Protein AF-A0A3B9ALE6-F1 (afdb_monomer_lite)

Secondary structure (DSSP, 8-state):
-PPPPHHHHHHHHHHHHHHHHHSHHHHTTT-HHHHHHHHBSS-----S----EEEEEE-HHHHHHHHS-S--HHHHHHHHHHHTGGGHHHHHHHHHHHHHHH---TT-HHHHHHHHHHH-HHHHHHHHHHHH---S---HHHHHHHHHHHTTS-SEEEE--SS-HHHHHHHHHS-TTSSEEESSGGG-S---TTSSSS-SS-EEE-TT-BTTBTTT---SHHHHHT--HHHHHHHHHHHH-EEGGGTEEPPEEEEEESS----HHHHHHHHHHS-TT-EEEEE-SS---GGGS-HHHHHTTPEEEEGGGS--SSS-GGG--HHHHHHHHHHHHHTTB-GGGPPP--HHHHHHHHHH--TT----HHHHHHHHHHHHHHHHHHHHHHTTT---HHHHHHSHHHHHHHHHHTT-TT--HHHHHHHHTGGGTSTHHHHH-TT--------PPPHHHHHHHHHHTTTGGGGTS-HHHHHHHHHHHH-TTS--HHHHHHHHHHT-S-EE--PPPHHHHHH-SS-EE--SHHHHHHHHHHHHT-TT--EEEEEESS-HHHHHTHHHHTTSSEEEEEES--TTHHHHHHHHHSTT--PEEEEEE--GGG--EEEEEEEEEE--TT--S-------S-TTTT-EEEEEEEEEEE-GGG-SEE--EEEETTTTHHHHHHHHHHHHHHHHTTT--GGG--GGG------

Foldseek 3Di:
DPDDAPLVVLLVLLLLQLVCVQPVVCVVVPPPLVLLVQWFPDDDPDDPFSDAAEEEEEDVQQVCLQQVQQDDLQRLLVVVCVVVVVCNVQLLVQLVVCCVPVVDDSSGSQSSLVSCCVPCVPVSLVSVLVRAADAQRAGLLLLLVLVSQLSRSHQEYEYQGQHHPSVNSVVQNDDPVQEQEALALVSAPDFPLVSQGGGPHRYYYHQQHYSVDSVSHHRHVVSLVCRHPRRLRVLLCSQLCQHPNVRHRHAYEYEYEGDDPPRPSSVVSCLVRHDLAYEYEYQYLDDDDPVRDDPSCVVSVHHYHYLVSPDDDPDPNVPRGSSVSSLVSLVSSQNRTDPLLRAQDCLVSVLCCLLRNDSPCDPDPVSVLLSLQLVLLVVVLLLCLLQLLQDEQVQCCVHSNVVSQVVNCVVVVPDDPVVSCVQLVSVVQHVHVCLHVVDDDDPDARAGHDPVSVLVCCVPRVCSSVVRHDVSSNVSLVVQCPDPVHDRSVVSSVSSNVSHLAFEAQDDDPVCVVQAVDWAWSHGPSSVSSVVVVLLPPPQFQEKEWEDAACVVCVVVLVSNLNHQEYEYEHQHPNCVVVVCPSCVDPSGNYDYHYFYDHQQVRFKTKIWGKGWDPDPPPPDDPPVDPDLDVCLPTDIDTAKMWIWTQHSNNNYITIIIGGDPSSVSVVVVSVVRSVNSVVVVPDDPPPDDPVSPPPPDD

Radius of gyration: 28.69 Å; chains: 1; bounding box: 67×60×91 Å

pLDDT: mean 81.11, std 14.88, range [24.75, 97.94]

Structure (mmCIF, N/CA/C/O backbone):
data_AF-A0A3B9ALE6-F1
#
_entry.id   AF-A0A3B9ALE6-F1
#
loop_
_atom_site.group_PDB
_atom_site.id
_atom_site.type_symbol
_atom_site.label_atom_id
_atom_site.label_alt_id
_atom_site.label_comp_id
_atom_site.label_asym_id
_atom_site.label_entity_id
_atom_site.label_seq_id
_atom_site.pdbx_PDB_ins_code
_atom_site.Cartn_x
_atom_site.Cartn_y
_atom_site.Cartn_z
_atom_site.occupancy
_atom_site.B_iso_or_equiv
_atom_site.auth_seq_id
_atom_site.auth_comp_id
_atom_site.auth_asym_id
_atom_site.auth_atom_id
_atom_site.pdbx_PDB_model_num
ATOM 1 N N . MET A 1 1 ? 26.623 -19.329 16.298 1.00 42.81 1 MET A N 1
ATOM 2 C CA . MET A 1 1 ? 25.788 -18.244 15.731 1.00 42.81 1 MET A CA 1
ATOM 3 C C . MET A 1 1 ? 25.143 -17.509 16.892 1.00 42.81 1 MET A C 1
ATOM 5 O O . MET A 1 1 ? 24.661 -18.192 17.785 1.00 42.81 1 MET A O 1
ATOM 9 N N . LYS A 1 2 ? 25.185 -16.170 16.938 1.00 45.25 2 LYS A N 1
ATOM 10 C CA . LYS A 1 2 ? 24.382 -15.420 17.920 1.00 45.25 2 LYS A CA 1
ATOM 11 C C . LYS A 1 2 ? 22.904 -15.660 17.598 1.00 45.25 2 LYS A C 1
ATOM 13 O O . LYS A 1 2 ? 22.539 -15.623 16.425 1.00 45.25 2 LYS A O 1
ATOM 18 N N . GLU A 1 3 ? 22.098 -15.963 18.608 1.00 49.94 3 GLU A N 1
ATOM 19 C CA . GLU A 1 3 ? 20.651 -16.098 18.445 1.00 49.94 3 GLU A CA 1
ATOM 20 C C . GLU A 1 3 ? 20.099 -14.751 17.954 1.00 49.94 3 GLU A C 1
ATOM 22 O O . GLU A 1 3 ? 20.433 -13.707 18.520 1.00 49.94 3 GLU A O 1
ATOM 27 N N . LYS A 1 4 ? 19.345 -14.758 16.843 1.00 64.94 4 LYS A N 1
ATOM 28 C CA . LYS A 1 4 ? 18.709 -13.538 16.328 1.00 64.94 4 LYS A CA 1
ATOM 29 C C . LYS A 1 4 ? 17.770 -12.992 17.392 1.00 64.94 4 LYS A C 1
ATOM 31 O O . LYS A 1 4 ? 17.075 -13.759 18.059 1.00 64.94 4 LYS A O 1
ATOM 36 N N . THR A 1 5 ? 17.715 -11.673 17.514 1.00 76.75 5 THR A N 1
ATOM 37 C CA . THR A 1 5 ? 16.739 -11.058 18.408 1.00 76.75 5 THR A CA 1
ATOM 38 C C . THR A 1 5 ? 15.323 -11.365 17.927 1.00 76.75 5 THR A C 1
ATOM 40 O O . THR A 1 5 ? 15.040 -11.614 16.749 1.00 76.75 5 THR A O 1
ATOM 43 N N . ALA A 1 6 ? 14.405 -11.335 18.875 1.00 75.75 6 ALA A N 1
ATOM 44 C CA . ALA A 1 6 ? 12.990 -11.521 18.646 1.00 75.75 6 ALA A CA 1
ATOM 45 C C . ALA A 1 6 ? 12.432 -10.512 17.612 1.00 75.75 6 ALA A C 1
ATOM 47 O O . ALA A 1 6 ? 11.675 -10.873 16.712 1.00 75.75 6 ALA A O 1
ATOM 48 N N . TYR A 1 7 ? 12.922 -9.271 17.659 1.00 81.88 7 TYR A N 1
ATOM 49 C CA . TYR A 1 7 ? 12.649 -8.222 16.676 1.00 81.88 7 TYR A CA 1
ATOM 50 C C . TYR A 1 7 ? 13.103 -8.573 15.255 1.00 81.88 7 TYR A C 1
ATOM 52 O O . TYR A 1 7 ? 12.328 -8.499 14.305 1.00 81.88 7 TYR A O 1
ATOM 60 N N . GLU A 1 8 ? 14.359 -9.003 15.104 1.00 83.56 8 GLU A N 1
ATOM 61 C CA . GLU A 1 8 ? 14.903 -9.408 13.805 1.00 83.56 8 GLU A CA 1
ATOM 62 C C . GLU A 1 8 ? 14.105 -10.573 13.215 1.00 83.56 8 GLU A C 1
ATOM 64 O O . GLU A 1 8 ? 13.997 -10.697 11.997 1.00 83.56 8 GLU A O 1
ATOM 69 N N . THR A 1 9 ? 13.524 -11.427 14.059 1.00 85.81 9 THR A N 1
ATOM 70 C CA . THR A 1 9 ? 12.637 -12.504 13.606 1.00 85.81 9 THR A CA 1
ATOM 71 C C . THR A 1 9 ? 11.368 -11.950 12.955 1.00 85.81 9 THR A C 1
ATOM 73 O O . THR A 1 9 ? 11.001 -12.437 11.889 1.00 85.81 9 THR A O 1
ATOM 76 N N . LEU A 1 10 ? 10.738 -10.916 13.531 1.00 89.00 10 LEU A N 1
ATOM 77 C CA . LEU A 1 10 ? 9.567 -10.252 12.941 1.00 89.00 10 LEU A CA 1
ATOM 78 C C . LEU A 1 10 ? 9.908 -9.577 11.609 1.00 89.00 10 LEU A C 1
ATOM 80 O O . LEU A 1 10 ? 9.225 -9.804 10.612 1.00 89.00 10 LEU A O 1
ATOM 84 N N . VAL A 1 11 ? 10.985 -8.785 11.586 1.00 90.94 11 VAL A N 1
ATOM 85 C CA . VAL A 1 11 ? 11.462 -8.098 10.374 1.00 90.94 11 VAL A CA 1
ATOM 86 C C . VAL A 1 11 ? 11.679 -9.110 9.248 1.00 90.94 11 VAL A C 1
ATOM 88 O O . VAL A 1 11 ? 11.138 -8.953 8.157 1.00 90.94 11 VAL A O 1
ATOM 91 N N . ASN A 1 12 ? 12.394 -10.202 9.533 1.00 89.25 12 ASN A N 1
ATOM 92 C CA . ASN A 1 12 ? 12.639 -11.248 8.543 1.00 89.25 12 ASN A CA 1
ATOM 93 C C . ASN A 1 12 ? 11.352 -11.963 8.121 1.00 89.25 12 ASN A C 1
ATOM 95 O O . ASN A 1 12 ? 11.193 -12.239 6.937 1.00 89.25 12 ASN A O 1
ATOM 99 N N . ALA A 1 13 ? 10.428 -12.246 9.043 1.00 90.00 13 ALA A N 1
ATOM 100 C CA . ALA A 1 13 ? 9.160 -12.892 8.710 1.00 90.00 13 ALA A CA 1
ATOM 101 C C . ALA A 1 13 ? 8.320 -12.056 7.731 1.00 90.00 13 ALA A C 1
ATOM 103 O O . ALA A 1 13 ? 7.789 -12.596 6.760 1.00 90.00 13 ALA A O 1
ATOM 104 N N . LEU A 1 14 ? 8.253 -10.739 7.941 1.00 93.69 14 LEU A N 1
ATOM 105 C CA . LEU A 1 14 ? 7.549 -9.820 7.047 1.00 93.69 14 LEU A CA 1
ATOM 106 C C . LEU A 1 14 ? 8.276 -9.686 5.699 1.00 93.69 14 LEU A C 1
ATOM 108 O O . LEU A 1 14 ? 7.636 -9.818 4.654 1.00 93.69 14 LEU A O 1
ATOM 112 N N . SER A 1 15 ? 9.603 -9.495 5.694 1.00 92.94 15 SER A N 1
ATOM 113 C CA . SER A 1 15 ? 10.399 -9.427 4.455 1.00 92.94 15 SER A CA 1
ATOM 114 C C . SER A 1 15 ? 10.253 -10.694 3.607 1.00 92.94 15 SER A C 1
ATOM 116 O O . SER A 1 15 ? 10.000 -10.608 2.406 1.00 92.94 15 SER A O 1
ATOM 118 N N . LEU A 1 16 ? 10.370 -11.875 4.224 1.00 89.31 16 LEU A N 1
ATOM 119 C CA . LEU A 1 16 ? 10.216 -13.156 3.535 1.00 89.31 16 LEU A CA 1
ATOM 120 C C . LEU A 1 16 ? 8.803 -13.317 2.980 1.00 89.31 16 LEU A C 1
ATOM 122 O O . LEU A 1 16 ? 8.654 -13.797 1.862 1.00 89.31 16 LEU A O 1
ATOM 126 N N . ASN A 1 17 ? 7.772 -12.869 3.701 1.00 90.00 17 ASN A N 1
ATOM 127 C CA . ASN A 1 17 ? 6.403 -12.949 3.202 1.00 90.00 17 ASN A CA 1
ATOM 128 C C . ASN A 1 17 ? 6.172 -12.092 1.955 1.00 90.00 17 ASN A C 1
ATOM 130 O O . ASN A 1 17 ? 5.493 -12.533 1.026 1.00 90.00 17 ASN A O 1
ATOM 134 N N . TYR A 1 18 ? 6.786 -10.907 1.887 1.00 91.44 18 TYR A N 1
ATOM 135 C CA . TYR A 1 18 ? 6.745 -10.085 0.680 1.00 91.44 18 TYR A CA 1
ATOM 136 C C . TYR A 1 18 ? 7.425 -10.777 -0.508 1.00 91.44 18 TYR A C 1
ATOM 138 O O . TYR A 1 18 ? 6.849 -10.823 -1.598 1.00 91.44 18 TYR A O 1
ATOM 146 N N . ILE A 1 19 ? 8.603 -11.378 -0.304 1.00 90.06 19 ILE A N 1
ATOM 147 C CA . ILE A 1 19 ? 9.315 -12.137 -1.349 1.00 90.06 19 ILE A CA 1
ATOM 148 C C . ILE A 1 19 ? 8.475 -13.329 -1.807 1.00 90.06 19 ILE A C 1
ATOM 150 O O . ILE A 1 19 ? 8.237 -13.502 -3.000 1.00 90.06 19 ILE A O 1
ATOM 154 N N . ASN A 1 20 ? 7.951 -14.096 -0.856 1.00 85.94 20 ASN A N 1
ATOM 155 C CA . ASN A 1 20 ? 7.116 -15.264 -1.098 1.00 85.94 20 ASN A CA 1
ATOM 156 C C . ASN A 1 20 ? 5.877 -14.925 -1.917 1.00 85.94 20 ASN A C 1
ATOM 158 O O . ASN A 1 20 ? 5.593 -15.581 -2.915 1.00 85.94 20 ASN A O 1
ATOM 162 N N . ASN A 1 21 ? 5.151 -13.874 -1.532 1.00 85.25 21 ASN A N 1
ATOM 163 C CA . ASN A 1 21 ? 3.978 -13.429 -2.275 1.00 85.25 21 ASN A CA 1
ATOM 164 C C . ASN A 1 21 ? 4.341 -12.840 -3.650 1.00 85.25 21 ASN A C 1
ATOM 166 O O . ASN A 1 21 ? 3.525 -12.911 -4.567 1.00 85.25 21 ASN A O 1
ATOM 170 N N . SER A 1 22 ? 5.555 -12.310 -3.815 1.00 87.44 22 SER A N 1
ATOM 171 C CA . SER A 1 22 ? 6.047 -11.752 -5.080 1.00 87.44 22 SER A CA 1
ATOM 172 C C . SER A 1 22 ? 6.528 -12.815 -6.072 1.00 87.44 22 SER A C 1
ATOM 174 O O . SER A 1 22 ? 6.386 -12.629 -7.280 1.00 87.44 22 SER A O 1
ATOM 176 N N . LEU A 1 23 ? 7.093 -13.923 -5.582 1.00 84.88 23 LEU A N 1
ATOM 177 C CA . LEU A 1 23 ? 7.770 -14.946 -6.388 1.00 84.88 23 LEU A CA 1
ATOM 178 C C . LEU A 1 23 ? 7.093 -16.327 -6.315 1.00 84.88 23 LEU A C 1
ATOM 180 O O . LEU A 1 23 ? 7.742 -17.337 -6.584 1.00 84.88 23 LEU A O 1
ATOM 184 N N . LYS A 1 24 ? 5.788 -16.389 -5.996 1.00 75.56 24 LYS A N 1
ATOM 185 C CA . LYS A 1 24 ? 5.010 -17.644 -5.865 1.00 75.56 24 LYS A CA 1
ATOM 186 C C . LYS A 1 24 ? 5.230 -18.632 -7.018 1.00 75.56 24 LYS A C 1
ATOM 188 O O . LYS A 1 24 ? 5.316 -19.828 -6.783 1.00 75.56 24 LYS A O 1
ATOM 193 N N . ASN A 1 25 ? 5.385 -18.140 -8.246 1.00 63.97 25 ASN A N 1
ATOM 194 C CA . ASN A 1 25 ? 5.570 -18.993 -9.425 1.00 63.97 25 ASN A CA 1
ATOM 195 C C . ASN A 1 25 ? 6.982 -19.592 -9.532 1.00 63.97 25 ASN A C 1
ATOM 197 O O . ASN A 1 25 ? 7.139 -20.661 -10.104 1.00 63.97 25 ASN A O 1
ATOM 201 N N . ILE A 1 26 ? 8.003 -18.943 -8.959 1.00 61.22 26 ILE A N 1
ATOM 202 C CA . ILE A 1 26 ? 9.356 -19.511 -8.880 1.00 61.22 26 ILE A CA 1
ATOM 203 C C . ILE A 1 26 ? 9.410 -20.550 -7.754 1.00 61.22 26 ILE A C 1
ATOM 205 O O . ILE A 1 26 ? 10.179 -21.500 -7.876 1.00 61.22 26 ILE A O 1
ATOM 209 N N . ILE A 1 27 ? 8.613 -20.390 -6.672 1.00 53.19 27 ILE A N 1
ATOM 210 C CA . ILE A 1 27 ? 8.526 -21.283 -5.474 1.00 53.19 27 ILE A CA 1
ATOM 211 C C . ILE A 1 27 ? 8.419 -22.755 -5.842 1.00 53.19 27 ILE A C 1
ATOM 213 O O . ILE A 1 27 ? 9.054 -23.602 -5.215 1.00 53.19 27 ILE A O 1
ATOM 217 N N . ILE A 1 28 ? 7.713 -23.037 -6.921 1.00 51.09 28 ILE A N 1
ATOM 218 C CA . ILE A 1 28 ? 7.433 -24.390 -7.378 1.00 51.09 28 ILE A CA 1
ATOM 219 C C . ILE A 1 28 ? 8.684 -25.063 -7.999 1.00 51.09 28 ILE A C 1
ATOM 221 O O . ILE A 1 28 ? 8.804 -26.285 -7.954 1.00 51.09 28 ILE A O 1
ATOM 225 N N . ASP A 1 29 ? 9.678 -24.291 -8.460 1.00 52.34 29 ASP A N 1
ATOM 226 C CA . ASP A 1 29 ? 10.828 -24.777 -9.246 1.00 52.34 29 ASP A CA 1
ATOM 227 C C . ASP A 1 29 ? 12.141 -24.971 -8.444 1.00 52.34 29 ASP A C 1
ATOM 229 O O . ASP A 1 29 ? 13.216 -25.107 -9.029 1.00 52.34 29 ASP A O 1
ATOM 233 N N . ASN A 1 30 ? 12.111 -24.973 -7.103 1.00 56.06 30 ASN A N 1
ATOM 234 C CA . ASN A 1 30 ? 13.271 -25.219 -6.213 1.00 56.06 30 ASN A CA 1
ATOM 235 C C . ASN A 1 30 ? 14.488 -24.260 -6.331 1.00 56.06 30 ASN A C 1
ATOM 237 O O . ASN A 1 30 ? 15.472 -24.441 -5.616 1.00 56.06 30 ASN A O 1
ATOM 241 N N . LYS A 1 31 ? 14.430 -23.185 -7.132 1.00 60.81 31 LYS A N 1
ATOM 242 C CA . LYS A 1 31 ? 15.487 -22.143 -7.235 1.00 60.81 31 LYS A CA 1
ATOM 243 C C . LYS A 1 31 ? 15.408 -21.038 -6.159 1.00 60.81 31 LYS A C 1
ATOM 245 O O . LYS A 1 31 ? 15.870 -19.918 -6.355 1.00 60.81 31 LYS A O 1
ATOM 250 N N . HIS A 1 32 ? 14.800 -21.336 -5.010 1.00 66.31 32 HIS A N 1
ATOM 251 C CA . HIS A 1 32 ? 14.406 -20.340 -3.992 1.00 66.31 32 HIS A CA 1
ATOM 252 C C . HIS A 1 32 ? 15.567 -19.695 -3.276 1.00 66.31 32 HIS A C 1
ATOM 254 O O . HIS A 1 32 ? 15.592 -18.485 -3.071 1.00 66.31 32 HIS A O 1
ATOM 260 N N . HIS A 1 33 ? 16.536 -20.518 -2.902 1.00 67.31 33 HIS A N 1
ATOM 261 C CA . HIS A 1 33 ? 17.652 -20.089 -2.075 1.00 67.31 33 HIS A CA 1
ATOM 262 C C . HIS A 1 33 ? 18.512 -19.019 -2.760 1.00 67.31 33 HIS A C 1
ATOM 264 O O . HIS A 1 33 ? 18.970 -18.095 -2.092 1.00 67.31 33 HIS A O 1
ATOM 270 N N . GLU A 1 34 ? 18.665 -19.101 -4.084 1.00 72.12 34 GLU A N 1
ATOM 271 C CA . GLU A 1 34 ? 19.389 -18.104 -4.879 1.00 72.12 34 GLU A CA 1
ATOM 272 C C . GLU A 1 34 ? 18.640 -16.764 -4.907 1.00 72.12 34 GLU A C 1
ATOM 274 O O . GLU A 1 34 ? 19.239 -15.718 -4.667 1.00 72.12 34 GLU A O 1
ATOM 279 N N . ALA A 1 35 ? 17.314 -16.791 -5.091 1.00 78.00 35 ALA A N 1
ATOM 280 C CA . ALA A 1 35 ? 16.498 -15.579 -5.145 1.00 78.00 35 ALA A CA 1
ATOM 281 C C . ALA A 1 35 ? 16.558 -14.760 -3.845 1.00 78.00 35 ALA A C 1
ATOM 283 O O . ALA A 1 35 ? 16.694 -13.540 -3.900 1.00 78.00 35 ALA A O 1
ATOM 284 N N . TYR A 1 36 ? 16.504 -15.398 -2.669 1.00 80.81 36 TYR A N 1
ATOM 285 C CA . TYR A 1 36 ? 16.645 -14.664 -1.403 1.00 80.81 36 TYR A CA 1
ATOM 286 C C . TYR A 1 36 ? 18.031 -14.043 -1.240 1.00 80.81 36 TYR A C 1
ATOM 288 O O . TYR A 1 36 ? 18.123 -12.931 -0.727 1.00 80.81 36 TYR A O 1
ATOM 296 N N . GLY A 1 37 ? 19.085 -14.751 -1.664 1.00 79.81 37 GLY A N 1
ATOM 297 C CA . GLY A 1 37 ? 20.460 -14.252 -1.611 1.00 79.81 37 GLY A CA 1
ATOM 298 C C . GLY A 1 37 ? 20.686 -13.038 -2.511 1.00 79.81 37 GLY A C 1
ATOM 299 O O . GLY A 1 37 ? 21.437 -12.147 -2.138 1.00 79.81 37 GLY A O 1
ATOM 300 N N . ASP A 1 38 ? 19.994 -12.976 -3.650 1.00 83.38 38 ASP A N 1
ATOM 301 C CA . ASP A 1 38 ? 20.020 -11.815 -4.544 1.00 83.38 38 ASP A CA 1
ATOM 302 C C . ASP A 1 38 ? 19.190 -10.632 -4.022 1.00 83.38 38 ASP A C 1
ATOM 304 O O . ASP A 1 38 ? 19.485 -9.481 -4.344 1.00 83.38 38 ASP A O 1
ATOM 308 N N . ILE A 1 39 ? 18.107 -10.904 -3.286 1.00 88.38 39 ILE A N 1
ATOM 309 C CA . ILE A 1 39 ? 17.122 -9.886 -2.895 1.00 88.38 39 ILE A CA 1
ATOM 310 C C . ILE A 1 39 ? 17.454 -9.224 -1.555 1.00 88.38 39 ILE A C 1
ATOM 312 O O . ILE A 1 39 ? 17.201 -8.028 -1.382 1.00 88.38 39 ILE A O 1
ATOM 316 N N . LEU A 1 40 ? 17.959 -9.993 -0.592 1.00 89.12 40 LEU A N 1
ATOM 317 C CA . LEU A 1 40 ? 18.188 -9.532 0.774 1.00 89.12 40 LEU A CA 1
ATOM 318 C C . LEU A 1 40 ? 19.651 -9.127 0.991 1.00 89.12 40 LEU A C 1
ATOM 320 O O . LEU A 1 40 ? 20.559 -9.896 0.700 1.00 89.12 40 LEU A O 1
ATOM 324 N N . ASN A 1 41 ? 19.872 -7.982 1.642 1.00 86.19 41 ASN A N 1
ATOM 325 C CA . ASN A 1 41 ? 21.211 -7.505 2.030 1.00 86.19 41 ASN A CA 1
ATOM 326 C C . ASN A 1 41 ? 21.881 -8.388 3.090 1.00 86.19 41 ASN A C 1
ATOM 328 O O . ASN A 1 41 ? 23.095 -8.339 3.297 1.00 86.19 41 ASN A O 1
ATOM 332 N N . LYS A 1 42 ? 21.074 -9.115 3.871 1.00 77.06 42 LYS A N 1
ATOM 333 C CA . LYS A 1 42 ? 21.530 -9.884 5.031 1.00 77.06 42 LYS A CA 1
ATOM 334 C C . LYS A 1 42 ? 21.257 -11.369 4.803 1.00 77.06 42 LYS A C 1
ATOM 336 O O . LYS A 1 42 ? 20.110 -11.733 4.526 1.00 77.06 42 LYS A O 1
ATOM 341 N N . PRO A 1 43 ? 22.255 -12.253 5.009 1.00 67.06 43 PRO A N 1
ATOM 342 C CA . PRO A 1 43 ? 22.033 -13.688 4.929 1.00 67.06 43 PRO A CA 1
ATOM 343 C C . PRO A 1 43 ? 20.997 -14.094 5.979 1.00 67.06 43 PRO A C 1
ATOM 345 O O . PRO A 1 43 ? 21.202 -13.964 7.191 1.00 67.06 43 PRO A O 1
ATOM 348 N N . THR A 1 44 ? 19.848 -14.568 5.507 1.00 64.06 44 THR A N 1
ATOM 349 C CA . THR A 1 44 ? 18.764 -15.027 6.370 1.00 64.06 44 THR A CA 1
ATOM 350 C C . THR A 1 44 ? 18.825 -16.549 6.435 1.00 64.06 44 THR A C 1
ATOM 352 O O . THR A 1 44 ? 18.608 -17.190 5.410 1.00 64.06 44 THR A O 1
ATOM 355 N N . PRO A 1 45 ? 19.148 -17.158 7.598 1.00 56.00 45 PRO A N 1
ATOM 356 C CA . PRO A 1 45 ? 19.080 -18.603 7.749 1.00 56.00 45 PRO A CA 1
ATOM 357 C C . PRO A 1 45 ? 17.642 -19.036 7.477 1.00 56.00 45 PRO A C 1
ATOM 359 O O . PRO A 1 45 ? 16.731 -18.709 8.239 1.00 56.00 45 PRO A O 1
ATOM 362 N N . MET A 1 46 ? 17.437 -19.725 6.358 1.00 54.12 46 MET A N 1
ATOM 363 C CA . MET A 1 46 ? 16.149 -20.318 6.049 1.00 54.12 46 MET A CA 1
ATOM 364 C C . MET A 1 46 ? 15.946 -21.490 7.000 1.00 54.12 46 MET A C 1
ATOM 366 O O . MET A 1 46 ? 16.672 -22.481 6.959 1.00 54.12 46 MET A O 1
ATOM 370 N N . HIS A 1 47 ? 14.979 -21.354 7.902 1.00 50.91 47 HIS A N 1
ATOM 371 C CA . HIS A 1 47 ? 14.460 -22.508 8.620 1.00 50.91 47 HIS A CA 1
ATOM 372 C C . HIS A 1 47 ? 13.771 -23.457 7.628 1.00 50.91 47 HIS A C 1
ATOM 374 O O . HIS A 1 47 ? 13.429 -23.069 6.512 1.00 50.91 47 HIS A O 1
ATOM 380 N N . SER A 1 48 ? 13.521 -24.692 8.059 1.00 44.38 48 SER A N 1
ATOM 381 C CA . SER A 1 48 ? 12.856 -25.751 7.285 1.00 44.38 48 SER A CA 1
ATOM 382 C C . SER A 1 48 ? 11.469 -25.390 6.725 1.00 44.38 48 SER A C 1
ATOM 384 O O . SER A 1 48 ? 10.957 -26.128 5.890 1.00 44.38 48 SER A O 1
ATOM 386 N N . TYR A 1 49 ? 10.876 -24.263 7.140 1.00 52.22 49 TYR A N 1
ATOM 387 C CA . TYR A 1 49 ? 9.610 -23.747 6.621 1.00 52.22 49 TYR A CA 1
ATOM 388 C C . TYR A 1 49 ? 9.813 -22.357 5.995 1.00 52.22 49 TYR A C 1
ATOM 390 O O . TYR A 1 49 ? 9.894 -21.371 6.730 1.00 52.22 49 TYR A O 1
ATOM 398 N N . PRO A 1 50 ? 9.880 -22.247 4.654 1.00 63.09 50 PRO A N 1
ATOM 399 C CA . PRO A 1 50 ? 9.995 -20.959 3.963 1.00 63.09 50 PRO A CA 1
ATOM 400 C C . PRO A 1 50 ? 8.737 -20.085 4.079 1.00 63.09 50 PRO A C 1
ATOM 402 O O . PRO A 1 50 ? 8.794 -18.900 3.761 1.00 63.09 50 PRO A O 1
ATOM 405 N N . PHE A 1 51 ? 7.616 -20.643 4.549 1.00 76.06 51 PHE A N 1
ATOM 406 C CA . PHE A 1 51 ? 6.321 -19.969 4.619 1.00 76.06 51 PHE A CA 1
ATOM 407 C C . PHE A 1 51 ? 5.834 -19.827 6.056 1.00 76.06 51 PHE A C 1
ATOM 409 O O . PHE A 1 51 ? 5.872 -20.773 6.840 1.00 76.06 51 PHE A O 1
ATOM 416 N N . SER A 1 52 ? 5.316 -18.645 6.366 1.00 85.75 52 SER A N 1
ATOM 417 C CA . SER A 1 52 ? 4.553 -18.360 7.576 1.00 85.75 52 SER A CA 1
ATOM 418 C C . SER A 1 52 ? 3.423 -17.407 7.228 1.00 85.75 52 SER A C 1
ATOM 420 O O . SER A 1 52 ? 3.605 -16.557 6.359 1.00 85.75 52 SER A O 1
ATOM 422 N N . ARG A 1 53 ? 2.294 -17.509 7.927 1.00 90.25 53 ARG A N 1
ATOM 423 C CA . ARG A 1 53 ? 1.177 -16.575 7.771 1.00 90.25 53 ARG A CA 1
ATOM 424 C C . ARG A 1 53 ? 1.317 -15.422 8.755 1.00 90.25 53 ARG A C 1
ATOM 426 O O . ARG A 1 53 ? 1.423 -15.663 9.953 1.00 90.25 53 ARG A O 1
ATOM 433 N N . ASN A 1 54 ? 1.302 -14.186 8.273 1.00 94.62 54 ASN A N 1
ATOM 434 C CA . ASN A 1 54 ? 1.402 -12.995 9.114 1.00 94.62 54 ASN A CA 1
ATOM 435 C C . ASN A 1 54 ? 0.024 -12.360 9.293 1.00 94.62 54 ASN A C 1
ATOM 437 O O . ASN A 1 54 ? -0.577 -11.889 8.324 1.00 94.62 54 ASN A O 1
ATOM 441 N N . ILE A 1 55 ? -0.462 -12.335 10.532 1.00 96.25 55 ILE A N 1
ATOM 442 C CA . ILE A 1 55 ? -1.775 -11.792 10.883 1.00 96.25 55 ILE A CA 1
ATOM 443 C C . ILE A 1 55 ? -1.570 -10.640 11.860 1.00 96.25 55 ILE A C 1
ATOM 445 O O . ILE A 1 55 ? -1.010 -10.833 12.939 1.00 96.25 55 ILE A O 1
ATOM 449 N N . VAL A 1 56 ? -2.043 -9.451 11.501 1.00 96.88 56 VAL A N 1
ATOM 450 C CA . VAL A 1 56 ? -2.068 -8.308 12.417 1.00 96.88 56 VAL A CA 1
ATOM 451 C C . VAL A 1 56 ? -3.378 -8.308 13.192 1.00 96.88 56 VAL A C 1
ATOM 453 O O . VAL A 1 56 ? -4.453 -8.399 12.606 1.00 96.88 56 VAL A O 1
ATOM 456 N N . ILE A 1 57 ? -3.284 -8.183 14.510 1.00 95.25 57 ILE A N 1
ATOM 457 C CA . ILE A 1 57 ? -4.422 -8.070 15.417 1.00 95.25 57 ILE A CA 1
ATOM 458 C C . ILE A 1 57 ? -4.456 -6.644 15.950 1.00 95.25 57 ILE A C 1
ATOM 460 O O . ILE A 1 57 ? -3.489 -6.191 16.559 1.00 95.25 57 ILE A O 1
ATOM 464 N N . VAL A 1 58 ? -5.559 -5.937 15.730 1.00 93.75 58 VAL A N 1
ATOM 465 C CA . VAL A 1 58 ? -5.710 -4.533 16.127 1.00 93.75 58 VAL A CA 1
ATOM 466 C C . VAL A 1 58 ? -6.766 -4.420 17.216 1.00 93.75 58 VAL A C 1
ATOM 468 O O . VAL A 1 58 ? -7.902 -4.862 17.036 1.00 93.75 58 VAL A O 1
ATOM 471 N N . GLY A 1 59 ? -6.371 -3.832 18.345 1.00 88.81 59 GLY A N 1
ATOM 472 C CA . GLY A 1 59 ? -7.253 -3.538 19.474 1.00 88.81 59 GLY A CA 1
ATOM 473 C C . GLY A 1 59 ? -7.394 -2.040 19.746 1.00 88.81 59 GLY A C 1
ATOM 474 O O . GLY A 1 59 ? -6.730 -1.206 19.122 1.00 88.81 59 GLY A O 1
ATOM 475 N N . ALA A 1 60 ? -8.242 -1.691 20.719 1.00 84.81 60 ALA A N 1
ATOM 476 C CA . ALA A 1 60 ? -8.651 -0.304 20.971 1.00 84.81 60 ALA A CA 1
ATOM 477 C C . ALA A 1 60 ? -7.480 0.612 21.361 1.00 84.81 60 ALA A C 1
ATOM 479 O O . ALA A 1 60 ? -7.526 1.817 21.133 1.00 84.81 60 ALA A O 1
ATOM 480 N N . GLY A 1 61 ? -6.399 0.036 21.900 1.00 84.56 61 GLY A N 1
ATOM 481 C CA . GLY A 1 61 ? -5.174 0.773 22.206 1.00 84.56 61 GLY A CA 1
ATOM 482 C C . GLY A 1 61 ? -4.490 1.390 20.993 1.00 84.56 61 GLY A C 1
ATOM 483 O O . GLY A 1 61 ? -3.876 2.442 21.123 1.00 84.56 61 GLY A O 1
ATOM 484 N N . ALA A 1 62 ? -4.624 0.784 19.811 1.00 87.25 62 ALA A N 1
ATOM 485 C CA . ALA A 1 62 ? -4.079 1.353 18.583 1.00 87.25 62 ALA A CA 1
ATOM 486 C C . ALA A 1 62 ? -4.864 2.609 18.167 1.00 87.25 62 ALA A C 1
ATOM 488 O O . ALA A 1 62 ? -4.256 3.643 17.900 1.00 87.25 62 ALA A O 1
ATOM 489 N N . SER A 1 63 ? -6.201 2.559 18.217 1.00 87.81 63 SER A N 1
ATOM 490 C CA . SER A 1 63 ? -7.070 3.714 17.944 1.00 87.81 63 SER A CA 1
ATOM 491 C C . SER A 1 63 ? -6.890 4.825 18.976 1.00 87.81 63 SER A C 1
ATOM 493 O O . SER A 1 63 ? -6.850 6.005 18.630 1.00 87.81 63 SER A O 1
ATOM 495 N N . HIS A 1 64 ? -6.741 4.459 20.251 1.00 85.44 64 HIS A N 1
ATOM 496 C CA . HIS A 1 64 ? -6.463 5.414 21.317 1.00 85.44 64 HIS A CA 1
ATOM 497 C C . HIS A 1 64 ? -5.094 6.074 21.144 1.00 85.44 64 HIS A C 1
ATOM 499 O O . HIS A 1 64 ? -4.994 7.286 21.275 1.00 85.44 64 HIS A O 1
ATOM 505 N N . ASN A 1 65 ? -4.047 5.320 20.787 1.00 81.94 65 ASN A N 1
ATOM 506 C CA . ASN A 1 65 ? -2.742 5.914 20.497 1.00 81.94 65 ASN A CA 1
ATOM 507 C C . ASN A 1 65 ? -2.785 6.833 19.269 1.00 81.94 65 ASN A C 1
ATOM 509 O O . ASN A 1 65 ? -2.139 7.875 19.280 1.00 81.94 65 ASN A O 1
ATOM 513 N N . ALA A 1 66 ? -3.563 6.466 18.247 1.00 77.81 66 ALA A N 1
ATOM 514 C CA . ALA A 1 66 ? -3.746 7.290 17.064 1.00 77.81 66 ALA A CA 1
ATOM 515 C C . ALA A 1 66 ? -4.298 8.673 17.435 1.00 77.81 66 ALA A C 1
ATOM 517 O O . ALA A 1 66 ? -3.654 9.678 17.135 1.00 77.81 66 ALA A O 1
ATOM 518 N N . CYS A 1 67 ? -5.462 8.730 18.089 1.00 74.00 67 CYS A N 1
ATOM 519 C CA . CYS A 1 67 ? -6.204 9.983 18.257 1.00 74.00 67 CYS A CA 1
ATOM 520 C C . CYS A 1 67 ? -6.229 10.587 19.661 1.00 74.00 67 CYS A C 1
ATOM 522 O O . CYS A 1 67 ? -6.609 11.743 19.798 1.00 74.00 67 CYS A O 1
ATOM 524 N N . GLY A 1 68 ? -5.882 9.840 20.709 1.00 73.06 68 GLY A N 1
ATOM 525 C CA . GLY A 1 68 ? -5.982 10.257 22.115 1.00 73.06 68 GLY A CA 1
ATOM 526 C C . GLY A 1 68 ? -7.414 10.457 22.639 1.00 73.06 68 GLY A C 1
ATOM 527 O O . GLY A 1 68 ? -7.647 10.347 23.840 1.00 73.06 68 GLY A O 1
ATOM 528 N N . GLU A 1 69 ? -8.383 10.713 21.758 1.00 73.19 69 GLU A N 1
ATOM 529 C CA . GLU A 1 69 ? -9.773 11.043 22.093 1.00 73.19 69 GLU A CA 1
ATOM 530 C C . GLU A 1 69 ? -10.695 9.821 22.175 1.00 73.19 69 GLU A C 1
ATOM 532 O O . GLU A 1 69 ? -11.666 9.831 22.940 1.00 73.19 69 GLU A O 1
ATOM 537 N N . ILE A 1 70 ? -10.398 8.753 21.421 1.00 80.75 70 ILE A N 1
ATOM 538 C CA . ILE A 1 70 ? -11.182 7.516 21.472 1.00 80.75 70 ILE A CA 1
ATOM 539 C C . ILE A 1 70 ? -11.071 6.932 22.876 1.00 80.75 70 ILE A C 1
ATOM 541 O O . ILE A 1 70 ? -9.997 6.523 23.327 1.00 80.75 70 ILE A O 1
ATOM 545 N N . LYS A 1 71 ? -12.212 6.892 23.568 1.00 84.00 71 LYS A N 1
ATOM 546 C CA . LYS A 1 71 ? -12.298 6.385 24.934 1.00 84.00 71 LYS A CA 1
ATOM 547 C C . LYS A 1 71 ? -12.033 4.883 24.946 1.00 84.00 71 LYS A C 1
ATOM 549 O O . LYS A 1 71 ? -12.702 4.109 24.255 1.00 84.00 71 LYS A O 1
ATOM 554 N N . LEU A 1 72 ? -11.099 4.467 25.798 1.00 84.94 72 LEU A N 1
ATOM 555 C CA . LEU A 1 72 ? -10.886 3.054 26.101 1.00 84.94 72 LEU A CA 1
ATOM 556 C C . LEU A 1 72 ? -12.108 2.471 26.812 1.00 84.94 72 LEU A C 1
ATOM 558 O O . LEU A 1 72 ? -12.857 3.199 27.459 1.00 84.94 72 LEU A O 1
ATOM 562 N N . ALA A 1 73 ? -12.261 1.148 26.752 1.00 83.25 73 ALA A N 1
ATOM 563 C CA . ALA A 1 73 ? -13.400 0.395 27.284 1.00 83.25 73 ALA A CA 1
ATOM 564 C C . ALA A 1 73 ? -13.902 0.903 28.656 1.00 83.25 73 ALA A C 1
ATOM 566 O O . ALA A 1 73 ? -15.076 1.237 28.819 1.00 83.25 73 ALA A O 1
ATOM 567 N N . LYS A 1 74 ? -13.004 1.074 29.636 1.00 84.25 74 LYS A N 1
ATOM 568 C CA . LYS A 1 74 ? -13.368 1.583 30.970 1.00 84.25 74 LYS A CA 1
ATOM 569 C C . LYS A 1 74 ? -13.977 2.994 30.928 1.00 84.25 74 LYS A C 1
ATOM 571 O O . LYS A 1 74 ? -15.049 3.216 31.489 1.00 84.25 74 LYS A O 1
ATOM 576 N N . GLN A 1 75 ? -13.307 3.924 30.245 1.00 86.94 75 GLN A N 1
ATOM 577 C CA . GLN A 1 75 ? -13.732 5.323 30.113 1.00 86.94 75 GLN A CA 1
ATOM 578 C C . GLN A 1 75 ? -15.027 5.447 29.300 1.00 86.94 75 GLN A C 1
ATOM 580 O O . GLN A 1 75 ? -15.891 6.263 29.613 1.00 86.94 75 GLN A O 1
ATOM 585 N N . ALA A 1 76 ? -15.173 4.624 28.262 1.00 87.69 76 ALA A N 1
ATOM 586 C CA . ALA A 1 76 ? -16.370 4.552 27.439 1.00 87.69 76 ALA A CA 1
ATOM 587 C C . ALA A 1 76 ? -17.576 4.078 28.257 1.00 87.69 76 ALA A C 1
ATOM 589 O O . ALA A 1 76 ? -18.626 4.713 28.222 1.00 87.69 76 ALA A O 1
ATOM 590 N N . GLY A 1 77 ? -17.411 3.024 29.063 1.00 87.50 77 GLY A N 1
ATOM 591 C CA . GLY A 1 77 ? -18.468 2.523 29.942 1.00 87.50 77 GLY A CA 1
ATOM 592 C C . GLY A 1 77 ? -18.929 3.562 30.966 1.00 87.50 77 GLY A C 1
ATOM 593 O O . GLY A 1 77 ? -20.127 3.742 31.164 1.00 87.50 77 GLY A O 1
ATOM 594 N N . GLU A 1 78 ? -17.996 4.286 31.587 1.00 89.88 78 GLU A N 1
ATOM 595 C CA . GLU A 1 78 ? -18.316 5.375 32.524 1.00 89.88 78 GLU A CA 1
ATOM 596 C C . GLU A 1 78 ? -19.036 6.542 31.833 1.00 89.88 78 GLU A C 1
ATOM 598 O O . GLU A 1 78 ? -20.024 7.058 32.357 1.00 89.88 78 GLU A O 1
ATOM 603 N N . HIS A 1 79 ? -18.586 6.924 30.634 1.00 90.38 79 HIS A N 1
ATOM 604 C CA . HIS A 1 79 ? -19.234 7.961 29.834 1.00 90.38 79 HIS A CA 1
ATOM 605 C C . HIS A 1 79 ? -20.683 7.595 29.495 1.00 90.38 79 HIS A C 1
ATOM 607 O O . HIS A 1 79 ? -21.584 8.407 29.702 1.00 90.38 79 HIS A O 1
ATOM 613 N N . LEU A 1 80 ? -20.913 6.364 29.030 1.00 90.38 80 LEU A N 1
ATOM 614 C CA . LEU A 1 80 ? -22.245 5.878 28.677 1.00 90.38 80 LEU A CA 1
ATOM 615 C C . LEU A 1 80 ? -23.168 5.840 29.899 1.00 90.38 80 LEU A C 1
ATOM 617 O O . LEU A 1 80 ? -24.280 6.351 29.825 1.00 90.38 80 LEU A O 1
ATOM 621 N N . LEU A 1 81 ? -22.706 5.347 31.053 1.00 89.94 81 LEU A N 1
ATOM 622 C CA . LEU A 1 81 ? -23.493 5.394 32.296 1.00 89.94 81 LEU A CA 1
ATOM 623 C C . LEU A 1 81 ? -23.918 6.825 32.670 1.00 89.94 81 LEU A C 1
ATOM 625 O O . LEU A 1 81 ? -25.025 7.027 33.172 1.00 89.94 81 LEU A O 1
ATOM 629 N N . GLY A 1 82 ? -23.072 7.823 32.394 1.00 90.19 82 GLY A N 1
ATOM 630 C CA . GLY A 1 82 ? -23.408 9.238 32.561 1.00 90.19 82 GLY A CA 1
ATOM 631 C C . GLY A 1 82 ? -24.570 9.699 31.672 1.00 90.19 82 GLY A C 1
ATOM 632 O O . GLY A 1 82 ? -25.465 10.400 32.156 1.00 90.19 82 GLY A O 1
ATOM 633 N N . GLN A 1 83 ? -24.608 9.260 30.409 1.00 91.50 83 GLN A N 1
ATOM 634 C CA . GLN A 1 83 ? -25.692 9.591 29.470 1.00 91.50 83 GLN A CA 1
ATOM 635 C C . GLN A 1 83 ? -27.044 9.011 29.911 1.00 91.50 83 GLN A C 1
ATOM 637 O O . GLN A 1 83 ? -28.087 9.640 29.732 1.00 91.50 83 GLN A O 1
ATOM 642 N N . PHE A 1 84 ? -27.035 7.856 30.585 1.00 91.31 84 PHE A N 1
ATOM 643 C CA . PHE A 1 84 ? -28.239 7.193 31.104 1.00 91.31 84 PHE A CA 1
ATOM 644 C C . PHE A 1 84 ? -28.523 7.493 32.591 1.00 91.31 84 PHE A C 1
ATOM 646 O O . PHE A 1 84 ? -29.221 6.737 33.268 1.00 91.31 84 PHE A O 1
ATOM 653 N N . SER A 1 85 ? -28.040 8.629 33.108 1.00 88.38 85 SER A N 1
ATOM 654 C CA . SER A 1 85 ? -28.132 9.005 34.532 1.00 88.38 85 SER A CA 1
ATOM 655 C C . SER A 1 85 ? -29.545 8.968 35.135 1.00 88.38 85 SER A C 1
ATOM 657 O O . SER A 1 85 ? -29.694 8.647 36.312 1.00 88.38 85 SER A O 1
ATOM 659 N N . LYS A 1 86 ? -30.594 9.232 34.342 1.00 88.88 86 LYS A N 1
ATOM 660 C CA . LYS A 1 86 ? -32.001 9.230 34.800 1.00 88.88 86 LYS A CA 1
ATOM 661 C C . LYS A 1 86 ? -32.495 7.876 35.312 1.00 88.88 86 LYS A C 1
ATOM 663 O O . LYS A 1 86 ? -33.458 7.841 36.070 1.00 88.88 86 LYS A O 1
ATOM 668 N N . ILE A 1 87 ? -31.872 6.782 34.882 1.00 88.94 87 ILE A N 1
ATOM 669 C CA . ILE A 1 87 ? -32.228 5.415 35.287 1.00 88.94 87 ILE A CA 1
ATOM 670 C C . ILE A 1 87 ? -31.040 4.669 35.894 1.00 88.94 87 ILE A C 1
ATOM 672 O O . ILE A 1 87 ? -31.044 3.442 35.950 1.00 88.94 87 ILE A O 1
ATOM 676 N N . LYS A 1 88 ? -30.020 5.401 36.352 1.00 90.75 88 LYS A N 1
ATOM 677 C CA . LYS A 1 88 ? -28.771 4.830 36.856 1.00 90.75 88 LYS A CA 1
ATOM 678 C C . LYS A 1 88 ? -28.996 3.745 37.911 1.00 90.75 88 LYS A C 1
ATOM 680 O O . LYS A 1 88 ? -28.379 2.695 37.814 1.00 90.75 88 LYS A O 1
ATOM 685 N N . ASP A 1 89 ? -29.937 3.942 38.832 1.00 92.19 89 ASP A N 1
ATOM 686 C CA . ASP A 1 89 ? -30.238 2.963 39.885 1.00 92.19 89 ASP A CA 1
ATOM 687 C C . ASP A 1 89 ? -30.714 1.608 39.330 1.00 92.19 89 ASP A C 1
ATOM 689 O O . ASP A 1 89 ? -30.377 0.557 39.877 1.00 92.19 89 ASP A O 1
ATOM 693 N N . LEU A 1 90 ? -31.466 1.613 38.221 1.00 92.69 90 LEU A N 1
ATOM 694 C CA . LEU A 1 90 ? -31.898 0.387 37.541 1.00 92.69 90 LEU A CA 1
ATOM 695 C C . LEU A 1 90 ? -30.722 -0.307 36.848 1.00 92.69 90 LEU A C 1
ATOM 697 O O . LEU A 1 90 ? -30.618 -1.531 36.902 1.00 92.69 90 LEU A O 1
ATOM 701 N N . ILE A 1 91 ? -29.827 0.468 36.228 1.00 92.25 91 ILE A N 1
ATOM 702 C CA . ILE A 1 91 ? -28.626 -0.053 35.560 1.00 92.25 91 ILE A CA 1
ATOM 703 C C . ILE A 1 91 ? -27.663 -0.639 36.589 1.00 92.25 91 ILE A C 1
ATOM 705 O O . ILE A 1 91 ? -27.218 -1.768 36.425 1.00 92.25 91 ILE A O 1
ATOM 709 N N . ASP A 1 92 ? -27.390 0.081 37.676 1.00 92.94 92 ASP A N 1
ATOM 710 C CA . ASP A 1 92 ? -26.522 -0.371 38.766 1.00 92.94 92 ASP A CA 1
ATOM 711 C C . ASP A 1 92 ? -27.109 -1.619 39.450 1.00 92.94 92 ASP A C 1
ATOM 713 O O . ASP A 1 92 ? -26.379 -2.552 39.796 1.00 92.94 92 ASP A O 1
ATOM 717 N N . GLY A 1 93 ? -28.437 -1.673 39.607 1.00 93.62 93 GLY A N 1
ATOM 718 C CA . GLY A 1 93 ? -29.148 -2.865 40.065 1.00 93.62 93 GLY A CA 1
ATOM 719 C C . GLY A 1 93 ? -28.950 -4.065 39.134 1.00 93.62 93 GLY A C 1
ATOM 720 O O . GLY A 1 93 ? -28.679 -5.172 39.606 1.00 93.62 93 GLY A O 1
ATOM 721 N N . GLU A 1 94 ? -29.021 -3.848 37.820 1.00 94.06 94 GLU A N 1
ATOM 722 C CA . GLU A 1 94 ? -28.769 -4.888 36.822 1.00 94.06 94 GLU A CA 1
ATOM 723 C C . GLU A 1 94 ? -27.299 -5.322 36.793 1.00 94.06 94 GLU A C 1
ATOM 725 O O . GLU A 1 94 ? -27.037 -6.519 36.754 1.00 94.06 94 GLU A O 1
ATOM 730 N N . ILE A 1 95 ? -26.336 -4.400 36.887 1.00 91.94 95 ILE A N 1
ATOM 731 C CA . ILE A 1 95 ? -24.899 -4.720 36.957 1.00 91.94 95 ILE A CA 1
ATOM 732 C C . ILE A 1 95 ? -24.618 -5.648 38.147 1.00 91.94 95 ILE A C 1
ATOM 734 O O . ILE A 1 95 ? -23.984 -6.691 37.980 1.00 91.94 95 ILE A O 1
ATOM 738 N N . LYS A 1 96 ? -25.163 -5.331 39.329 1.00 93.56 96 LYS A N 1
ATOM 739 C CA . LYS A 1 96 ? -25.053 -6.188 40.523 1.00 93.56 96 LYS A CA 1
ATOM 740 C C . LYS A 1 96 ? -25.725 -7.543 40.325 1.00 93.56 96 LYS A C 1
ATOM 742 O O . LYS A 1 96 ? -25.218 -8.564 40.790 1.00 93.56 96 LYS A O 1
ATOM 747 N N . SER A 1 97 ? -26.871 -7.572 39.642 1.00 93.75 97 SER A N 1
ATOM 748 C CA . SER A 1 97 ? -27.561 -8.820 39.300 1.00 93.75 97 SER A CA 1
ATOM 749 C C . SER A 1 97 ? -26.704 -9.693 38.381 1.00 93.75 97 SER A C 1
ATOM 751 O O . SER A 1 97 ? -26.483 -10.865 38.687 1.00 93.75 97 SER A O 1
ATOM 753 N N . LEU A 1 98 ? -26.150 -9.110 37.315 1.00 89.44 98 LEU A N 1
ATOM 754 C CA . LEU A 1 98 ? -25.260 -9.777 36.370 1.00 89.44 98 LEU A CA 1
ATOM 755 C C . LEU A 1 98 ? -23.997 -10.305 37.059 1.00 89.44 98 LEU A C 1
ATOM 757 O O . LEU A 1 98 ? -23.602 -11.446 36.819 1.00 89.44 98 LEU A O 1
ATOM 761 N N . SER A 1 99 ? -23.407 -9.518 37.960 1.00 90.50 99 SER A N 1
ATOM 762 C CA . SER A 1 99 ? -22.251 -9.944 38.748 1.00 90.50 99 SER A CA 1
ATOM 763 C C . SER A 1 99 ? -22.585 -11.108 39.678 1.00 90.50 99 SER A C 1
ATOM 765 O O . SER A 1 99 ? -21.863 -12.099 39.726 1.00 90.50 99 SER A O 1
ATOM 767 N N . ARG A 1 100 ? -23.732 -11.068 40.360 1.00 91.44 100 ARG A N 1
ATOM 768 C CA . ARG A 1 100 ? -24.138 -12.137 41.279 1.00 91.44 100 ARG A CA 1
ATOM 769 C C . ARG A 1 100 ? -24.519 -13.438 40.569 1.00 91.44 100 ARG A C 1
ATOM 771 O O . ARG A 1 100 ? -24.203 -14.510 41.076 1.00 91.44 100 ARG A O 1
ATOM 778 N N . ILE A 1 101 ? -25.244 -13.352 39.453 1.00 88.94 101 ILE A N 1
ATOM 779 C CA . ILE A 1 101 ? -25.799 -14.521 38.750 1.00 88.94 101 ILE A CA 1
ATOM 780 C C . ILE A 1 101 ? -24.750 -15.158 37.839 1.00 88.94 101 ILE A C 1
ATOM 782 O O . ILE A 1 101 ? -24.588 -16.375 37.852 1.00 88.94 101 ILE A O 1
ATOM 786 N N . TYR A 1 102 ? -24.035 -14.339 37.066 1.00 82.31 102 TYR A N 1
ATOM 787 C CA . TYR A 1 102 ? -23.119 -14.802 36.023 1.00 82.31 102 TYR A CA 1
ATOM 788 C C . TYR A 1 102 ? -21.642 -14.579 36.372 1.00 82.31 102 TYR A C 1
ATOM 790 O O . TYR A 1 102 ? -20.782 -14.840 35.535 1.00 82.31 102 TYR A O 1
ATOM 798 N N . GLN A 1 103 ? -21.334 -14.091 37.583 1.00 85.12 103 GLN A N 1
ATOM 799 C CA . GLN A 1 103 ? -19.963 -13.821 38.048 1.00 85.12 103 GLN A CA 1
ATOM 800 C C . GLN A 1 103 ? -19.198 -12.842 37.142 1.00 85.12 103 GLN A C 1
ATOM 802 O O . GLN A 1 103 ? -17.973 -12.894 37.038 1.00 85.12 103 GLN A O 1
ATOM 807 N N . LEU A 1 104 ? -19.916 -11.937 36.465 1.00 84.25 104 LEU A N 1
ATOM 808 C CA . LEU A 1 104 ? -19.285 -10.890 35.661 1.00 84.25 104 LEU A CA 1
ATOM 809 C C . LEU A 1 104 ? -18.704 -9.813 36.582 1.00 84.25 104 LEU A C 1
ATOM 811 O O . LEU A 1 104 ? -19.262 -9.519 37.642 1.00 84.25 104 LEU A O 1
ATOM 815 N N . LYS A 1 105 ? -17.598 -9.191 36.176 1.00 85.88 105 LYS A N 1
ATOM 816 C CA . LYS A 1 105 ? -17.044 -8.063 36.927 1.00 85.88 105 LYS A CA 1
ATOM 817 C C . LYS A 1 105 ? -17.874 -6.817 36.652 1.00 85.88 105 LYS A C 1
ATOM 819 O O . LYS A 1 105 ? -18.234 -6.552 35.502 1.00 85.88 105 LYS A O 1
ATOM 824 N N . GLU A 1 106 ? -18.186 -6.068 37.701 1.00 86.94 106 GLU A N 1
ATOM 825 C CA . GLU A 1 106 ? -19.035 -4.873 37.616 1.00 86.94 106 GLU A CA 1
ATOM 826 C C . GLU A 1 106 ? -18.343 -3.736 36.847 1.00 86.94 106 GLU A C 1
ATOM 828 O O . GLU A 1 106 ? -18.982 -2.923 36.178 1.00 86.94 106 GLU A O 1
ATOM 833 N N . GLU A 1 107 ? -17.015 -3.688 36.916 1.00 85.38 107 GLU A N 1
ATOM 834 C CA . GLU A 1 107 ? -16.185 -2.681 36.270 1.00 85.38 107 GLU A CA 1
ATOM 835 C C . GLU A 1 107 ? -16.010 -2.885 34.757 1.00 85.38 107 GLU A C 1
ATOM 837 O O . GLU A 1 107 ? -15.703 -1.902 34.066 1.00 85.38 107 GLU A O 1
ATOM 842 N N . ASP A 1 108 ? -16.240 -4.105 34.256 1.00 83.38 108 ASP A N 1
ATOM 843 C CA . ASP A 1 108 ? -16.042 -4.478 32.853 1.00 83.38 108 ASP A CA 1
ATOM 844 C C . ASP A 1 108 ? -16.978 -3.678 31.935 1.00 83.38 108 ASP A C 1
ATOM 846 O O . ASP A 1 108 ? -18.168 -3.480 32.206 1.00 83.38 108 ASP A O 1
ATOM 850 N N . PHE A 1 109 ? -16.429 -3.226 30.809 1.00 85.62 109 PHE A N 1
ATOM 851 C CA . PHE A 1 109 ? -17.154 -2.442 29.814 1.00 85.62 109 PHE A CA 1
ATOM 852 C C . PHE A 1 109 ? -18.364 -3.199 29.267 1.00 85.62 109 PHE A C 1
ATOM 854 O O . PHE A 1 109 ? -19.468 -2.660 29.219 1.00 85.62 109 PHE A O 1
ATOM 861 N N . GLU A 1 110 ? -18.182 -4.474 28.943 1.00 84.62 110 GLU A N 1
ATOM 862 C CA . GLU A 1 110 ? -19.214 -5.335 28.381 1.00 84.62 110 GLU A CA 1
ATOM 863 C C . GLU A 1 110 ? -20.350 -5.589 29.379 1.00 84.62 110 GLU A C 1
ATOM 865 O O . GLU A 1 110 ? -21.509 -5.668 28.973 1.00 84.62 110 GLU A O 1
ATOM 870 N N . THR A 1 111 ? -20.045 -5.686 30.681 1.00 86.25 111 THR A N 1
ATOM 871 C CA . THR A 1 111 ? -21.061 -5.834 31.739 1.00 86.25 111 THR A CA 1
ATOM 872 C C . THR A 1 111 ? -21.941 -4.590 31.808 1.00 86.25 111 THR A C 1
ATOM 874 O O . THR A 1 111 ? -23.169 -4.696 31.844 1.00 86.25 111 THR A O 1
ATOM 877 N N . LYS A 1 112 ? -21.326 -3.401 31.760 1.00 90.00 112 LYS A N 1
ATOM 878 C CA . LYS A 1 112 ? -22.046 -2.119 31.744 1.00 90.00 112 LYS A CA 1
ATOM 879 C C . LYS A 1 112 ? -22.913 -1.986 30.495 1.00 90.00 112 LYS A C 1
ATOM 881 O O . LYS A 1 112 ? -24.083 -1.627 30.602 1.00 90.00 112 LYS A O 1
ATOM 886 N N . LEU A 1 113 ? -22.373 -2.319 29.322 1.00 89.31 113 LEU A N 1
ATOM 887 C CA . LEU A 1 113 ? -23.125 -2.295 28.067 1.00 89.31 113 LEU A CA 1
ATOM 888 C C . LEU A 1 113 ? -24.307 -3.263 28.083 1.00 89.31 113 LEU A C 1
ATOM 890 O O . LEU A 1 113 ? -25.396 -2.881 27.665 1.00 89.31 113 LEU A O 1
ATOM 894 N N . LEU A 1 114 ? -24.127 -4.484 28.595 1.00 88.75 114 LEU A N 1
ATOM 895 C CA . LEU A 1 114 ? -25.201 -5.471 28.707 1.00 88.75 114 LEU A CA 1
ATOM 896 C C . LEU A 1 114 ? -26.342 -4.961 29.600 1.00 88.75 114 LEU A C 1
ATOM 898 O O . LEU A 1 114 ? -27.511 -5.081 29.230 1.00 88.75 114 LEU A O 1
ATOM 902 N N . ALA A 1 115 ? -26.005 -4.331 30.729 1.00 90.62 115 ALA A N 1
ATOM 903 C CA . ALA A 1 115 ? -26.985 -3.725 31.625 1.00 90.62 115 ALA A CA 1
ATOM 904 C C . ALA A 1 115 ? -27.746 -2.564 30.960 1.00 90.62 115 ALA A C 1
ATOM 906 O O . ALA A 1 115 ? -28.972 -2.511 31.043 1.00 90.62 115 ALA A O 1
ATOM 907 N N . ILE A 1 116 ? -27.054 -1.666 30.248 1.00 91.19 116 ILE A N 1
ATOM 908 C CA . ILE A 1 116 ? -27.696 -0.554 29.522 1.00 91.19 116 ILE A CA 1
ATOM 909 C C . ILE A 1 116 ? -28.590 -1.087 28.389 1.00 91.19 116 ILE A C 1
ATOM 911 O O . ILE A 1 116 ? -29.731 -0.642 28.231 1.00 91.19 116 ILE A O 1
ATOM 915 N N . ASN A 1 117 ? -28.102 -2.068 27.623 1.00 90.69 117 ASN A N 1
ATOM 916 C CA . ASN A 1 117 ? -28.788 -2.635 26.460 1.00 90.69 117 ASN A CA 1
ATOM 917 C C . ASN A 1 117 ? -30.142 -3.266 26.821 1.00 90.69 117 ASN A C 1
ATOM 919 O O . ASN A 1 117 ? -31.067 -3.223 26.013 1.00 90.69 117 ASN A O 1
ATOM 923 N N . LYS A 1 118 ? -30.285 -3.803 28.041 1.00 90.31 118 LYS A N 1
ATOM 924 C CA . LYS A 1 118 ? -31.555 -4.340 28.558 1.00 90.31 118 LYS A CA 1
ATOM 925 C C . LYS A 1 118 ? -32.674 -3.297 28.584 1.00 90.31 118 LYS A C 1
ATOM 927 O O . LYS A 1 118 ? -33.828 -3.639 28.338 1.00 90.31 118 LYS A O 1
ATOM 932 N N . PHE A 1 119 ? -32.343 -2.044 28.892 1.00 91.31 119 PHE A N 1
ATOM 933 C CA . PHE A 1 119 ? -33.324 -0.969 29.052 1.00 91.31 119 PHE A CA 1
ATOM 934 C C . PHE A 1 119 ? -33.434 -0.077 27.808 1.00 91.31 119 PHE A C 1
ATOM 936 O O . PHE A 1 119 ? -34.538 0.334 27.455 1.00 91.31 119 PHE A O 1
ATOM 943 N N . TYR A 1 120 ? -32.316 0.202 27.127 1.00 88.94 120 TYR A N 1
ATOM 944 C CA . TYR A 1 120 ? -32.247 1.177 26.030 1.00 88.94 120 TYR A CA 1
ATOM 945 C C . TYR A 1 120 ? -31.374 0.704 24.852 1.00 88.94 120 TYR A C 1
ATOM 947 O O . TYR A 1 120 ? -30.361 1.328 24.533 1.00 88.94 120 TYR A O 1
ATOM 955 N N . PRO A 1 121 ? -31.762 -0.366 24.138 1.00 86.19 121 PRO A N 1
ATOM 956 C CA . PRO A 1 121 ? -30.924 -0.940 23.082 1.00 86.19 121 PRO A CA 1
ATOM 957 C C . PRO A 1 121 ? -30.702 0.010 21.892 1.00 86.19 121 PRO A C 1
ATOM 959 O O . PRO A 1 121 ? -29.619 0.044 21.311 1.00 86.19 121 PRO A O 1
ATOM 962 N N . LYS A 1 122 ? -31.714 0.808 21.518 1.00 86.62 122 LYS A N 1
ATOM 963 C CA . LYS A 1 122 ? -31.611 1.758 20.394 1.00 86.62 122 LYS A CA 1
ATOM 964 C C . LYS A 1 122 ? -30.752 2.970 20.737 1.00 86.62 122 LYS A C 1
ATOM 966 O O . LYS A 1 122 ? -29.898 3.348 19.939 1.00 86.62 122 LYS A O 1
ATOM 971 N N . ASP A 1 123 ? -30.972 3.564 21.908 1.00 89.62 123 ASP A N 1
ATOM 972 C CA . ASP A 1 123 ? -30.194 4.725 22.337 1.00 89.62 123 ASP A CA 1
ATOM 973 C C . ASP A 1 123 ? -28.738 4.334 22.579 1.00 89.62 123 ASP A C 1
ATOM 975 O O . ASP A 1 123 ? -27.858 5.040 22.112 1.00 89.62 123 ASP A O 1
ATOM 979 N N . LEU A 1 124 ? -28.461 3.166 23.173 1.00 89.62 124 LEU A N 1
ATOM 980 C CA . LEU A 1 124 ? -27.088 2.691 23.356 1.00 89.62 124 LEU A CA 1
ATOM 981 C C . LEU A 1 124 ? -26.306 2.626 22.037 1.00 89.62 124 LEU A C 1
ATOM 983 O O . LEU A 1 124 ? -25.171 3.090 21.976 1.00 89.62 124 LEU A O 1
ATOM 987 N N . LYS A 1 125 ? -26.912 2.093 20.969 1.00 88.12 125 LYS A N 1
ATOM 988 C CA . LYS A 1 125 ? -26.277 2.066 19.643 1.00 88.12 125 LYS A CA 1
ATOM 989 C C . LYS A 1 125 ? -26.005 3.471 19.100 1.00 88.12 125 LYS A C 1
ATOM 991 O O . LYS A 1 125 ? -24.947 3.687 18.516 1.00 88.12 125 LYS A O 1
ATOM 996 N N . ARG A 1 126 ? -26.925 4.422 19.309 1.00 88.69 126 ARG A N 1
ATOM 997 C CA . ARG A 1 126 ? -26.718 5.830 18.935 1.00 88.69 126 ARG A CA 1
ATOM 998 C C . ARG A 1 126 ? -25.549 6.440 19.711 1.00 88.69 126 ARG A C 1
ATOM 1000 O O . ARG A 1 126 ? -24.665 7.010 19.088 1.00 88.69 126 ARG A O 1
ATOM 1007 N N . GLU A 1 127 ? -25.505 6.263 21.029 1.00 89.94 127 GLU A N 1
ATOM 1008 C CA . GLU A 1 127 ? -24.423 6.800 21.866 1.00 89.94 127 GLU A CA 1
ATOM 1009 C C . GLU A 1 127 ? -23.063 6.163 21.521 1.00 89.94 127 GLU A C 1
ATOM 1011 O O . GLU A 1 127 ? -22.046 6.850 21.469 1.00 89.94 127 GLU A O 1
ATOM 1016 N N . LEU A 1 128 ? -23.027 4.857 21.224 1.00 88.62 128 LEU A N 1
ATOM 1017 C CA . LEU A 1 128 ? -21.818 4.187 20.731 1.00 88.62 128 LEU A CA 1
ATOM 1018 C C . LEU A 1 128 ? -21.364 4.761 19.387 1.00 88.62 128 LEU A C 1
ATOM 1020 O O . LEU A 1 128 ? -20.168 4.947 19.181 1.00 88.62 128 LEU A O 1
ATOM 1024 N N . LYS A 1 129 ? -22.302 5.061 18.484 1.00 87.81 129 LYS A N 1
ATOM 1025 C CA . LYS A 1 129 ? -22.006 5.714 17.207 1.00 87.81 129 LYS A CA 1
ATOM 1026 C C . LYS A 1 129 ? -21.400 7.088 17.412 1.00 87.81 129 LYS A C 1
ATOM 1028 O O . LYS A 1 129 ? -20.341 7.355 16.868 1.00 87.81 129 LYS A O 1
ATOM 1033 N N . GLU A 1 130 ? -22.000 7.916 18.252 1.00 85.81 130 GLU A N 1
ATOM 1034 C CA . GLU A 1 130 ? -21.447 9.232 18.577 1.00 85.81 130 GLU A CA 1
ATOM 1035 C C . GLU A 1 130 ? -20.055 9.145 19.221 1.00 85.81 130 GLU A C 1
ATOM 1037 O O . GLU A 1 130 ? -19.214 10.007 18.981 1.00 85.81 130 GLU A O 1
ATOM 1042 N N . LEU A 1 131 ? -19.791 8.089 19.995 1.00 86.56 131 LEU A N 1
ATOM 1043 C CA . LEU A 1 131 ? -18.506 7.876 20.655 1.00 86.56 131 LEU A CA 1
ATOM 1044 C C . LEU A 1 131 ? -17.405 7.326 19.735 1.00 86.56 131 LEU A C 1
ATOM 1046 O O . LEU A 1 131 ? -16.233 7.540 20.033 1.00 86.56 131 LEU A O 1
ATOM 1050 N N . TYR A 1 132 ? -17.760 6.578 18.686 1.00 87.44 132 TYR A N 1
ATOM 1051 C CA . TYR A 1 132 ? -16.805 5.822 17.865 1.00 87.44 132 TYR A CA 1
ATOM 1052 C C . TYR A 1 132 ? -16.846 6.146 16.361 1.00 87.44 132 TYR A C 1
ATOM 1054 O O . TYR A 1 132 ? -16.080 5.546 15.607 1.00 87.44 132 TYR A O 1
ATOM 1062 N N . ASP A 1 133 ? -17.663 7.102 15.901 1.00 85.75 133 ASP A N 1
ATOM 1063 C CA . ASP A 1 133 ? -17.701 7.588 14.505 1.00 85.75 133 ASP A CA 1
ATOM 1064 C C . ASP A 1 133 ? -16.484 8.476 14.163 1.00 85.75 133 ASP A C 1
ATOM 1066 O O . ASP A 1 133 ? -16.579 9.636 13.759 1.00 85.75 133 ASP A O 1
ATOM 1070 N N . HIS A 1 134 ? -15.295 7.902 14.350 1.00 81.50 134 HIS A N 1
ATOM 1071 C CA . HIS A 1 134 ? -14.008 8.468 13.976 1.00 81.50 134 HIS A CA 1
ATOM 1072 C C . HIS A 1 134 ? -13.512 7.747 12.724 1.00 81.50 134 HIS A C 1
ATOM 1074 O O . HIS A 1 134 ? -13.041 6.612 12.788 1.00 81.50 134 HIS A O 1
ATOM 1080 N N . ARG A 1 135 ? -13.609 8.413 11.570 1.00 81.94 135 ARG A N 1
ATOM 1081 C CA . ARG A 1 135 ? -13.170 7.839 10.286 1.00 81.94 135 ARG A CA 1
ATOM 1082 C C . ARG A 1 135 ? -11.940 8.507 9.684 1.00 81.94 135 ARG A C 1
ATOM 1084 O O . ARG A 1 135 ? -11.131 7.848 9.049 1.00 81.94 135 ARG A O 1
ATOM 1091 N N . TYR A 1 136 ? -11.803 9.820 9.845 1.00 81.06 136 TYR A N 1
ATOM 1092 C CA . TYR A 1 136 ? -10.831 10.622 9.086 1.00 81.06 136 TYR A CA 1
ATOM 1093 C C . TYR A 1 136 ? -9.589 11.014 9.886 1.00 81.06 136 TYR A C 1
ATOM 1095 O O . TYR A 1 136 ? -8.905 11.978 9.545 1.00 81.06 136 TYR A O 1
ATOM 1103 N N . TYR A 1 137 ? -9.299 10.290 10.962 1.00 82.69 137 TYR A N 1
ATOM 1104 C CA . TYR A 1 137 ? -8.146 10.598 11.789 1.00 82.69 137 TYR A CA 1
ATOM 1105 C C . TYR A 1 137 ? -6.859 10.028 11.156 1.00 82.69 137 TYR A C 1
ATOM 1107 O O . TYR A 1 137 ? -6.777 8.824 10.923 1.00 82.69 137 TYR A O 1
ATOM 1115 N N . PRO A 1 138 ? -5.836 10.843 10.859 1.00 80.00 138 PRO A N 1
ATOM 1116 C CA . PRO A 1 138 ? -4.595 10.339 10.282 1.00 80.00 138 PRO A CA 1
ATOM 1117 C C . PRO A 1 138 ? -3.702 9.718 11.365 1.00 80.00 138 PRO A C 1
ATOM 1119 O O . PRO A 1 138 ? -3.362 10.364 12.353 1.00 80.00 138 PRO A O 1
ATOM 1122 N N . SER A 1 139 ? -3.282 8.470 11.162 1.00 88.62 139 SER A N 1
ATOM 1123 C CA . SER A 1 139 ? -2.399 7.736 12.076 1.00 88.62 139 SER A CA 1
ATOM 1124 C C . SER A 1 139 ? -1.274 7.086 11.293 1.00 88.62 139 SER A C 1
ATOM 1126 O O . SER A 1 139 ? -1.542 6.276 10.408 1.00 88.62 139 SER A O 1
ATOM 1128 N N . LEU A 1 140 ? -0.015 7.393 11.625 1.00 91.31 140 LEU A N 1
ATOM 1129 C CA . LEU A 1 140 ? 1.114 6.774 10.925 1.00 91.31 140 LEU A CA 1
ATOM 1130 C C . LEU A 1 140 ? 1.128 5.256 11.142 1.00 91.31 140 LEU A C 1
ATOM 1132 O O . LEU A 1 140 ? 1.402 4.513 10.205 1.00 91.31 140 LEU A O 1
ATOM 1136 N N . THR A 1 141 ? 0.762 4.790 12.336 1.00 92.81 141 THR A N 1
ATOM 1137 C CA . THR A 1 141 ? 0.557 3.367 12.638 1.00 92.81 141 THR A CA 1
ATOM 1138 C C . THR A 1 141 ? -0.382 2.705 11.627 1.00 92.81 141 THR A C 1
ATOM 1140 O O . THR A 1 141 ? -0.011 1.701 11.018 1.00 92.81 141 THR A O 1
ATOM 1143 N N . TYR A 1 142 ? -1.582 3.254 11.417 1.00 94.88 142 TYR A N 1
ATOM 1144 C CA . TYR A 1 142 ? -2.557 2.657 10.499 1.00 94.88 142 TYR A CA 1
ATOM 1145 C C . TYR A 1 142 ? -2.198 2.834 9.028 1.00 94.88 142 TYR A C 1
ATOM 1147 O O . TYR A 1 142 ? -2.412 1.907 8.250 1.00 94.88 142 TYR A O 1
ATOM 1155 N N . GLU A 1 143 ? -1.581 3.954 8.657 1.00 95.12 143 GLU A N 1
ATOM 1156 C CA . GLU A 1 143 ? -1.059 4.167 7.305 1.00 95.12 143 GLU A CA 1
ATOM 1157 C C . GLU A 1 143 ? 0.053 3.142 6.978 1.00 95.12 143 GLU A C 1
ATOM 1159 O O . GLU A 1 143 ? 0.049 2.543 5.905 1.00 95.12 143 GLU A O 1
ATOM 1164 N N . ILE A 1 144 ? 0.955 2.834 7.923 1.00 96.25 144 ILE A N 1
ATOM 1165 C CA . ILE A 1 144 ? 1.987 1.794 7.745 1.00 96.25 144 ILE A CA 1
ATOM 1166 C C . ILE A 1 144 ? 1.371 0.391 7.700 1.00 96.25 144 ILE A C 1
ATOM 1168 O O . ILE A 1 144 ? 1.788 -0.422 6.875 1.00 96.25 144 ILE A O 1
ATOM 1172 N N . ILE A 1 145 ? 0.382 0.079 8.546 1.00 97.31 145 ILE A N 1
ATOM 1173 C CA . ILE A 1 145 ? -0.316 -1.218 8.492 1.00 97.31 145 ILE A CA 1
ATOM 1174 C C . ILE A 1 145 ? -1.001 -1.400 7.135 1.00 97.31 145 ILE A C 1
ATOM 1176 O O . ILE A 1 145 ? -0.843 -2.453 6.517 1.00 97.31 145 ILE A O 1
ATOM 1180 N N . ALA A 1 146 ? -1.707 -0.379 6.643 1.00 96.69 146 ALA A N 1
ATOM 1181 C CA . ALA A 1 146 ? -2.345 -0.402 5.332 1.00 96.69 146 ALA A CA 1
ATOM 1182 C C . ALA A 1 146 ? -1.318 -0.579 4.200 1.00 96.69 146 ALA A C 1
ATOM 1184 O O . ALA A 1 146 ? -1.528 -1.395 3.303 1.00 96.69 146 ALA A O 1
ATOM 1185 N N . HIS A 1 147 ? -0.168 0.097 4.282 1.00 95.69 147 HIS A N 1
ATOM 1186 C CA . HIS A 1 147 ? 0.937 -0.050 3.328 1.00 95.69 147 HIS A CA 1
ATOM 1187 C C . HIS A 1 147 ? 1.526 -1.470 3.318 1.00 95.69 147 HIS A C 1
ATOM 1189 O O . HIS A 1 147 ? 1.675 -2.092 2.264 1.00 95.69 147 HIS A O 1
ATOM 1195 N N . LEU A 1 148 ? 1.807 -2.033 4.496 1.00 96.88 148 LEU A N 1
ATOM 1196 C CA . LEU A 1 148 ? 2.288 -3.411 4.647 1.00 96.88 148 LEU A CA 1
ATOM 1197 C C . LEU A 1 148 ? 1.257 -4.438 4.140 1.00 96.88 148 LEU A C 1
ATOM 1199 O O . LEU A 1 148 ? 1.633 -5.462 3.563 1.00 96.88 148 LEU A O 1
ATOM 1203 N N . PHE A 1 149 ? -0.035 -4.161 4.319 1.00 95.88 149 PHE A N 1
ATOM 1204 C CA . PHE A 1 149 ? -1.142 -4.993 3.846 1.00 95.88 149 PHE A CA 1
ATOM 1205 C C . PHE A 1 149 ? -1.287 -4.951 2.320 1.00 95.88 149 PHE A C 1
ATOM 1207 O O . PHE A 1 149 ? -1.317 -6.005 1.680 1.00 95.88 149 PHE A O 1
ATOM 1214 N N . LYS A 1 150 ? -1.253 -3.749 1.723 1.00 92.25 150 LYS A N 1
ATOM 1215 C CA . LYS A 1 150 ? -1.219 -3.526 0.267 1.00 92.25 150 LYS A CA 1
ATOM 1216 C C . LYS A 1 150 ? -0.097 -4.319 -0.388 1.00 92.25 150 LYS A C 1
ATOM 1218 O O . LYS A 1 150 ? -0.302 -5.003 -1.386 1.00 92.25 150 LYS A O 1
ATOM 1223 N N . HIS A 1 151 ? 1.093 -4.252 0.200 1.00 90.69 151 HIS A N 1
ATOM 1224 C CA . HIS A 1 151 ? 2.282 -4.895 -0.341 1.00 90.69 151 HIS A CA 1
ATOM 1225 C C . HIS A 1 151 ? 2.477 -6.343 0.123 1.00 90.69 151 HIS A C 1
ATOM 1227 O O . HIS A 1 151 ? 3.530 -6.911 -0.142 1.00 90.69 151 HIS A O 1
ATOM 1233 N N . ARG A 1 152 ? 1.477 -6.983 0.748 1.00 90.38 152 ARG A N 1
ATOM 1234 C CA . ARG A 1 152 ? 1.506 -8.418 1.104 1.00 90.38 152 ARG A CA 1
ATOM 1235 C C . ARG A 1 152 ? 2.645 -8.808 2.057 1.00 90.38 152 ARG A C 1
ATOM 1237 O O . ARG A 1 152 ? 3.060 -9.964 2.092 1.00 90.38 152 ARG A O 1
ATOM 1244 N N . PHE A 1 153 ? 3.130 -7.862 2.861 1.00 94.12 153 PHE A N 1
ATOM 1245 C CA . PHE A 1 153 ? 3.918 -8.187 4.054 1.00 94.12 153 PHE A CA 1
ATOM 1246 C C . PHE A 1 153 ? 3.013 -8.836 5.106 1.00 94.12 153 PHE A C 1
ATOM 1248 O O . PHE A 1 153 ? 3.411 -9.795 5.766 1.00 94.12 153 PHE A O 1
ATOM 1255 N N . ILE A 1 154 ? 1.773 -8.350 5.201 1.00 95.81 154 ILE A N 1
ATOM 1256 C CA . ILE A 1 154 ? 0.708 -8.873 6.059 1.00 95.81 154 ILE A CA 1
ATOM 1257 C C . ILE A 1 154 ? -0.297 -9.636 5.191 1.00 95.81 154 ILE A C 1
ATOM 1259 O O . ILE A 1 154 ? -0.736 -9.135 4.154 1.00 95.81 154 ILE A O 1
ATOM 1263 N N . ASP A 1 155 ? -0.677 -10.839 5.620 1.00 93.50 155 ASP A N 1
ATOM 1264 C CA . ASP A 1 155 ? -1.653 -11.667 4.909 1.00 93.50 155 ASP A CA 1
ATOM 1265 C C . ASP A 1 155 ? -3.084 -11.331 5.318 1.00 93.50 155 ASP A C 1
ATOM 1267 O O . ASP A 1 155 ? -3.980 -11.325 4.473 1.00 93.50 155 ASP A O 1
ATOM 1271 N N . ALA A 1 156 ? -3.292 -11.044 6.603 1.00 96.19 156 ALA A N 1
ATOM 1272 C CA . ALA A 1 156 ? -4.598 -10.707 7.140 1.00 96.19 156 ALA A CA 1
ATOM 1273 C C . ALA A 1 156 ? -4.528 -9.714 8.301 1.00 96.19 156 ALA A C 1
ATOM 1275 O O . ALA A 1 156 ? -3.541 -9.649 9.036 1.00 96.19 156 ALA A O 1
ATOM 1276 N N . ILE A 1 157 ? -5.612 -8.972 8.483 1.00 97.94 157 ILE A N 1
ATOM 1277 C CA . ILE A 1 157 ? -5.829 -8.074 9.609 1.00 97.94 157 ILE A CA 1
ATOM 1278 C C . ILE A 1 157 ? -7.134 -8.490 10.294 1.00 97.94 157 ILE A C 1
ATOM 1280 O O . ILE A 1 157 ? -8.175 -8.580 9.646 1.00 97.94 157 ILE A O 1
ATOM 1284 N N . VAL A 1 158 ? -7.087 -8.695 11.608 1.00 96.69 158 VAL A N 1
ATOM 1285 C CA . VAL A 1 158 ? -8.266 -8.862 12.464 1.00 96.69 158 VAL A CA 1
ATOM 1286 C C . VAL A 1 158 ? -8.380 -7.617 13.336 1.00 96.69 158 VAL A C 1
ATOM 1288 O O . VAL A 1 158 ? -7.538 -7.376 14.201 1.00 96.69 158 VAL A O 1
ATOM 1291 N N . ASN A 1 159 ? -9.396 -6.798 13.085 1.00 95.44 159 ASN A N 1
ATOM 1292 C CA . ASN A 1 159 ? -9.621 -5.545 13.796 1.00 95.44 159 ASN A CA 1
ATOM 1293 C C . ASN A 1 159 ? -10.847 -5.652 14.709 1.00 95.44 159 ASN A C 1
ATOM 1295 O O . ASN A 1 159 ? -11.975 -5.787 14.241 1.00 95.44 159 ASN A O 1
ATOM 1299 N N . PHE A 1 160 ? -10.624 -5.557 16.016 1.00 91.88 160 PHE A N 1
ATOM 1300 C CA . PHE A 1 160 ? -11.684 -5.616 17.024 1.00 91.88 160 PHE A CA 1
ATOM 1301 C C . PHE A 1 160 ? -12.319 -4.250 17.318 1.00 91.88 160 PHE A C 1
ATOM 1303 O O . PHE A 1 160 ? -13.237 -4.166 18.134 1.00 91.88 160 PHE A O 1
ATOM 1310 N N . ASN A 1 161 ? -11.844 -3.185 16.668 1.00 91.19 161 ASN A N 1
ATOM 1311 C CA . ASN A 1 161 ? -12.305 -1.826 16.919 1.00 91.19 161 ASN A CA 1
ATOM 1312 C C . ASN A 1 161 ? -13.569 -1.496 16.118 1.00 91.19 161 ASN A C 1
ATOM 1314 O O . ASN A 1 161 ? -13.674 -1.822 14.934 1.00 91.19 161 ASN A O 1
ATOM 1318 N N . PHE A 1 162 ? -14.507 -0.790 16.757 1.00 90.31 162 PHE A N 1
ATOM 1319 C CA . PHE A 1 162 ? -15.736 -0.315 16.111 1.00 90.31 162 PHE A CA 1
ATOM 1320 C C . PHE A 1 162 ? -15.494 0.841 15.141 1.00 90.31 162 PHE A C 1
ATOM 1322 O O . PHE A 1 162 ? -16.190 0.931 14.121 1.00 90.31 162 PHE A O 1
ATOM 1329 N N . ASP A 1 163 ? -14.523 1.699 15.477 1.00 91.69 163 ASP A N 1
ATOM 1330 C CA . ASP A 1 163 ? -14.122 2.857 14.682 1.00 91.69 163 ASP A CA 1
ATOM 1331 C C . ASP A 1 163 ? -13.606 2.450 13.297 1.00 91.69 163 ASP A C 1
ATOM 1333 O O . ASP A 1 163 ? -13.363 1.273 13.016 1.00 91.69 163 ASP A O 1
ATOM 1337 N N . GLU A 1 164 ? -13.473 3.437 12.416 1.00 92.44 164 GLU A N 1
ATOM 1338 C CA . GLU A 1 164 ? -13.148 3.231 11.004 1.00 92.44 164 GLU A CA 1
ATOM 1339 C C . GLU A 1 164 ? -11.826 3.890 10.608 1.00 92.44 164 GLU A C 1
ATOM 1341 O O . GLU A 1 164 ? -11.599 4.165 9.429 1.00 92.44 164 GLU A O 1
ATOM 1346 N N . ILE A 1 165 ? -10.939 4.158 11.571 1.00 92.38 165 ILE A N 1
ATOM 1347 C CA . ILE A 1 165 ? -9.673 4.837 11.283 1.00 92.38 165 ILE A CA 1
ATOM 1348 C C . ILE A 1 165 ? -8.774 3.929 10.427 1.00 92.38 165 ILE A C 1
ATOM 1350 O O . ILE A 1 165 ? -8.267 4.348 9.385 1.00 92.38 165 ILE A O 1
ATOM 1354 N N . LEU A 1 166 ? -8.617 2.659 10.821 1.00 94.81 166 LEU A N 1
ATOM 1355 C CA . LEU A 1 166 ? -7.861 1.684 10.031 1.00 94.81 166 LEU A CA 1
ATOM 1356 C C . LEU A 1 166 ? -8.578 1.324 8.724 1.00 94.81 166 LEU A C 1
ATOM 1358 O O . LEU A 1 166 ? -7.916 1.182 7.697 1.00 94.81 166 LEU A O 1
ATOM 1362 N N . ASP A 1 167 ? -9.912 1.214 8.734 1.00 95.06 167 ASP A N 1
ATOM 1363 C CA . ASP A 1 167 ? -10.703 1.017 7.513 1.00 95.06 167 ASP A CA 1
ATOM 1364 C C . ASP A 1 167 ? -10.376 2.105 6.490 1.00 95.06 167 ASP A C 1
ATOM 1366 O O . ASP A 1 167 ? -10.126 1.804 5.324 1.00 95.06 167 ASP A O 1
ATOM 1370 N N . ARG A 1 168 ? -10.315 3.368 6.931 1.00 92.12 168 ARG A N 1
ATOM 1371 C CA . ARG A 1 168 ? -10.013 4.491 6.051 1.00 92.12 168 ARG A CA 1
ATOM 1372 C C . ARG A 1 168 ? -8.586 4.451 5.514 1.00 92.12 168 ARG A C 1
ATOM 1374 O O . ARG A 1 168 ? -8.404 4.721 4.331 1.00 92.12 168 ARG A O 1
ATOM 1381 N N . ALA A 1 169 ? -7.600 4.093 6.335 1.00 94.38 169 ALA A N 1
ATOM 1382 C CA . ALA A 1 169 ? -6.219 3.929 5.875 1.00 94.38 169 ALA A CA 1
ATOM 1383 C C . ALA A 1 169 ? -6.103 2.813 4.814 1.00 94.38 169 ALA A C 1
ATOM 1385 O O . ALA A 1 169 ? -5.474 3.002 3.774 1.00 94.38 169 ALA A O 1
ATOM 1386 N N . ILE A 1 170 ? -6.782 1.677 5.023 1.00 95.56 170 ILE A N 1
ATOM 1387 C CA . ILE A 1 170 ? -6.863 0.577 4.044 1.00 95.56 170 ILE A CA 1
ATOM 1388 C C . ILE A 1 170 ? -7.564 1.043 2.764 1.00 95.56 170 ILE A C 1
ATOM 1390 O O . ILE A 1 170 ? -7.065 0.788 1.674 1.00 95.56 170 ILE A O 1
ATOM 1394 N N . GLU A 1 171 ? -8.693 1.745 2.872 1.00 92.69 171 GLU A N 1
ATOM 1395 C CA . GLU A 1 171 ? -9.426 2.296 1.726 1.00 92.69 171 GLU A CA 1
ATOM 1396 C C . GLU A 1 171 ? -8.640 3.365 0.964 1.00 92.69 171 GLU A C 1
ATOM 1398 O O . GLU A 1 171 ? -8.880 3.550 -0.227 1.00 92.69 171 GLU A O 1
ATOM 1403 N N . ASP A 1 172 ? -7.737 4.100 1.611 1.00 91.12 172 ASP A N 1
ATOM 1404 C CA . ASP A 1 172 ? -6.849 5.044 0.936 1.00 91.12 172 ASP A CA 1
ATOM 1405 C C . ASP A 1 172 ? -5.760 4.288 0.153 1.00 91.12 172 ASP A C 1
ATOM 1407 O O . ASP A 1 172 ? -5.423 4.687 -0.964 1.00 91.12 172 ASP A O 1
ATOM 1411 N N . GLU A 1 173 ? -5.252 3.168 0.670 1.00 90.25 173 GLU A N 1
ATOM 1412 C CA . GLU A 1 173 ? -4.163 2.401 0.052 1.00 90.25 173 GLU A CA 1
ATOM 1413 C C . GLU A 1 173 ? -4.600 1.379 -1.006 1.00 90.25 173 GLU A C 1
ATOM 1415 O O . GLU A 1 173 ? -3.939 1.268 -2.047 1.00 90.25 173 GLU A O 1
ATOM 1420 N N . LEU A 1 174 ? -5.706 0.675 -0.760 1.00 90.81 174 LEU A N 1
ATOM 1421 C CA . LEU A 1 174 ? -6.245 -0.408 -1.580 1.00 90.81 174 LEU A CA 1
ATOM 1422 C C . LEU A 1 174 ? -7.615 -0.045 -2.177 1.00 90.81 174 LEU A C 1
ATOM 1424 O O . LEU A 1 174 ? -8.377 0.776 -1.659 1.00 90.81 174 LEU A O 1
ATOM 1428 N N . GLN A 1 175 ? -7.950 -0.678 -3.293 1.00 86.19 175 GLN A N 1
ATOM 1429 C CA . GLN A 1 175 ? -9.283 -0.691 -3.885 1.00 86.19 175 GLN A CA 1
ATOM 1430 C C . GLN A 1 175 ? -10.113 -1.861 -3.320 1.00 86.19 175 GLN A C 1
ATOM 1432 O O . GLN A 1 175 ? -9.544 -2.875 -2.914 1.00 86.19 175 GLN A O 1
ATOM 1437 N N . PRO A 1 176 ? -11.459 -1.790 -3.348 1.00 86.88 176 PRO A N 1
ATOM 1438 C CA . PRO A 1 176 ? -12.321 -2.823 -2.756 1.00 86.88 176 PRO A CA 1
ATOM 1439 C C . PRO A 1 176 ? -12.136 -4.244 -3.307 1.00 86.88 176 PRO A C 1
ATOM 1441 O O . PRO A 1 176 ? -12.488 -5.202 -2.641 1.00 86.88 176 PRO A O 1
ATOM 1444 N N . TYR A 1 177 ? -11.613 -4.397 -4.526 1.00 85.38 177 TYR A N 1
ATOM 1445 C CA . TYR A 1 177 ? -11.379 -5.707 -5.146 1.00 85.38 177 TYR A CA 1
ATOM 1446 C C . TYR A 1 177 ? -9.989 -6.290 -4.847 1.00 85.38 177 TYR A C 1
ATOM 1448 O O . TYR A 1 177 ? -9.684 -7.400 -5.289 1.00 85.38 177 TYR A O 1
ATOM 1456 N N . GLU A 1 178 ? -9.118 -5.534 -4.175 1.00 86.62 178 GLU A N 1
ATOM 1457 C CA . GLU A 1 178 ? -7.739 -5.941 -3.889 1.00 86.62 178 GLU A CA 1
ATOM 1458 C C . GLU A 1 178 ? -7.610 -6.723 -2.585 1.00 86.62 178 GLU A C 1
ATOM 1460 O O . GLU A 1 178 ? -6.564 -7.324 -2.367 1.00 86.62 178 GLU A O 1
ATOM 1465 N N . TYR A 1 179 ? -8.652 -6.750 -1.752 1.00 92.38 179 TYR A N 1
ATOM 1466 C CA . TYR A 1 179 ? -8.715 -7.476 -0.487 1.00 92.38 179 TYR A CA 1
ATOM 1467 C C . TYR A 1 179 ? -10.150 -7.926 -0.199 1.00 92.38 179 TYR A C 1
ATOM 1469 O O . TYR A 1 179 ? -11.098 -7.354 -0.734 1.00 92.38 179 TYR A O 1
ATOM 1477 N N . ASP A 1 180 ? -10.302 -8.931 0.657 1.00 92.50 180 ASP A N 1
ATOM 1478 C CA . ASP A 1 180 ? -11.606 -9.441 1.075 1.00 92.50 180 ASP A CA 1
ATOM 1479 C C . ASP A 1 180 ? -11.954 -8.850 2.452 1.00 92.50 180 ASP A C 1
ATOM 1481 O O . ASP A 1 180 ? -11.200 -9.012 3.417 1.00 92.50 180 ASP A O 1
ATOM 1485 N N . LYS A 1 181 ? -13.069 -8.110 2.541 1.00 94.69 181 LYS A N 1
ATOM 1486 C CA . LYS A 1 181 ? -13.556 -7.469 3.775 1.00 94.69 181 LYS A CA 1
ATOM 1487 C C . LYS A 1 181 ? -14.692 -8.292 4.375 1.00 94.69 181 LYS A C 1
ATOM 1489 O O . LYS A 1 181 ? -15.727 -8.428 3.740 1.00 94.69 181 LYS A O 1
ATOM 1494 N N . ILE A 1 182 ? -14.519 -8.768 5.607 1.00 94.31 182 ILE A N 1
ATOM 1495 C CA . ILE A 1 182 ? -15.490 -9.607 6.318 1.00 94.31 182 ILE A CA 1
ATOM 1496 C C . ILE A 1 182 ? -15.957 -8.877 7.582 1.00 94.31 182 ILE A C 1
ATOM 1498 O O . ILE A 1 182 ? -15.205 -8.746 8.553 1.00 94.31 182 ILE A O 1
ATOM 1502 N N . ILE A 1 183 ? -17.201 -8.397 7.585 1.00 93.12 183 ILE A N 1
ATOM 1503 C CA . ILE A 1 183 ? -17.824 -7.729 8.743 1.00 93.12 183 ILE A CA 1
ATOM 1504 C C . ILE A 1 183 ? -19.105 -8.436 9.214 1.00 93.12 183 ILE A C 1
ATOM 1506 O O . ILE A 1 183 ? -19.587 -8.174 10.319 1.00 93.12 183 ILE A O 1
ATOM 1510 N N . SER A 1 184 ? -19.630 -9.355 8.405 1.00 89.69 184 SER A N 1
ATOM 1511 C CA . SER A 1 184 ? -20.834 -10.152 8.629 1.00 89.69 184 SER A CA 1
ATOM 1512 C C . SER A 1 184 ? -20.719 -11.542 7.982 1.00 89.69 184 SER A C 1
ATOM 1514 O O . SER A 1 184 ? -19.820 -11.783 7.180 1.00 89.69 184 SER A O 1
ATOM 1516 N N . ASP A 1 185 ? -21.644 -12.454 8.300 1.00 84.75 185 ASP A N 1
ATOM 1517 C CA . ASP A 1 185 ? -21.676 -13.802 7.700 1.00 84.75 185 ASP A CA 1
ATOM 1518 C C . ASP A 1 185 ? -21.922 -13.790 6.189 1.00 84.75 185 ASP A C 1
ATOM 1520 O O . ASP A 1 185 ? -21.442 -14.671 5.485 1.00 84.75 185 ASP A O 1
ATOM 1524 N N . GLY A 1 186 ? -22.638 -12.782 5.682 1.00 84.25 186 GLY A N 1
ATOM 1525 C CA . GLY A 1 186 ? -22.897 -12.642 4.248 1.00 84.25 186 GLY A CA 1
ATOM 1526 C C . GLY A 1 186 ? -21.665 -12.251 3.430 1.00 84.25 186 GLY A C 1
ATOM 1527 O O . GLY A 1 186 ? -21.720 -12.310 2.208 1.00 84.25 186 GLY A O 1
ATOM 1528 N N . ASP A 1 187 ? -20.570 -11.860 4.086 1.00 86.56 187 ASP A N 1
ATOM 1529 C CA . ASP A 1 187 ? -19.318 -11.492 3.421 1.00 86.56 187 ASP A CA 1
ATOM 1530 C C . ASP A 1 187 ? -18.375 -12.696 3.235 1.00 86.56 187 ASP A C 1
ATOM 1532 O O . ASP A 1 187 ? -17.301 -12.557 2.648 1.00 86.56 187 ASP A O 1
ATOM 1536 N N . TYR A 1 188 ? -18.732 -13.869 3.774 1.00 82.81 188 TYR A N 1
ATOM 1537 C CA . TYR A 1 188 ? -17.871 -15.047 3.801 1.00 82.81 188 TYR A CA 1
ATOM 1538 C C . TYR A 1 188 ? -18.353 -16.154 2.857 1.00 82.81 188 TYR A C 1
ATOM 1540 O O . TYR A 1 188 ? -19.254 -16.919 3.190 1.00 82.81 188 TYR A O 1
ATOM 1548 N N . ASP A 1 189 ? -17.662 -16.307 1.727 1.00 70.31 189 ASP A N 1
ATOM 1549 C CA . ASP A 1 189 ? -17.928 -17.359 0.731 1.00 70.31 189 ASP A CA 1
ATOM 1550 C C . ASP A 1 189 ? -16.962 -18.567 0.837 1.00 70.31 189 ASP A C 1
ATOM 1552 O O . ASP A 1 189 ? -16.863 -19.362 -0.094 1.00 70.31 189 ASP A O 1
ATOM 1556 N N . GLN A 1 190 ? -16.297 -18.750 1.991 1.00 73.12 190 GLN A N 1
ATOM 1557 C CA . GLN A 1 190 ? -15.111 -19.604 2.227 1.00 73.12 190 GLN A CA 1
ATOM 1558 C C . GLN A 1 190 ? -13.798 -18.994 1.729 1.00 73.12 190 GLN A C 1
ATOM 1560 O O . GLN A 1 190 ? -13.746 -18.335 0.689 1.00 73.12 190 GLN A O 1
ATOM 1565 N N . LEU A 1 191 ? -12.704 -19.205 2.475 1.00 68.88 191 LEU A N 1
ATOM 1566 C CA . LEU A 1 191 ? -11.400 -18.746 2.011 1.00 68.88 191 LEU A CA 1
ATOM 1567 C C . LEU A 1 191 ? -10.984 -19.589 0.809 1.00 68.88 191 LEU A C 1
ATOM 1569 O O . LEU A 1 191 ? -10.818 -20.805 0.906 1.00 68.88 191 LEU A O 1
ATOM 1573 N N . ASP A 1 192 ? -10.777 -18.924 -0.328 1.00 62.75 192 ASP A N 1
ATOM 1574 C CA . ASP A 1 192 ? -10.218 -19.548 -1.522 1.00 62.75 192 ASP A CA 1
ATOM 1575 C C . ASP A 1 192 ? -8.762 -19.968 -1.243 1.00 62.75 192 ASP A C 1
ATOM 1577 O O . ASP A 1 192 ? -7.801 -19.239 -1.500 1.00 62.75 192 ASP A O 1
ATOM 1581 N N . THR A 1 193 ? -8.609 -21.154 -0.654 1.00 54.03 193 THR A N 1
ATOM 1582 C CA . THR A 1 193 ? -7.327 -21.818 -0.387 1.00 54.03 193 THR A CA 1
ATOM 1583 C C . THR A 1 193 ? -6.809 -22.564 -1.615 1.00 54.03 193 THR A C 1
ATOM 1585 O O . THR A 1 193 ? -5.764 -23.210 -1.542 1.00 54.03 193 THR A O 1
ATOM 1588 N N . THR A 1 194 ? -7.494 -22.478 -2.766 1.00 46.69 194 THR A N 1
ATOM 1589 C CA . THR A 1 194 ? -7.062 -23.162 -3.996 1.00 46.69 194 THR A CA 1
ATOM 1590 C C . THR A 1 194 ? -5.746 -22.615 -4.541 1.00 46.69 194 THR A C 1
ATOM 1592 O O . THR A 1 194 ? -5.083 -23.299 -5.318 1.00 46.69 194 THR A O 1
ATOM 1595 N N . SER A 1 195 ? -5.307 -21.425 -4.108 1.00 53.59 195 SER A N 1
ATOM 1596 C CA . SER A 1 195 ? -3.947 -20.981 -4.389 1.00 53.59 195 SER A CA 1
ATOM 1597 C C . SER A 1 195 ? -2.942 -21.877 -3.670 1.00 53.59 195 SER A C 1
ATOM 1599 O O . SER A 1 195 ? -2.872 -21.894 -2.444 1.00 53.59 195 SER A O 1
ATOM 1601 N N . GLU A 1 196 ? -2.119 -22.569 -4.456 1.00 56.72 196 GLU A N 1
ATOM 1602 C CA . GLU A 1 196 ? -1.101 -23.521 -4.000 1.00 56.72 196 GLU A CA 1
ATOM 1603 C C . GLU A 1 196 ? -0.166 -22.945 -2.914 1.00 56.72 196 GLU A C 1
ATOM 1605 O O . GLU A 1 196 ? 0.360 -23.690 -2.089 1.00 56.72 196 GLU A O 1
ATOM 1610 N N . ILE A 1 197 ? 0.004 -21.614 -2.850 1.00 62.50 197 ILE A N 1
ATOM 1611 C CA . ILE A 1 197 ? 0.847 -20.928 -1.861 1.00 62.50 197 ILE A CA 1
ATOM 1612 C C . ILE A 1 197 ? 0.116 -19.705 -1.276 1.00 62.50 197 ILE A C 1
ATOM 1614 O O . ILE A 1 197 ? 0.012 -18.647 -1.908 1.00 62.50 197 ILE A O 1
ATOM 1618 N N . GLY A 1 198 ? -0.327 -19.819 -0.021 1.00 69.69 198 GLY A N 1
ATOM 1619 C CA . GLY A 1 198 ? -0.874 -18.712 0.774 1.00 69.69 198 GLY A CA 1
ATOM 1620 C C . GLY A 1 198 ? -2.295 -18.293 0.386 1.00 69.69 198 GLY A C 1
ATOM 1621 O O . GLY A 1 198 ? -3.025 -19.061 -0.223 1.00 69.69 198 GLY A O 1
ATOM 1622 N N . LEU A 1 199 ? -2.692 -17.077 0.771 1.00 80.38 199 LEU A N 1
ATOM 1623 C CA . LEU A 1 199 ? -3.992 -16.505 0.399 1.00 80.38 199 LEU A CA 1
ATOM 1624 C C . LEU A 1 199 ? -3.934 -15.890 -1.007 1.00 80.38 199 LEU A C 1
ATOM 1626 O O . LEU A 1 199 ? -2.913 -15.295 -1.386 1.00 80.38 199 LEU A O 1
ATOM 1630 N N . LYS A 1 200 ? -5.043 -15.975 -1.748 1.00 79.88 200 LYS A N 1
ATOM 1631 C CA . LYS A 1 200 ? -5.228 -15.306 -3.045 1.00 79.88 200 LYS A CA 1
ATOM 1632 C C . LYS A 1 200 ? -5.212 -13.786 -2.916 1.00 79.88 200 LYS A C 1
ATOM 1634 O O . LYS A 1 200 ? -4.599 -13.104 -3.735 1.00 79.88 200 LYS A O 1
ATOM 1639 N N . ARG A 1 201 ? -5.868 -13.272 -1.876 1.00 85.25 201 ARG A N 1
ATOM 1640 C CA . ARG A 1 201 ? -5.960 -11.851 -1.539 1.00 85.25 201 ARG A CA 1
ATOM 1641 C C . ARG A 1 201 ? -5.726 -11.627 -0.043 1.00 85.25 201 ARG A C 1
ATOM 1643 O O . ARG A 1 201 ? -5.796 -12.575 0.739 1.00 85.25 201 ARG A O 1
ATOM 1650 N N . PRO A 1 202 ? -5.376 -10.399 0.362 1.00 91.69 202 PRO A N 1
ATOM 1651 C CA . PRO A 1 202 ? -5.383 -10.000 1.759 1.00 91.69 202 PRO A CA 1
ATOM 1652 C C . PRO A 1 202 ? -6.787 -10.077 2.346 1.00 91.69 202 PRO A C 1
ATOM 1654 O O . PRO A 1 202 ? -7.752 -9.785 1.647 1.00 91.69 202 PRO A O 1
ATOM 1657 N N . ILE A 1 203 ? -6.891 -10.428 3.626 1.00 94.69 203 ILE A N 1
ATOM 1658 C CA . ILE A 1 203 ? -8.181 -10.531 4.320 1.00 94.69 203 ILE A CA 1
ATOM 1659 C C . ILE A 1 203 ? -8.245 -9.503 5.444 1.00 94.69 203 ILE A C 1
ATOM 1661 O O . ILE A 1 203 ? -7.322 -9.396 6.250 1.00 94.69 203 ILE A O 1
ATOM 1665 N N . TYR A 1 204 ? -9.342 -8.762 5.516 1.00 96.94 204 TYR A N 1
ATOM 1666 C CA . TYR A 1 204 ? -9.633 -7.825 6.590 1.00 96.94 204 TYR A CA 1
ATOM 1667 C C . TYR A 1 204 ? -10.923 -8.226 7.303 1.00 96.94 204 TYR A C 1
ATOM 1669 O O . TYR A 1 204 ? -11.998 -8.173 6.711 1.00 96.94 204 TYR A O 1
ATOM 1677 N N . ILE A 1 205 ? -10.826 -8.620 8.572 1.00 95.88 205 ILE A N 1
ATOM 1678 C CA . ILE A 1 205 ? -11.957 -9.110 9.368 1.00 95.88 205 ILE A CA 1
ATOM 1679 C C . ILE A 1 205 ? -12.245 -8.129 10.503 1.00 95.88 205 ILE A C 1
ATOM 1681 O O . ILE A 1 205 ? -11.321 -7.744 11.223 1.00 95.88 205 ILE A O 1
ATOM 1685 N N . LYS A 1 206 ? -13.521 -7.778 10.715 1.00 94.81 206 LYS A N 1
ATOM 1686 C CA . LYS A 1 206 ? -13.982 -7.071 11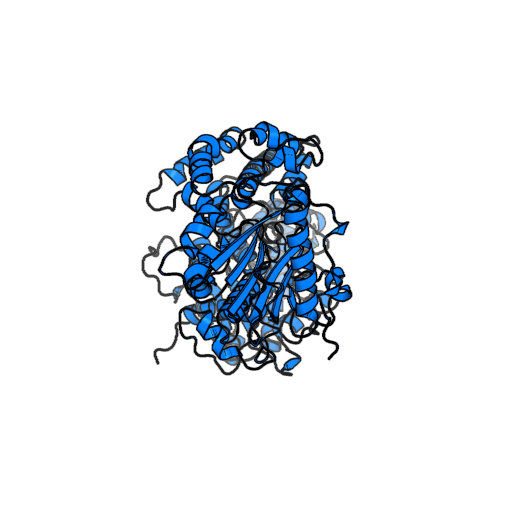.925 1.00 94.81 206 LYS A CA 1
ATOM 1687 C C . LYS A 1 206 ? -14.949 -7.940 12.734 1.00 94.81 206 LYS A C 1
ATOM 1689 O O . LYS A 1 206 ? -16.163 -7.852 12.530 1.00 94.81 206 LYS A O 1
ATOM 1694 N N . PRO A 1 207 ? -14.450 -8.768 13.674 1.00 92.38 207 PRO A N 1
ATOM 1695 C CA . PRO A 1 207 ? -15.295 -9.678 14.445 1.00 92.38 207 PRO A CA 1
ATOM 1696 C C . PRO A 1 207 ? -16.308 -8.978 15.349 1.00 92.38 207 PRO A C 1
ATOM 1698 O O . PRO A 1 207 ? -17.267 -9.605 15.769 1.00 92.38 207 PRO A O 1
ATOM 1701 N N . HIS A 1 208 ? -16.126 -7.694 15.655 1.00 90.31 208 HIS A N 1
ATOM 1702 C CA . HIS A 1 208 ? -17.081 -6.920 16.452 1.00 90.31 208 HIS A CA 1
ATOM 1703 C C . HIS A 1 208 ? -17.982 -6.009 15.599 1.00 90.31 208 HIS A C 1
ATOM 1705 O O . HIS A 1 208 ? -18.794 -5.247 16.122 1.00 90.31 208 HIS A O 1
ATOM 1711 N N . GLY A 1 209 ? -17.878 -6.105 14.270 1.00 90.81 209 GLY A N 1
ATOM 1712 C CA . GLY A 1 209 ? -18.584 -5.230 13.339 1.00 90.81 209 GLY A CA 1
ATOM 1713 C C . GLY A 1 209 ? -17.972 -3.835 13.247 1.00 90.81 209 GLY A C 1
ATOM 1714 O O . GLY A 1 209 ? -16.823 -3.603 13.625 1.00 90.81 209 GLY A O 1
ATOM 1715 N N . THR A 1 210 ? -18.734 -2.895 12.691 1.00 91.69 210 THR A N 1
ATOM 1716 C CA . THR A 1 210 ? -18.261 -1.527 12.459 1.00 91.69 210 THR A CA 1
ATOM 1717 C C . THR A 1 210 ? -19.376 -0.498 12.577 1.00 91.69 210 THR A C 1
ATOM 1719 O O . THR A 1 210 ? -20.544 -0.793 12.320 1.00 91.69 210 THR A O 1
ATOM 1722 N N . ILE A 1 211 ? -19.013 0.723 12.969 1.00 90.88 211 ILE A N 1
ATOM 1723 C CA . ILE A 1 211 ? -19.968 1.771 13.332 1.00 90.88 211 ILE A CA 1
ATOM 1724 C C . ILE A 1 211 ? -20.847 2.262 12.172 1.00 90.88 211 ILE A C 1
ATOM 1726 O O . ILE A 1 211 ? -21.994 2.656 12.392 1.00 90.88 211 ILE A O 1
ATOM 1730 N N . SER A 1 212 ? -20.363 2.177 10.930 1.00 88.19 212 SER A N 1
ATOM 1731 C CA . SER A 1 212 ? -21.153 2.502 9.736 1.00 88.19 212 SER A CA 1
ATOM 1732 C C . SER A 1 212 ? -22.227 1.459 9.408 1.00 88.19 212 SER A C 1
ATOM 1734 O O . SER A 1 212 ? -23.183 1.770 8.694 1.00 88.19 212 SER A O 1
ATOM 1736 N N . HIS A 1 213 ? -22.115 0.246 9.959 1.00 89.94 213 HIS A N 1
ATOM 1737 C CA . HIS A 1 213 ? -23.021 -0.874 9.726 1.00 89.94 213 HIS A CA 1
ATOM 1738 C C . HIS A 1 213 ? -23.613 -1.375 11.050 1.00 89.94 213 HIS A C 1
ATOM 1740 O O . HIS A 1 213 ? -23.221 -2.413 11.584 1.00 89.94 213 HIS A O 1
ATOM 1746 N N . GLU A 1 214 ? -24.611 -0.651 11.563 1.00 86.62 214 GLU A N 1
ATOM 1747 C CA . GLU A 1 214 ? -25.233 -0.860 12.886 1.00 86.62 214 GLU A CA 1
ATOM 1748 C C . GLU A 1 214 ? -25.771 -2.283 13.147 1.00 86.62 214 GLU A C 1
ATOM 1750 O O . GLU A 1 214 ? -25.909 -2.700 14.304 1.00 86.62 214 GLU A O 1
ATOM 1755 N N . SER A 1 215 ? -26.094 -3.032 12.089 1.00 86.19 215 SER A N 1
ATOM 1756 C CA . SER A 1 215 ? -26.536 -4.431 12.162 1.00 86.19 215 SER A CA 1
ATOM 1757 C C . SER A 1 215 ? -25.404 -5.418 12.454 1.00 86.19 215 SER A C 1
ATOM 1759 O O . SER A 1 215 ? -25.682 -6.527 12.894 1.00 86.19 215 SER A O 1
ATOM 1761 N N . THR A 1 216 ? -24.149 -5.032 12.218 1.00 87.94 216 THR A N 1
ATOM 1762 C CA . THR A 1 216 ? -22.959 -5.881 12.420 1.00 87.94 216 THR A CA 1
ATOM 1763 C C . THR A 1 216 ? -22.326 -5.713 13.800 1.00 87.94 216 THR A C 1
ATOM 1765 O O . THR A 1 216 ? -21.521 -6.553 14.209 1.00 87.94 216 THR A O 1
ATOM 1768 N N . LEU A 1 217 ? -22.678 -4.623 14.496 1.00 87.81 217 LEU A N 1
ATOM 1769 C CA . LEU A 1 217 ? -22.119 -4.244 15.788 1.00 87.81 217 LEU A CA 1
ATOM 1770 C C . LEU A 1 217 ? -22.417 -5.299 16.851 1.00 87.81 217 LEU A C 1
ATOM 1772 O O . LEU A 1 217 ? -23.578 -5.575 17.155 1.00 87.81 217 LEU A O 1
ATOM 1776 N N . ARG A 1 218 ? -21.347 -5.818 17.447 1.00 85.19 218 ARG A N 1
ATOM 1777 C CA . ARG A 1 218 ? -21.361 -6.767 18.559 1.00 85.19 218 ARG A CA 1
ATOM 1778 C C . ARG A 1 218 ? -20.580 -6.136 19.693 1.00 85.19 218 ARG A C 1
ATOM 1780 O O . ARG A 1 218 ? -19.405 -5.844 19.523 1.00 85.19 218 ARG A O 1
ATOM 1787 N N . PHE A 1 219 ? -21.240 -5.849 20.805 1.00 81.56 219 PHE A N 1
ATOM 1788 C CA . PHE A 1 219 ? -20.628 -5.097 21.909 1.00 81.56 219 PHE A CA 1
ATOM 1789 C C . PHE A 1 219 ? -21.067 -5.596 23.286 1.00 81.56 219 PHE A C 1
ATOM 1791 O O . PHE A 1 219 ? -20.589 -5.106 24.308 1.00 81.56 219 PHE A O 1
ATOM 1798 N N . THR A 1 220 ? -21.984 -6.562 23.342 1.00 77.00 220 THR A N 1
ATOM 1799 C CA . THR A 1 220 ? -22.335 -7.254 24.580 1.00 77.00 220 THR A CA 1
ATOM 1800 C C . THR A 1 220 ? -21.634 -8.608 24.647 1.00 77.00 220 THR A C 1
ATOM 1802 O O . THR A 1 220 ? -21.311 -9.204 23.623 1.00 77.00 220 THR A O 1
ATOM 1805 N N . ARG A 1 221 ? -21.447 -9.156 25.857 1.00 70.50 221 ARG A N 1
ATOM 1806 C CA . ARG A 1 221 ? -20.886 -10.513 26.003 1.00 70.50 221 ARG A CA 1
ATOM 1807 C C . ARG A 1 221 ? -21.700 -11.577 25.268 1.00 70.50 221 ARG A C 1
ATOM 1809 O O . ARG A 1 221 ? -21.113 -12.512 24.744 1.00 70.50 221 ARG A O 1
ATOM 1816 N N . VAL A 1 222 ? -23.028 -11.444 25.226 1.00 71.44 222 VAL A N 1
ATOM 1817 C CA . VAL A 1 222 ? -23.895 -12.388 24.498 1.00 71.44 222 VAL A CA 1
ATOM 1818 C C . VAL A 1 222 ? -23.561 -12.372 23.008 1.00 71.44 222 VAL A C 1
ATOM 1820 O O . VAL A 1 222 ? -23.433 -13.432 22.405 1.00 71.44 222 VAL A O 1
ATOM 1823 N N . ASP A 1 223 ? -23.339 -11.182 22.448 1.00 73.81 223 ASP A N 1
ATOM 1824 C CA . ASP A 1 223 ? -22.945 -11.022 21.048 1.00 73.81 223 ASP A CA 1
ATOM 1825 C C . ASP A 1 223 ? -21.562 -11.626 20.751 1.00 73.81 223 ASP A C 1
ATOM 1827 O O . ASP A 1 223 ? -21.321 -12.090 19.640 1.00 73.81 223 ASP A O 1
ATOM 1831 N N . TYR A 1 224 ? -20.653 -11.624 21.732 1.00 71.12 224 TYR A N 1
ATOM 1832 C CA . TYR A 1 224 ? -19.321 -12.227 21.608 1.00 71.12 224 TYR A CA 1
ATOM 1833 C C . TYR A 1 224 ? -19.354 -13.756 21.692 1.00 71.12 224 TYR A C 1
ATOM 1835 O O . TYR A 1 224 ? -18.690 -14.428 20.906 1.00 71.12 224 TYR A O 1
ATOM 1843 N N . PHE A 1 225 ? -20.159 -14.315 22.605 1.00 69.25 225 PHE A N 1
ATOM 1844 C CA . PHE A 1 225 ? -20.361 -15.766 22.710 1.00 69.25 225 PHE A CA 1
ATOM 1845 C C . PHE A 1 225 ? -21.083 -16.350 21.493 1.00 69.25 225 PHE A C 1
ATOM 1847 O O . PHE A 1 225 ? -20.855 -17.503 21.142 1.00 69.25 225 PHE A O 1
ATOM 1854 N N . LEU A 1 226 ? -21.950 -15.566 20.854 1.00 74.81 226 LEU A N 1
ATOM 1855 C CA . LEU A 1 226 ? -22.652 -15.940 19.631 1.00 74.81 226 LEU A CA 1
ATOM 1856 C C . LEU A 1 226 ? -21.938 -15.356 18.413 1.00 74.81 226 LEU A C 1
ATOM 1858 O O . LEU A 1 226 ? -22.552 -14.641 17.615 1.00 74.81 226 LEU A O 1
ATOM 1862 N N . MET A 1 227 ? -20.637 -15.641 18.276 1.00 83.56 227 MET A N 1
ATOM 1863 C CA . MET A 1 227 ? -19.919 -15.251 17.069 1.00 83.56 227 MET A CA 1
ATOM 1864 C C . MET A 1 227 ? -20.655 -15.838 15.845 1.00 83.56 227 MET A C 1
ATOM 1866 O O . MET A 1 227 ? -20.906 -17.041 15.798 1.00 83.56 227 MET A O 1
ATOM 1870 N N . PRO A 1 228 ? -21.025 -15.003 14.862 1.00 86.88 228 PRO A N 1
ATOM 1871 C CA . PRO A 1 228 ? -21.554 -15.435 13.580 1.00 86.88 228 PRO A CA 1
ATOM 1872 C C . PRO A 1 228 ? -20.660 -16.510 12.947 1.00 86.88 228 PRO A C 1
ATOM 1874 O O . PRO A 1 228 ? -19.431 -16.375 12.916 1.00 86.88 228 PRO A O 1
ATOM 1877 N N . GLN A 1 229 ? -21.287 -17.586 12.470 1.00 88.62 229 GLN A N 1
ATOM 1878 C CA . GLN A 1 229 ? -20.602 -18.820 12.080 1.00 88.62 229 GLN A CA 1
ATOM 1879 C C . GLN A 1 229 ? -19.624 -18.598 10.921 1.00 88.62 229 GLN A C 1
ATOM 1881 O O . GLN A 1 229 ? -18.568 -19.232 10.871 1.00 88.62 229 GLN A O 1
ATOM 1886 N N . GLY A 1 230 ? -19.954 -17.706 9.986 1.00 88.50 230 GLY A N 1
ATOM 1887 C CA . GLY A 1 230 ? -19.089 -17.362 8.860 1.00 88.50 230 GLY A CA 1
ATOM 1888 C C . GLY A 1 230 ? -17.813 -16.668 9.326 1.00 88.50 230 GLY A C 1
ATOM 1889 O O . GLY A 1 230 ? -16.721 -17.016 8.884 1.00 88.50 230 GLY A O 1
ATOM 1890 N N . ILE A 1 231 ? -17.922 -15.753 10.291 1.00 90.81 231 ILE A N 1
ATOM 1891 C CA . ILE A 1 231 ? -16.760 -15.059 10.868 1.00 90.81 231 ILE A CA 1
ATOM 1892 C C . ILE A 1 231 ? -15.892 -16.008 11.687 1.00 90.81 231 ILE A C 1
ATOM 1894 O O . ILE A 1 231 ? -14.668 -15.981 11.548 1.00 90.81 231 ILE A O 1
ATOM 1898 N N . GLU A 1 232 ? -16.503 -16.858 12.510 1.00 91.75 232 GLU A N 1
ATOM 1899 C CA . GLU A 1 232 ? -15.774 -17.878 13.263 1.00 91.75 232 GLU A CA 1
ATOM 1900 C C . GLU A 1 232 ? -15.020 -18.820 12.313 1.00 91.75 232 GLU A C 1
ATOM 1902 O O . GLU A 1 232 ? -13.818 -19.040 12.476 1.00 91.75 232 GLU A O 1
ATOM 1907 N N . SER A 1 233 ? -15.692 -19.296 11.260 1.00 91.06 233 SER A N 1
ATOM 1908 C CA . SER A 1 233 ? -15.091 -20.155 10.234 1.00 91.06 233 SER A CA 1
ATOM 1909 C C . SER A 1 233 ? -13.924 -19.462 9.529 1.00 91.06 233 SER A C 1
ATOM 1911 O O . SER A 1 233 ? -12.849 -20.050 9.409 1.00 91.06 233 SER A O 1
ATOM 1913 N N . ALA A 1 234 ? -14.088 -18.191 9.146 1.00 91.12 234 ALA A N 1
ATOM 1914 C CA . ALA A 1 234 ? -13.031 -17.394 8.531 1.00 91.12 234 ALA A CA 1
ATOM 1915 C C . ALA A 1 234 ? -11.802 -17.266 9.446 1.00 91.12 234 ALA A C 1
ATOM 1917 O O . ALA A 1 234 ? -10.670 -17.434 8.989 1.00 91.12 234 ALA A O 1
ATOM 1918 N N . LEU A 1 235 ? -12.002 -17.003 10.743 1.00 93.06 235 LEU A N 1
ATOM 1919 C CA . LEU A 1 235 ? -10.915 -16.916 11.722 1.00 93.06 235 LEU A CA 1
ATOM 1920 C C . LEU A 1 235 ? -10.224 -18.269 11.922 1.00 93.06 235 LEU A C 1
ATOM 1922 O O . LEU A 1 235 ? -8.993 -18.323 11.933 1.00 93.06 235 LEU A O 1
ATOM 1926 N N . ILE A 1 236 ? -10.986 -19.359 12.035 1.00 92.56 236 ILE A N 1
ATOM 1927 C CA . ILE A 1 236 ? -10.445 -20.716 12.175 1.00 92.56 236 ILE A CA 1
ATOM 1928 C C . ILE A 1 236 ? -9.602 -21.090 10.952 1.00 92.56 236 ILE A C 1
ATOM 1930 O O . ILE A 1 236 ? -8.462 -21.530 11.109 1.00 92.56 236 ILE A O 1
ATOM 1934 N N . GLU A 1 237 ? -10.118 -20.907 9.735 1.00 89.81 237 GLU A N 1
ATOM 1935 C CA . GLU A 1 237 ? -9.382 -21.196 8.497 1.00 89.81 237 GLU A CA 1
ATOM 1936 C C . GLU A 1 237 ? -8.132 -20.318 8.358 1.00 89.81 237 GLU A C 1
ATOM 1938 O O . GLU A 1 237 ? -7.060 -20.784 7.942 1.00 89.81 237 GLU A O 1
ATOM 1943 N N . LEU A 1 238 ? -8.234 -19.053 8.770 1.00 90.50 238 LEU A N 1
ATOM 1944 C CA . LEU A 1 238 ? -7.111 -18.131 8.785 1.00 90.50 238 LEU A CA 1
ATOM 1945 C C . LEU A 1 238 ? -6.019 -18.587 9.768 1.00 90.50 238 LEU A C 1
ATOM 1947 O O . LEU A 1 238 ? -4.844 -18.590 9.398 1.00 90.50 238 LEU A O 1
ATOM 1951 N N . ILE A 1 239 ? -6.382 -19.005 10.981 1.00 91.81 239 ILE A N 1
ATOM 1952 C CA . ILE A 1 239 ? -5.445 -19.389 12.049 1.00 91.81 239 ILE A CA 1
ATOM 1953 C C . ILE A 1 239 ? -4.843 -20.777 11.824 1.00 91.81 239 ILE A C 1
ATOM 1955 O O . ILE A 1 239 ? -3.649 -20.958 12.053 1.00 91.81 239 ILE A O 1
ATOM 1959 N N . LYS A 1 240 ? -5.622 -21.750 11.334 1.00 88.56 240 LYS A N 1
ATOM 1960 C CA . LYS A 1 240 ? -5.111 -23.100 11.031 1.00 88.56 240 LYS A CA 1
ATOM 1961 C C . LYS A 1 240 ? -3.979 -23.076 10.008 1.00 88.56 240 LYS A C 1
ATOM 1963 O O . LYS A 1 240 ? -3.169 -24.000 9.989 1.00 88.56 240 LYS A O 1
ATOM 1968 N N . ALA A 1 241 ? -3.959 -22.053 9.148 1.00 83.12 241 ALA A N 1
ATOM 1969 C CA . ALA A 1 241 ? -2.908 -21.801 8.169 1.00 83.12 241 ALA A CA 1
ATOM 1970 C C . ALA A 1 241 ? -2.516 -23.038 7.349 1.00 83.12 241 ALA A C 1
ATOM 1972 O O . ALA A 1 241 ? -1.341 -23.303 7.102 1.00 83.12 241 ALA A O 1
ATOM 1973 N N . HIS A 1 242 ? -3.517 -23.807 6.922 1.00 80.31 242 HIS A N 1
ATOM 1974 C CA . HIS A 1 242 ? -3.293 -24.959 6.063 1.00 80.31 242 HIS A CA 1
ATOM 1975 C C . HIS A 1 242 ? -2.893 -24.497 4.656 1.00 80.31 242 HIS A C 1
ATOM 1977 O O . HIS A 1 242 ? -3.474 -23.548 4.120 1.00 80.31 242 HIS A O 1
ATOM 1983 N N . VAL A 1 243 ? -1.882 -25.145 4.075 1.00 71.00 243 VAL A N 1
ATOM 1984 C CA . VAL A 1 243 ? -1.410 -24.880 2.711 1.00 71.00 243 VAL A CA 1
ATOM 1985 C C . VAL A 1 243 ? -1.459 -26.178 1.914 1.00 71.00 243 VAL A C 1
ATOM 1987 O O . VAL A 1 243 ? -0.779 -27.146 2.255 1.00 71.00 243 VAL A O 1
ATOM 1990 N N . ASN A 1 244 ? -2.239 -26.172 0.830 1.00 67.75 244 ASN A N 1
ATOM 1991 C CA . ASN A 1 244 ? -2.538 -27.366 0.038 1.00 67.75 244 ASN A CA 1
ATOM 1992 C C . ASN A 1 244 ? -1.290 -28.005 -0.597 1.00 67.75 244 ASN A C 1
ATOM 1994 O O . ASN A 1 244 ? -1.157 -29.224 -0.559 1.00 67.75 244 ASN A O 1
ATOM 1998 N N . LEU A 1 245 ? -0.341 -27.209 -1.115 1.00 63.06 245 LEU A N 1
ATOM 1999 C CA . LEU A 1 245 ? 0.858 -27.718 -1.809 1.00 63.06 245 LEU A CA 1
ATOM 2000 C C . LEU A 1 245 ? 1.721 -28.628 -0.923 1.00 63.06 245 LEU A C 1
ATOM 2002 O O . LEU A 1 245 ? 2.257 -29.632 -1.380 1.00 63.06 245 LEU A O 1
ATOM 2006 N N . VAL A 1 246 ? 1.853 -28.269 0.352 1.00 62.97 246 VAL A N 1
ATOM 2007 C CA . VAL A 1 246 ? 2.658 -29.021 1.322 1.00 62.97 246 VAL A CA 1
ATOM 2008 C C . VAL A 1 246 ? 1.807 -29.936 2.199 1.00 62.97 246 VAL A C 1
ATOM 2010 O O . VAL A 1 246 ? 2.368 -30.617 3.049 1.00 62.97 246 VAL A O 1
ATOM 2013 N N . ASN A 1 247 ? 0.477 -29.942 2.028 1.00 69.69 247 ASN A N 1
ATOM 2014 C CA . ASN A 1 247 ? -0.494 -30.634 2.885 1.00 69.69 247 ASN A CA 1
ATOM 2015 C C . ASN A 1 247 ? -0.166 -30.509 4.389 1.00 69.69 247 ASN A C 1
ATOM 2017 O O . ASN A 1 247 ? -0.295 -31.455 5.167 1.00 69.69 247 ASN A O 1
ATOM 2021 N N . THR A 1 248 ? 0.339 -29.343 4.800 1.00 74.19 248 THR A N 1
ATOM 2022 C CA . THR A 1 248 ? 0.806 -29.085 6.166 1.00 74.19 248 THR A CA 1
ATOM 2023 C C . THR A 1 248 ? 0.314 -27.729 6.651 1.00 74.19 248 THR A C 1
ATOM 2025 O O . THR A 1 248 ? -0.039 -26.840 5.871 1.00 74.19 248 THR A O 1
ATOM 2028 N N . GLN A 1 249 ? 0.261 -27.585 7.973 1.00 80.25 249 GLN A N 1
ATOM 2029 C CA . GLN A 1 249 ? 0.040 -26.299 8.621 1.00 80.25 249 GLN A CA 1
ATOM 2030 C C . GLN A 1 249 ? 1.351 -25.517 8.639 1.00 80.25 249 GLN A C 1
ATOM 2032 O O . GLN A 1 249 ? 2.375 -26.035 9.093 1.00 80.25 249 GLN A O 1
ATOM 2037 N N . VAL A 1 250 ? 1.317 -24.268 8.179 1.00 84.69 250 VAL A N 1
ATOM 2038 C CA . VAL A 1 250 ? 2.471 -23.371 8.297 1.00 84.69 250 VAL A CA 1
ATOM 2039 C C . VAL A 1 250 ? 2.416 -22.586 9.611 1.00 84.69 250 VAL A C 1
ATOM 2041 O O . VAL A 1 250 ? 1.327 -22.327 10.127 1.00 84.69 250 VAL A O 1
ATOM 2044 N N . PRO A 1 251 ? 3.567 -22.176 10.173 1.00 88.12 251 PRO A N 1
ATOM 2045 C CA . PRO A 1 251 ? 3.594 -21.309 11.345 1.00 88.12 251 PRO A CA 1
ATOM 2046 C C . PRO A 1 251 ? 2.820 -20.004 11.127 1.00 88.12 251 PRO A C 1
ATOM 2048 O O . PRO A 1 251 ? 2.869 -19.413 10.044 1.00 88.12 251 PRO A O 1
ATOM 2051 N N . VAL A 1 252 ? 2.171 -19.514 12.182 1.00 91.19 252 VAL A N 1
ATOM 2052 C CA . VAL A 1 252 ? 1.503 -18.210 12.189 1.00 91.19 252 VAL A CA 1
ATOM 2053 C C . VAL A 1 252 ? 2.319 -17.221 13.016 1.00 91.19 252 VAL A C 1
ATOM 2055 O O . VAL A 1 252 ? 2.755 -17.527 14.123 1.00 91.19 252 VAL A O 1
ATOM 2058 N N . ASN A 1 253 ? 2.515 -16.017 12.494 1.00 92.75 253 ASN A N 1
ATOM 2059 C CA . ASN A 1 253 ? 3.024 -14.879 13.247 1.00 92.75 253 ASN A CA 1
ATOM 2060 C C . ASN A 1 253 ? 1.846 -13.948 13.539 1.00 92.75 253 ASN A C 1
ATOM 2062 O O . ASN A 1 253 ? 1.322 -13.298 12.632 1.00 92.75 253 ASN A O 1
ATOM 2066 N N . LEU A 1 254 ? 1.426 -13.896 14.800 1.00 93.44 254 LEU A N 1
ATOM 2067 C CA . LEU A 1 254 ? 0.421 -12.952 15.276 1.00 93.44 254 LEU A CA 1
ATOM 2068 C C . LEU A 1 254 ? 1.122 -11.668 15.707 1.00 93.44 254 LEU A C 1
ATOM 2070 O O . LEU A 1 254 ? 2.025 -11.710 16.537 1.00 93.44 254 LEU A O 1
ATOM 2074 N N . ILE A 1 255 ? 0.722 -10.534 15.146 1.00 93.75 255 ILE A N 1
ATOM 2075 C CA . ILE A 1 255 ? 1.307 -9.221 15.422 1.00 93.75 255 ILE A CA 1
ATOM 2076 C C . ILE A 1 255 ? 0.222 -8.371 16.075 1.00 93.75 255 ILE A C 1
ATOM 2078 O O . ILE A 1 255 ? -0.637 -7.812 15.398 1.00 93.75 255 ILE A O 1
ATOM 2082 N N . VAL A 1 256 ? 0.228 -8.316 17.399 1.00 91.62 256 VAL A N 1
ATOM 2083 C CA . VAL A 1 256 ? -0.748 -7.578 18.200 1.00 91.62 256 VAL A CA 1
ATOM 2084 C C . VAL A 1 256 ? -0.315 -6.120 18.285 1.00 91.62 256 VAL A C 1
ATOM 2086 O O . VAL A 1 256 ? 0.778 -5.826 18.761 1.00 91.62 256 VAL A O 1
ATOM 2089 N N . VAL A 1 257 ? -1.168 -5.212 17.822 1.00 90.31 257 VAL A N 1
ATOM 2090 C CA . VAL A 1 257 ? -0.911 -3.772 17.759 1.00 90.31 257 VAL A CA 1
ATOM 2091 C C . VAL A 1 257 ? -1.873 -3.037 18.691 1.00 90.31 257 VAL A C 1
ATOM 2093 O O . VAL A 1 257 ? -3.095 -3.178 18.585 1.00 90.31 257 VAL A O 1
ATOM 2096 N N . GLY A 1 258 ? -1.317 -2.214 19.583 1.00 84.56 258 GLY A N 1
ATOM 2097 C CA . GLY A 1 258 ? -2.069 -1.519 20.629 1.00 84.56 258 GLY A CA 1
ATOM 2098 C C . GLY A 1 258 ? -1.981 -2.248 21.969 1.00 84.56 258 GLY A C 1
ATOM 2099 O O . GLY A 1 258 ? -0.907 -2.691 22.354 1.00 84.56 258 GLY A O 1
ATOM 2100 N N . TYR A 1 259 ? -3.096 -2.354 22.695 1.00 74.38 259 TYR A N 1
ATOM 2101 C CA . TYR A 1 259 ? -3.142 -3.038 23.995 1.00 74.38 259 TYR A CA 1
ATOM 2102 C C . TYR A 1 259 ? -3.336 -4.557 23.867 1.00 74.38 259 TYR A C 1
ATOM 2104 O O . TYR A 1 259 ? -3.453 -5.103 22.772 1.00 74.38 259 TYR A O 1
ATOM 2112 N N . ASN A 1 260 ? -3.359 -5.246 25.010 1.00 70.88 260 ASN A N 1
ATOM 2113 C CA . ASN A 1 260 ? -3.489 -6.698 25.093 1.00 70.88 260 ASN A CA 1
ATOM 2114 C C . ASN A 1 260 ? -4.696 -7.277 24.347 1.00 70.88 260 ASN A C 1
ATOM 2116 O O . ASN A 1 260 ? -5.791 -6.719 24.345 1.00 70.88 260 ASN A O 1
ATOM 2120 N N . MET A 1 261 ? -4.493 -8.482 23.818 1.00 70.69 261 MET A N 1
ATOM 2121 C CA . MET A 1 261 ? -5.512 -9.314 23.185 1.00 70.69 261 MET A CA 1
ATOM 2122 C C . MET A 1 261 ? -6.411 -9.972 24.247 1.00 70.69 261 MET A C 1
ATOM 2124 O O . MET A 1 261 ? -6.183 -11.106 24.665 1.00 70.69 261 MET A O 1
ATOM 2128 N N . GLN A 1 262 ? -7.421 -9.234 24.713 1.00 73.56 262 GLN A N 1
ATOM 2129 C CA . GLN A 1 262 ? -8.334 -9.666 25.785 1.00 73.56 262 GLN A CA 1
ATOM 2130 C C . GLN A 1 262 ? -9.657 -10.281 25.292 1.00 73.56 262 GLN A C 1
ATOM 2132 O O . GLN A 1 262 ? -10.484 -10.656 26.117 1.00 73.56 262 GLN A O 1
ATOM 2137 N N . SER A 1 263 ? -9.860 -10.419 23.977 1.00 80.31 263 SER A N 1
ATOM 2138 C CA . SER A 1 263 ? -11.046 -11.093 23.424 1.00 80.31 263 SER A CA 1
ATOM 2139 C C . SER A 1 263 ? -11.059 -12.566 23.851 1.00 80.31 263 SER A C 1
ATOM 2141 O O . SER A 1 263 ? -10.126 -13.319 23.556 1.00 80.31 263 SER A O 1
ATOM 2143 N N . ALA A 1 264 ? -12.090 -12.968 24.597 1.00 79.31 264 ALA A N 1
ATOM 2144 C CA . ALA A 1 264 ? -12.207 -14.324 25.124 1.00 79.31 264 ALA A CA 1
ATOM 2145 C C . ALA A 1 264 ? -12.469 -15.325 23.991 1.00 79.31 264 ALA A C 1
ATOM 2147 O O . ALA A 1 264 ? -11.806 -16.359 23.917 1.00 79.31 264 ALA A O 1
ATOM 2148 N N . GLU A 1 265 ? -13.369 -14.979 23.069 1.00 84.06 265 GLU A N 1
ATOM 2149 C CA . GLU A 1 265 ? -13.709 -15.801 21.911 1.00 84.06 265 GLU A CA 1
ATOM 2150 C C . GLU A 1 265 ? -12.510 -16.006 20.979 1.00 84.06 265 GLU A C 1
ATOM 2152 O O . GLU A 1 265 ? -12.229 -17.131 20.569 1.00 84.06 265 GLU A O 1
ATOM 2157 N N . PHE A 1 266 ? -11.715 -14.965 20.718 1.00 88.06 266 PHE A N 1
ATOM 2158 C CA . PHE A 1 266 ? -10.526 -15.114 19.884 1.00 88.06 266 PHE A CA 1
ATOM 2159 C C . PHE A 1 266 ? -9.437 -15.948 20.565 1.00 88.06 266 PHE A C 1
ATOM 2161 O O . PHE A 1 266 ? -8.809 -16.788 19.921 1.00 88.06 266 PHE A O 1
ATOM 2168 N N . ASN A 1 267 ? -9.235 -15.768 21.876 1.00 87.12 267 ASN A N 1
ATOM 2169 C CA . ASN A 1 267 ? -8.296 -16.586 22.646 1.00 87.12 267 ASN A CA 1
ATOM 2170 C C . ASN A 1 267 ? -8.670 -18.075 22.621 1.00 87.12 267 ASN A C 1
ATOM 2172 O O . ASN A 1 267 ? -7.772 -18.909 22.517 1.00 87.12 267 ASN A O 1
ATOM 2176 N N . HIS A 1 268 ? -9.964 -18.407 22.653 1.00 87.12 268 HIS A N 1
ATOM 2177 C CA . HIS A 1 268 ? -10.435 -19.785 22.515 1.00 87.12 268 HIS A CA 1
ATOM 2178 C C . HIS A 1 268 ? -10.100 -20.365 21.132 1.00 87.12 268 HIS A C 1
ATOM 2180 O O . HIS A 1 268 ? -9.493 -21.431 21.035 1.00 87.12 268 HIS A O 1
ATOM 2186 N N . ILE A 1 269 ? -10.370 -19.613 20.056 1.00 90.81 269 ILE A N 1
ATOM 2187 C CA . ILE A 1 269 ? -10.014 -20.035 18.692 1.00 90.81 269 ILE A CA 1
ATOM 2188 C C . ILE A 1 269 ? -8.502 -20.282 18.576 1.00 90.81 269 ILE A C 1
ATOM 2190 O O . ILE A 1 269 ? -8.080 -21.283 17.992 1.00 90.81 269 ILE A O 1
ATOM 2194 N N . LEU A 1 270 ? -7.671 -19.401 19.137 1.00 90.88 270 LEU A N 1
ATOM 2195 C CA . LEU A 1 270 ? -6.216 -19.560 19.126 1.00 90.88 270 LEU A CA 1
ATOM 2196 C C . LEU A 1 270 ? -5.749 -20.783 19.928 1.00 90.88 270 LEU A C 1
ATOM 2198 O O . LEU A 1 270 ? -4.886 -21.536 19.463 1.00 90.88 270 LEU A O 1
ATOM 2202 N N . GLN A 1 271 ? -6.320 -21.006 21.110 1.00 89.38 271 GLN A N 1
ATOM 2203 C CA . GLN A 1 271 ? -6.011 -22.165 21.942 1.00 89.38 271 GLN A CA 1
ATOM 2204 C C . GLN A 1 271 ? -6.263 -23.477 21.194 1.00 89.38 271 GLN A C 1
ATOM 2206 O O . GLN A 1 271 ? -5.435 -24.383 21.269 1.00 89.38 271 GLN A O 1
ATOM 2211 N N . ASP A 1 272 ? -7.316 -23.553 20.390 1.00 90.00 272 ASP A N 1
ATOM 2212 C CA . ASP A 1 272 ? -7.680 -24.804 19.724 1.00 90.00 272 ASP A CA 1
ATOM 2213 C C . ASP A 1 272 ? -7.009 -24.968 18.355 1.00 90.00 272 ASP A C 1
ATOM 2215 O O . ASP A 1 272 ? -6.705 -26.086 17.938 1.00 90.00 272 ASP A O 1
ATOM 2219 N N . ASN A 1 273 ? -6.714 -23.865 17.658 1.00 91.62 273 ASN A N 1
ATOM 2220 C CA . ASN A 1 273 ? -6.359 -23.913 16.235 1.00 91.62 273 ASN A CA 1
ATOM 2221 C C . ASN A 1 273 ? -4.959 -23.394 15.893 1.00 91.62 273 ASN A C 1
ATOM 2223 O O . ASN A 1 273 ? -4.467 -23.685 14.802 1.00 91.62 273 ASN A O 1
ATOM 2227 N N . LEU A 1 274 ? -4.304 -22.632 16.778 1.00 90.81 274 LEU A N 1
ATOM 2228 C CA . LEU A 1 274 ? -2.992 -22.051 16.483 1.00 90.81 274 LEU A CA 1
ATOM 2229 C C . LEU A 1 274 ? -1.902 -23.146 16.440 1.00 90.81 274 LEU A C 1
ATOM 2231 O O . LEU A 1 274 ? -1.754 -23.874 17.432 1.00 90.81 274 LEU A O 1
ATOM 2235 N N . PRO A 1 275 ? -1.109 -23.248 15.352 1.00 88.81 275 PRO A N 1
ATOM 2236 C CA . PRO A 1 275 ? -0.031 -24.233 15.240 1.00 88.81 275 PRO A CA 1
ATOM 2237 C C . PRO A 1 275 ? 1.076 -24.034 16.287 1.00 88.81 275 PRO A C 1
ATOM 2239 O O . PRO A 1 275 ? 1.442 -22.898 16.587 1.00 88.81 275 PRO A O 1
ATOM 2242 N N . ASN A 1 276 ? 1.686 -25.119 16.775 1.00 83.75 276 ASN A N 1
ATOM 2243 C CA . ASN A 1 276 ? 2.670 -25.083 17.877 1.00 83.75 276 ASN A CA 1
ATOM 2244 C C . ASN A 1 276 ? 3.934 -24.247 17.590 1.00 83.75 276 ASN A C 1
ATOM 2246 O O . ASN A 1 276 ? 4.519 -23.681 18.504 1.00 83.75 276 ASN A O 1
ATOM 2250 N N . ASN A 1 277 ? 4.352 -24.128 16.326 1.00 83.12 277 ASN A N 1
ATOM 2251 C CA . ASN A 1 277 ? 5.545 -23.355 15.938 1.00 83.12 277 ASN A CA 1
ATOM 2252 C C . ASN A 1 277 ? 5.256 -21.865 15.675 1.00 83.12 277 ASN A C 1
ATOM 2254 O O . ASN A 1 277 ? 6.099 -21.156 15.116 1.00 83.12 277 ASN A O 1
ATOM 2258 N N . SER A 1 278 ? 4.056 -21.403 16.022 1.00 88.06 278 SER A N 1
ATOM 2259 C CA . SER A 1 278 ? 3.624 -20.017 15.845 1.00 88.06 278 SER A CA 1
ATOM 2260 C C . SER A 1 278 ? 4.293 -19.073 16.846 1.00 88.06 278 SER A C 1
ATOM 2262 O O . SER A 1 278 ? 4.850 -19.490 17.864 1.00 88.06 278 SER A O 1
ATOM 2264 N N . ARG A 1 279 ? 4.252 -17.773 16.549 1.00 88.75 279 ARG A N 1
ATOM 2265 C CA . ARG A 1 279 ? 4.842 -16.708 17.371 1.00 88.75 279 ARG A CA 1
ATOM 2266 C C . ARG A 1 279 ? 3.844 -15.583 17.582 1.00 88.75 279 ARG A C 1
ATOM 2268 O O . ARG A 1 279 ? 3.032 -15.310 16.699 1.00 88.75 279 ARG A O 1
ATOM 2275 N N . ILE A 1 280 ? 3.947 -14.912 18.726 1.00 89.00 280 ILE A N 1
ATOM 2276 C CA . ILE A 1 280 ? 3.132 -13.739 19.043 1.00 89.00 280 ILE A CA 1
ATOM 2277 C C . ILE A 1 280 ? 4.060 -12.563 19.347 1.00 89.00 280 ILE A C 1
ATOM 2279 O O . ILE A 1 280 ? 4.889 -12.618 20.256 1.00 89.00 280 ILE A O 1
ATOM 2283 N N . PHE A 1 281 ? 3.911 -11.503 18.562 1.00 88.19 281 PHE A N 1
ATOM 2284 C CA . PHE A 1 281 ? 4.648 -10.252 18.658 1.00 88.19 281 PHE A CA 1
ATOM 2285 C C . PHE A 1 281 ? 3.707 -9.168 19.171 1.00 88.19 281 PHE A C 1
ATOM 2287 O O . PHE A 1 281 ? 2.671 -8.921 18.560 1.00 88.19 281 PHE A O 1
ATOM 2294 N N . HIS A 1 282 ? 4.066 -8.504 20.265 1.00 86.06 282 HIS A N 1
ATOM 2295 C CA . HIS A 1 282 ? 3.296 -7.388 20.810 1.00 86.06 282 HIS A CA 1
ATOM 2296 C C . HIS A 1 282 ? 3.991 -6.065 20.499 1.00 86.06 282 HIS A C 1
ATOM 2298 O O . HIS A 1 282 ? 5.101 -5.807 20.966 1.00 86.06 282 HIS A O 1
ATOM 2304 N N . LEU A 1 283 ? 3.318 -5.230 19.712 1.00 86.25 283 LEU A N 1
ATOM 2305 C CA . LEU A 1 283 ? 3.708 -3.871 19.363 1.00 86.25 283 LEU A CA 1
ATOM 2306 C C . LEU A 1 283 ? 2.846 -2.905 20.179 1.00 86.25 283 LEU A C 1
ATOM 2308 O O . LEU A 1 283 ? 1.756 -2.504 19.767 1.00 86.25 283 LEU A O 1
ATOM 2312 N N . THR A 1 284 ? 3.333 -2.571 21.370 1.00 77.06 284 THR A N 1
ATOM 2313 C CA . THR A 1 284 ? 2.629 -1.733 22.347 1.00 77.06 284 THR A CA 1
ATOM 2314 C C . THR A 1 284 ? 3.570 -0.673 22.914 1.00 77.06 284 THR A C 1
ATOM 2316 O O . THR A 1 284 ? 4.750 -0.971 23.113 1.00 77.06 284 THR A O 1
ATOM 2319 N N . PRO A 1 285 ? 3.080 0.549 23.197 1.00 66.56 285 PRO A N 1
ATOM 2320 C CA . PRO A 1 285 ? 3.835 1.550 23.941 1.00 66.56 285 PRO A CA 1
ATOM 2321 C C . PRO A 1 285 ? 4.013 1.186 25.434 1.00 66.56 285 PRO A C 1
ATOM 2323 O O . PRO A 1 285 ? 4.897 1.694 26.111 1.00 66.56 285 PRO A O 1
ATOM 2326 N N . GLU A 1 286 ? 3.204 0.291 25.995 1.00 67.88 286 GLU A N 1
ATOM 2327 C CA . GLU A 1 286 ? 3.259 -0.034 27.427 1.00 67.88 286 GLU A CA 1
ATOM 2328 C C . GLU A 1 286 ? 3.919 -1.390 27.675 1.00 67.88 286 GLU A C 1
ATOM 2330 O O . GLU A 1 286 ? 3.640 -2.355 26.967 1.00 67.88 286 GLU A O 1
ATOM 2335 N N . LYS A 1 287 ? 4.776 -1.489 28.704 1.00 64.25 287 LYS A N 1
ATOM 2336 C CA . LYS A 1 287 ? 5.360 -2.775 29.108 1.00 64.25 287 LYS A CA 1
ATOM 2337 C C . LYS A 1 287 ? 4.263 -3.676 29.666 1.00 64.25 287 LYS A C 1
ATOM 2339 O O . LYS A 1 287 ? 3.697 -3.393 30.719 1.00 64.25 287 LYS A O 1
ATOM 2344 N N . LEU A 1 288 ? 4.006 -4.783 28.982 1.00 59.53 288 LEU A N 1
ATOM 2345 C CA . LEU A 1 288 ? 3.042 -5.774 29.438 1.00 59.53 288 LEU A CA 1
ATOM 2346 C C . LEU A 1 288 ? 3.550 -6.498 30.688 1.00 59.53 288 LEU A C 1
ATOM 2348 O O . LEU A 1 288 ? 4.699 -6.938 30.745 1.00 59.53 288 LEU A O 1
ATOM 2352 N N . ALA A 1 289 ? 2.689 -6.617 31.699 1.00 55.16 289 ALA A N 1
ATOM 2353 C CA . ALA A 1 289 ? 2.958 -7.468 32.849 1.00 55.16 289 ALA A CA 1
ATOM 2354 C C . ALA A 1 289 ? 2.844 -8.947 32.434 1.00 55.16 289 ALA A C 1
ATOM 2356 O O . ALA A 1 289 ? 1.869 -9.338 31.793 1.00 55.16 289 ALA A O 1
ATOM 2357 N N . GLU A 1 290 ? 3.816 -9.781 32.821 1.00 54.03 290 GLU A N 1
ATOM 2358 C CA . GLU A 1 290 ? 3.857 -11.221 32.491 1.00 54.03 290 GLU A CA 1
ATOM 2359 C C . GLU A 1 290 ? 2.619 -12.002 32.970 1.00 54.03 290 GLU A C 1
ATOM 2361 O O . GLU A 1 290 ? 2.283 -13.044 32.409 1.00 54.03 290 GLU A O 1
ATOM 2366 N N . SER A 1 291 ? 1.915 -11.495 33.987 1.00 48.94 291 SER A N 1
ATOM 2367 C CA . SER A 1 291 ? 0.681 -12.075 34.531 1.00 48.94 291 SER A CA 1
ATOM 2368 C C . SER A 1 291 ? -0.550 -11.907 33.632 1.00 48.94 291 SER A C 1
ATOM 2370 O O . SER A 1 291 ? -1.615 -12.409 33.976 1.00 48.94 291 SER A O 1
ATOM 2372 N N . VAL A 1 292 ? -0.433 -11.195 32.507 1.00 57.03 292 VAL A N 1
ATOM 2373 C CA . VAL A 1 292 ? -1.559 -10.899 31.603 1.00 57.03 292 VAL A CA 1
ATOM 2374 C C . VAL A 1 292 ? -1.609 -11.853 30.399 1.00 57.03 292 VAL A C 1
ATOM 2376 O O . VAL A 1 292 ? -2.539 -11.788 29.597 1.00 57.03 292 VAL A O 1
ATOM 2379 N N . LEU A 1 293 ? -0.638 -12.763 30.271 1.00 61.22 293 LEU A N 1
ATOM 2380 C CA . LEU A 1 293 ? -0.614 -13.758 29.197 1.00 61.22 293 LEU A CA 1
ATOM 2381 C C . LEU A 1 293 ? -1.465 -14.986 29.559 1.00 61.22 293 LEU A C 1
ATOM 2383 O O . LEU A 1 293 ? -1.272 -15.536 30.645 1.00 61.22 293 LEU A O 1
ATOM 2387 N N . PRO A 1 294 ? -2.367 -15.444 28.669 1.00 67.88 294 PRO A N 1
ATOM 2388 C CA . PRO A 1 294 ? -3.143 -16.662 28.883 1.00 67.88 294 PRO A CA 1
ATOM 2389 C C . PRO A 1 294 ? -2.268 -17.900 29.135 1.00 67.88 294 PRO A C 1
ATOM 2391 O O . PRO A 1 294 ? -1.283 -18.125 28.429 1.00 67.88 294 PRO A O 1
ATOM 2394 N N . ASP A 1 295 ? -2.668 -18.749 30.085 1.00 71.62 295 ASP A N 1
ATOM 2395 C CA . ASP A 1 295 ? -1.903 -19.944 30.480 1.00 71.62 295 ASP A CA 1
ATOM 2396 C C . ASP A 1 295 ? -1.665 -20.922 29.317 1.00 71.62 295 ASP A C 1
ATOM 2398 O O . ASP A 1 295 ? -0.563 -21.459 29.172 1.00 71.62 295 ASP A O 1
ATOM 2402 N N . TRP A 1 296 ? -2.640 -21.056 28.408 1.00 76.50 296 TRP A N 1
ATOM 2403 C CA . TRP A 1 296 ? -2.543 -21.930 27.231 1.00 76.50 296 TRP A CA 1
ATOM 2404 C C . TRP A 1 296 ? -1.360 -21.583 26.311 1.00 76.50 296 TRP A C 1
ATOM 2406 O O . TRP A 1 296 ? -0.833 -22.447 25.607 1.00 76.50 296 TRP A O 1
ATOM 2416 N N . GLN A 1 297 ? -0.908 -20.324 26.313 1.00 74.06 297 GLN A N 1
ATOM 2417 C CA . GLN A 1 297 ? 0.236 -19.897 25.504 1.00 74.06 297 GLN A CA 1
ATOM 2418 C C . GLN A 1 297 ? 1.542 -20.506 26.020 1.00 74.06 297 GLN A C 1
ATOM 2420 O O . GLN A 1 297 ? 2.385 -20.930 25.224 1.00 74.06 297 GLN A O 1
ATOM 2425 N N . LYS A 1 298 ? 1.690 -20.585 27.350 1.00 70.12 298 LYS A N 1
ATOM 2426 C CA . LYS A 1 298 ? 2.844 -21.212 28.009 1.00 70.12 298 LYS A CA 1
ATOM 2427 C C . LYS A 1 298 ? 2.842 -22.718 27.768 1.00 70.12 298 LYS A C 1
ATOM 2429 O O . LYS A 1 298 ? 3.883 -23.275 27.434 1.00 70.12 298 LYS A O 1
ATOM 2434 N N . GLU A 1 299 ? 1.675 -23.352 27.867 1.00 68.62 299 GLU A N 1
ATOM 2435 C CA . GLU A 1 299 ? 1.500 -24.791 27.629 1.00 68.62 299 GLU A CA 1
ATOM 2436 C C . GLU A 1 299 ? 1.883 -25.205 26.201 1.00 68.62 299 GLU A C 1
ATOM 2438 O O . GLU A 1 299 ? 2.523 -26.237 26.007 1.00 68.62 299 GLU A O 1
ATOM 2443 N N . LYS A 1 300 ? 1.564 -24.375 25.197 1.00 72.06 300 LYS A N 1
ATOM 2444 C CA . LYS A 1 300 ? 1.932 -24.622 23.792 1.00 72.06 300 LYS A CA 1
ATOM 2445 C C . LYS A 1 300 ? 3.389 -24.291 23.442 1.00 72.06 300 LYS A C 1
ATOM 2447 O O . LYS A 1 300 ? 3.800 -24.532 22.308 1.00 72.06 300 LYS A O 1
ATOM 2452 N N . GLY A 1 301 ? 4.172 -23.731 24.367 1.00 67.06 301 GLY A N 1
ATOM 2453 C CA . GLY A 1 301 ? 5.555 -23.316 24.102 1.00 67.06 301 GLY A CA 1
ATOM 2454 C C . GLY A 1 301 ? 5.674 -22.173 23.085 1.00 67.06 301 GLY A C 1
ATOM 2455 O O . GLY A 1 301 ? 6.700 -22.044 22.412 1.00 67.06 301 GLY A O 1
ATOM 2456 N N . ILE A 1 302 ? 4.630 -21.351 22.948 1.00 74.12 302 ILE A N 1
ATOM 2457 C CA . ILE A 1 302 ? 4.604 -20.238 21.995 1.00 74.12 302 ILE A CA 1
ATOM 2458 C C . ILE A 1 302 ? 5.594 -19.165 22.452 1.00 74.12 302 ILE A C 1
ATOM 2460 O O . ILE A 1 302 ? 5.544 -18.690 23.587 1.00 74.12 302 ILE A O 1
ATOM 2464 N N . LYS A 1 303 ? 6.497 -18.753 21.552 1.00 70.25 303 LYS A N 1
ATOM 2465 C CA . LYS A 1 303 ? 7.456 -17.681 21.846 1.00 70.25 303 LYS A CA 1
ATOM 2466 C C . LYS A 1 303 ? 6.741 -16.329 21.889 1.00 70.25 303 LYS A C 1
ATOM 2468 O O . LYS A 1 303 ? 6.134 -15.914 20.899 1.00 70.25 303 LYS A O 1
ATOM 2473 N N . TYR A 1 304 ? 6.876 -15.658 23.029 1.00 69.38 304 TYR A N 1
ATOM 2474 C CA . TYR A 1 304 ? 6.361 -14.321 23.291 1.00 69.38 304 TYR A CA 1
ATOM 2475 C C 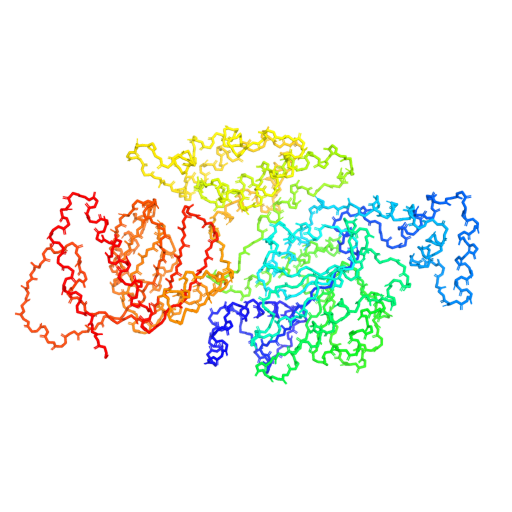. TYR A 1 304 ? 7.451 -13.271 23.101 1.00 69.38 304 TYR A C 1
ATOM 2477 O O . TYR A 1 304 ? 8.584 -13.471 23.541 1.00 69.38 304 TYR A O 1
ATOM 2485 N N . ILE A 1 305 ? 7.114 -12.180 22.413 1.00 70.81 305 ILE A N 1
ATOM 2486 C CA . ILE A 1 305 ? 8.081 -11.160 22.014 1.00 70.81 305 ILE A CA 1
ATOM 2487 C C . ILE A 1 305 ? 7.475 -9.776 22.232 1.00 70.81 305 ILE A C 1
ATOM 2489 O O . ILE A 1 305 ? 6.532 -9.388 21.536 1.00 70.81 305 ILE A O 1
ATOM 2493 N N . HIS A 1 306 ? 8.039 -9.021 23.173 1.00 71.12 306 HIS A N 1
ATOM 2494 C CA . HIS A 1 306 ? 7.575 -7.677 23.499 1.00 71.12 306 HIS A CA 1
ATOM 2495 C C . HIS A 1 306 ? 8.405 -6.596 22.804 1.00 71.12 306 HIS A C 1
ATOM 2497 O O . HIS A 1 306 ? 9.631 -6.682 22.724 1.00 71.12 306 HIS A O 1
ATOM 2503 N N . SER A 1 307 ? 7.760 -5.514 22.378 1.00 68.06 307 SER A N 1
ATOM 2504 C CA . SER A 1 307 ? 8.436 -4.403 21.710 1.00 68.06 307 SER A CA 1
ATOM 2505 C C . SER A 1 307 ? 9.474 -3.682 22.570 1.00 68.06 307 SER A C 1
ATOM 2507 O O . SER A 1 307 ? 10.430 -3.122 22.039 1.00 68.06 307 SER A O 1
ATOM 2509 N N . SER A 1 308 ? 9.370 -3.741 23.898 1.00 63.75 308 SER A N 1
ATOM 2510 C CA . SER A 1 308 ? 10.411 -3.233 24.812 1.00 63.75 308 SER A CA 1
ATOM 2511 C C . SER A 1 308 ? 11.736 -4.003 24.739 1.00 63.75 308 SER A C 1
ATOM 2513 O O . SER A 1 308 ? 12.747 -3.503 25.219 1.00 63.75 308 SER A O 1
ATOM 2515 N N . GLU A 1 309 ? 11.740 -5.218 24.187 1.00 62.53 309 GLU A N 1
ATOM 2516 C CA . GLU A 1 309 ? 12.948 -6.033 23.984 1.00 62.53 309 GLU A CA 1
ATOM 2517 C C . GLU A 1 309 ? 13.673 -5.683 22.677 1.00 62.53 309 GLU A C 1
ATOM 2519 O O . GLU A 1 309 ? 14.733 -6.232 22.374 1.00 62.53 309 GLU A O 1
ATOM 2524 N N . PHE A 1 310 ? 13.118 -4.766 21.882 1.00 66.62 310 PHE A N 1
ATOM 2525 C CA . PHE A 1 310 ? 13.750 -4.319 20.651 1.00 66.62 310 PHE A CA 1
ATOM 2526 C C . PHE A 1 310 ? 14.972 -3.453 21.000 1.00 66.62 310 PHE A C 1
ATOM 2528 O O . PHE A 1 310 ? 14.899 -2.637 21.916 1.00 66.62 310 PHE A O 1
ATOM 2535 N N . PRO A 1 311 ? 16.125 -3.611 20.329 1.00 55.62 311 PRO A N 1
ATOM 2536 C CA . PRO A 1 311 ? 17.335 -2.874 20.686 1.00 55.62 311 PRO A CA 1
ATOM 2537 C C . PRO A 1 311 ? 17.142 -1.373 20.424 1.00 55.62 311 PRO A C 1
ATOM 2539 O O . PRO A 1 311 ? 17.236 -0.922 19.288 1.00 55.62 311 PRO A O 1
ATOM 2542 N N . TYR A 1 312 ? 16.821 -0.576 21.445 1.00 53.62 312 TYR A N 1
ATOM 2543 C CA . TYR A 1 312 ? 16.662 0.879 21.329 1.00 53.62 312 TYR A CA 1
ATOM 2544 C C . TYR A 1 312 ? 18.022 1.566 21.429 1.00 53.62 312 TYR A C 1
ATOM 2546 O O . TYR A 1 312 ? 18.492 1.888 22.516 1.00 53.62 312 TYR A O 1
ATOM 2554 N N . THR A 1 313 ? 18.663 1.813 20.293 1.00 44.22 313 THR A N 1
ATOM 2555 C CA . THR A 1 313 ? 19.753 2.788 20.218 1.00 44.22 313 THR A CA 1
ATOM 2556 C C . THR A 1 313 ? 19.171 4.105 19.708 1.00 44.22 313 THR A C 1
ATOM 2558 O O . THR A 1 313 ? 18.815 4.191 18.538 1.00 44.22 313 THR A O 1
ATOM 2561 N N . GLY A 1 314 ? 19.052 5.114 20.577 1.00 45.00 314 GLY A N 1
ATOM 2562 C CA . GLY A 1 314 ? 18.844 6.510 20.159 1.00 45.00 314 GLY A CA 1
ATOM 2563 C C . GLY A 1 314 ? 17.431 7.102 20.254 1.00 45.00 314 GLY A C 1
ATOM 2564 O O . GLY A 1 314 ? 17.278 8.264 19.906 1.00 45.00 314 GLY A O 1
ATOM 2565 N N . ILE A 1 315 ? 16.422 6.372 20.742 1.00 46.25 315 ILE A N 1
ATOM 2566 C CA . ILE A 1 315 ? 15.112 6.958 21.092 1.00 46.25 315 ILE A CA 1
ATOM 2567 C C . ILE A 1 315 ? 15.062 7.093 22.614 1.00 46.25 315 ILE A C 1
ATOM 2569 O O . ILE A 1 315 ? 15.205 6.097 23.328 1.00 46.25 315 ILE A O 1
ATOM 2573 N N . GLU A 1 316 ? 14.910 8.319 23.115 1.00 47.84 316 GLU A N 1
ATOM 2574 C CA . GLU A 1 316 ? 14.746 8.573 24.546 1.00 47.84 316 GLU A CA 1
ATOM 2575 C C . GLU A 1 316 ? 13.517 7.809 25.060 1.00 47.84 316 GLU A C 1
ATOM 2577 O O . GLU A 1 316 ? 12.434 7.891 24.475 1.00 47.84 316 GLU A O 1
ATOM 2582 N N . LYS A 1 317 ? 13.687 7.056 26.158 1.00 46.91 317 LYS A N 1
ATOM 2583 C CA . LYS A 1 317 ? 12.659 6.194 26.780 1.00 46.91 317 LYS A CA 1
ATOM 2584 C C . LYS A 1 317 ? 11.318 6.897 27.053 1.00 46.91 317 LYS A C 1
ATOM 2586 O O . LYS A 1 317 ? 10.318 6.212 27.225 1.00 46.91 317 LYS A O 1
ATOM 2591 N N . GLU A 1 318 ? 11.299 8.227 27.093 1.00 42.56 318 GLU A N 1
ATOM 2592 C CA . GLU A 1 318 ? 10.129 9.062 27.389 1.00 42.56 318 GLU A CA 1
ATOM 2593 C C . GLU A 1 318 ? 9.255 9.374 26.154 1.00 42.56 318 GLU A C 1
ATOM 2595 O O . GLU A 1 318 ? 8.146 9.874 26.303 1.00 42.56 318 GLU A O 1
ATOM 2600 N N . SER A 1 319 ? 9.697 9.023 24.938 1.00 49.75 319 SER A N 1
ATOM 2601 C CA . SER A 1 319 ? 9.007 9.325 23.663 1.00 49.75 319 SER A CA 1
ATOM 2602 C C . SER A 1 319 ? 8.346 8.111 22.993 1.00 49.75 319 SER A C 1
ATOM 2604 O O . SER A 1 319 ? 8.024 8.126 21.804 1.00 49.75 319 SER A O 1
ATOM 2606 N N . TYR A 1 320 ? 8.162 7.024 23.741 1.00 61.31 320 TYR A N 1
ATOM 2607 C CA . TYR A 1 320 ? 7.745 5.743 23.187 1.00 61.31 320 TYR A CA 1
ATOM 2608 C C . TYR A 1 320 ? 6.265 5.741 22.754 1.00 61.31 320 TYR A C 1
ATOM 2610 O O . TYR A 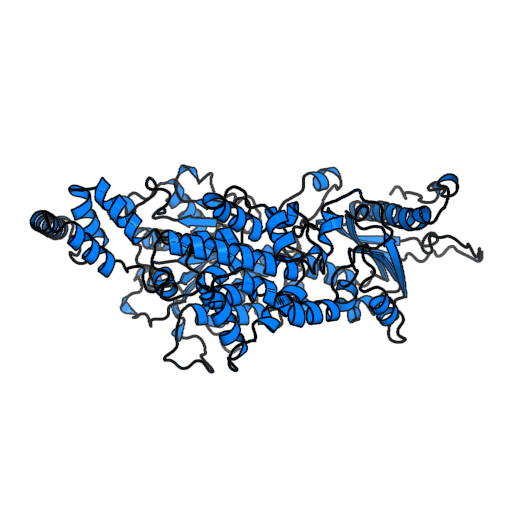1 320 ? 5.361 5.560 23.567 1.00 61.31 320 TYR A O 1
ATOM 2618 N N . ASN A 1 321 ? 6.019 5.945 21.455 1.00 80.19 321 ASN A N 1
ATOM 2619 C CA . ASN A 1 321 ? 4.696 5.890 20.828 1.00 80.19 321 ASN A CA 1
ATOM 2620 C C . ASN A 1 321 ? 4.643 4.831 19.708 1.00 80.19 321 ASN A C 1
ATOM 2622 O O . ASN A 1 321 ? 5.671 4.381 19.194 1.00 80.19 321 ASN A O 1
ATOM 2626 N N . LEU A 1 322 ? 3.432 4.401 19.347 1.00 85.31 322 LEU A N 1
ATOM 2627 C CA . LEU A 1 322 ? 3.233 3.316 18.384 1.00 85.31 322 LEU A CA 1
ATOM 2628 C C . LEU A 1 322 ? 3.668 3.712 16.966 1.00 85.31 322 LEU A C 1
ATOM 2630 O O . LEU A 1 322 ? 4.252 2.896 16.255 1.00 85.31 322 LEU A O 1
ATOM 2634 N N . ASP A 1 323 ? 3.476 4.982 16.602 1.00 87.44 323 ASP A N 1
ATOM 2635 C CA . ASP A 1 323 ? 3.924 5.547 15.327 1.00 87.44 323 ASP A CA 1
ATOM 2636 C C . ASP A 1 323 ? 5.441 5.370 15.132 1.00 87.44 323 ASP A C 1
ATOM 2638 O O . ASP A 1 323 ? 5.882 4.923 14.072 1.00 87.44 323 ASP A O 1
ATOM 2642 N N . GLY A 1 324 ? 6.245 5.634 16.166 1.00 84.94 324 GLY A N 1
ATOM 2643 C CA . GLY A 1 324 ? 7.694 5.441 16.155 1.00 84.94 324 GLY A CA 1
ATOM 2644 C C . GLY A 1 324 ? 8.102 3.971 16.043 1.00 84.94 324 GLY A C 1
ATOM 2645 O O . GLY A 1 324 ? 9.031 3.646 15.299 1.00 84.94 324 GLY A O 1
ATOM 2646 N N . VAL A 1 325 ? 7.384 3.067 16.720 1.00 85.56 325 VAL A N 1
ATOM 2647 C CA . VAL A 1 325 ? 7.603 1.612 16.615 1.00 85.56 325 VAL A CA 1
ATOM 2648 C C . VAL A 1 325 ? 7.330 1.123 15.195 1.00 85.56 325 VAL A C 1
ATOM 2650 O O . VAL A 1 325 ? 8.163 0.422 14.619 1.00 85.56 325 VAL A O 1
ATOM 2653 N N . MET A 1 326 ? 6.199 1.515 14.610 1.00 90.50 326 MET A N 1
ATOM 2654 C CA . MET A 1 326 ? 5.814 1.107 13.258 1.00 90.50 326 MET A CA 1
ATOM 2655 C C . MET A 1 326 ? 6.724 1.714 12.190 1.00 90.50 326 MET A C 1
ATOM 2657 O O . MET A 1 326 ? 7.122 1.014 11.259 1.00 90.50 326 MET A O 1
ATOM 2661 N N . HIS A 1 327 ? 7.106 2.985 12.339 1.00 90.75 327 HIS A N 1
ATOM 2662 C CA . HIS A 1 327 ? 8.056 3.647 11.446 1.00 90.75 327 HIS A CA 1
ATOM 2663 C C . HIS A 1 327 ? 9.413 2.938 11.446 1.00 90.75 327 HIS A C 1
ATOM 2665 O O . HIS A 1 327 ? 9.978 2.664 10.387 1.00 90.75 327 HIS A O 1
ATOM 2671 N N . ARG A 1 328 ? 9.917 2.574 12.629 1.00 87.62 328 ARG A N 1
ATOM 2672 C CA . ARG A 1 328 ? 11.157 1.810 12.754 1.00 87.62 328 ARG A CA 1
ATOM 2673 C C . ARG A 1 328 ? 11.037 0.418 12.134 1.00 87.62 328 ARG A C 1
ATOM 2675 O O . ARG A 1 328 ? 11.918 0.034 11.371 1.00 87.62 328 ARG A O 1
ATOM 2682 N N . LEU A 1 329 ? 9.949 -0.301 12.423 1.00 91.12 329 LEU A N 1
ATOM 2683 C CA . LEU A 1 329 ? 9.687 -1.618 11.842 1.00 91.12 329 LEU A CA 1
ATOM 2684 C C . LEU A 1 329 ? 9.728 -1.559 10.312 1.00 91.12 329 LEU A C 1
ATOM 2686 O O . LEU A 1 329 ? 10.381 -2.390 9.687 1.00 91.12 329 LEU A O 1
ATOM 2690 N N . TRP A 1 330 ? 9.086 -0.554 9.713 1.00 94.69 330 TRP A N 1
ATOM 2691 C CA . TRP A 1 330 ? 9.144 -0.334 8.272 1.00 94.69 330 TRP A CA 1
ATOM 2692 C C . TRP A 1 330 ? 10.575 -0.105 7.765 1.00 94.69 330 TRP A C 1
ATOM 2694 O O . TRP A 1 330 ? 10.983 -0.747 6.796 1.00 94.69 330 TRP A O 1
ATOM 2704 N N . ASN A 1 331 ? 11.342 0.780 8.406 1.00 92.88 331 ASN A N 1
ATOM 2705 C CA . ASN A 1 331 ? 12.712 1.079 7.979 1.00 92.88 331 ASN A CA 1
ATOM 2706 C C . ASN A 1 331 ? 13.602 -0.167 8.044 1.00 92.88 331 ASN A C 1
ATOM 2708 O O . ASN A 1 331 ? 14.286 -0.477 7.073 1.00 92.88 331 ASN A O 1
ATOM 2712 N N . ASP A 1 332 ? 13.510 -0.942 9.127 1.00 91.75 332 ASP A N 1
ATOM 2713 C CA . ASP A 1 332 ? 14.282 -2.174 9.288 1.00 91.75 332 ASP A CA 1
ATOM 2714 C C . ASP A 1 332 ? 13.861 -3.267 8.283 1.00 91.75 332 ASP A C 1
ATOM 2716 O O . ASP A 1 332 ? 14.712 -4.023 7.809 1.00 91.75 332 ASP A O 1
ATOM 2720 N N . ILE A 1 333 ? 12.575 -3.336 7.906 1.00 94.00 333 ILE A N 1
ATOM 2721 C CA . ILE A 1 333 ? 12.097 -4.184 6.799 1.00 94.00 333 ILE A CA 1
ATOM 2722 C C . ILE A 1 333 ? 12.700 -3.720 5.476 1.00 94.00 333 ILE A C 1
ATOM 2724 O O . ILE A 1 333 ? 13.242 -4.546 4.747 1.00 94.00 333 ILE A O 1
ATOM 2728 N N . SER A 1 334 ? 12.609 -2.426 5.164 1.00 93.88 334 SER A N 1
ATOM 2729 C CA . SER A 1 334 ? 13.091 -1.837 3.909 1.00 93.88 334 SER A CA 1
ATOM 2730 C C . SER A 1 334 ? 14.601 -2.014 3.738 1.00 93.88 334 SER A C 1
ATOM 2732 O O . SER A 1 334 ? 15.069 -2.419 2.675 1.00 93.88 334 SER A O 1
ATOM 2734 N N . ASP A 1 335 ? 15.371 -1.811 4.806 1.00 92.75 335 ASP A N 1
ATOM 2735 C CA . ASP A 1 335 ? 16.828 -1.965 4.811 1.00 92.75 335 ASP A CA 1
ATOM 2736 C C . ASP A 1 335 ? 17.292 -3.425 4.765 1.00 92.75 335 ASP A C 1
ATOM 2738 O O . ASP A 1 335 ? 18.472 -3.703 4.526 1.00 92.75 335 ASP A O 1
ATOM 2742 N N . ASN A 1 336 ? 16.371 -4.377 4.928 1.00 92.50 336 ASN A N 1
ATOM 2743 C CA . ASN A 1 336 ? 16.655 -5.787 4.697 1.00 92.50 336 ASN A CA 1
ATOM 2744 C C . ASN A 1 336 ? 16.808 -6.116 3.199 1.00 92.50 336 ASN A C 1
ATOM 2746 O O . ASN A 1 336 ? 17.379 -7.154 2.874 1.00 92.50 336 ASN A O 1
ATOM 2750 N N . PHE A 1 337 ? 16.335 -5.248 2.297 1.00 93.50 337 PHE A N 1
ATOM 2751 C CA . PHE A 1 337 ? 16.375 -5.447 0.845 1.00 93.50 337 PHE A CA 1
ATOM 2752 C C . PHE A 1 337 ? 17.526 -4.689 0.183 1.00 93.50 337 PHE A C 1
ATOM 2754 O O . PHE A 1 337 ? 17.794 -3.524 0.498 1.00 93.50 337 PHE A O 1
ATOM 2761 N N . GLU A 1 338 ? 18.146 -5.327 -0.804 1.00 92.06 338 GLU A N 1
ATOM 2762 C CA . GLU A 1 338 ? 19.061 -4.681 -1.748 1.00 92.06 338 GLU A CA 1
ATOM 2763 C C . GLU A 1 338 ? 18.408 -3.466 -2.401 1.00 92.06 338 GLU A C 1
ATOM 2765 O O . GLU A 1 338 ? 17.207 -3.453 -2.673 1.00 92.06 338 GLU A O 1
ATOM 2770 N N . THR A 1 339 ? 19.204 -2.427 -2.673 1.00 89.12 339 THR A N 1
ATOM 2771 C CA . THR A 1 339 ? 18.703 -1.092 -3.069 1.00 89.12 339 THR A CA 1
ATOM 2772 C C . THR A 1 339 ? 17.694 -1.149 -4.222 1.00 89.12 339 THR A C 1
ATOM 2774 O O . THR A 1 339 ? 16.680 -0.457 -4.201 1.00 89.12 339 THR A O 1
ATOM 2777 N N . ARG A 1 340 ? 17.930 -2.021 -5.207 1.00 87.94 340 ARG A N 1
ATOM 2778 C CA . ARG A 1 340 ? 17.065 -2.225 -6.387 1.00 87.94 340 ARG A CA 1
ATOM 2779 C C . ARG A 1 340 ? 15.761 -2.987 -6.113 1.00 87.94 340 ARG A C 1
ATOM 2781 O O . ARG A 1 340 ? 14.823 -2.935 -6.909 1.00 87.94 340 ARG A O 1
ATOM 2788 N N . PHE A 1 341 ? 15.717 -3.727 -5.012 1.00 91.38 341 PHE A N 1
ATOM 2789 C CA . PHE A 1 341 ? 14.593 -4.557 -4.589 1.00 91.38 341 PHE A CA 1
ATOM 2790 C C . PHE A 1 341 ? 13.866 -3.976 -3.377 1.00 91.38 341 PHE A C 1
ATOM 2792 O O . PHE A 1 341 ? 12.907 -4.587 -2.900 1.00 91.38 341 PHE A O 1
ATOM 2799 N N . LYS A 1 342 ? 14.287 -2.794 -2.899 1.00 92.00 342 LYS A N 1
ATOM 2800 C CA . LYS A 1 342 ? 13.602 -2.098 -1.815 1.00 92.00 342 LYS A CA 1
ATOM 2801 C C . LYS A 1 342 ? 12.118 -1.928 -2.147 1.00 92.00 342 LYS A C 1
ATOM 2803 O O . LYS A 1 342 ? 11.767 -1.569 -3.278 1.00 92.00 342 LYS A O 1
ATOM 2808 N N . PRO A 1 343 ? 11.232 -2.211 -1.181 1.00 91.81 343 PRO A N 1
ATOM 2809 C CA . PRO A 1 343 ? 9.814 -1.973 -1.361 1.00 91.81 343 PRO A CA 1
ATOM 2810 C C . PRO A 1 343 ? 9.540 -0.466 -1.457 1.00 91.81 343 PRO A C 1
ATOM 2812 O O . PRO A 1 343 ? 10.377 0.362 -1.096 1.00 91.81 343 PRO A O 1
ATOM 2815 N N . ARG A 1 344 ? 8.350 -0.108 -1.949 1.00 89.81 344 ARG A N 1
ATOM 2816 C CA . ARG A 1 344 ? 7.932 1.295 -2.062 1.00 89.81 344 ARG A CA 1
ATOM 2817 C C . ARG A 1 344 ? 7.959 1.969 -0.690 1.00 89.81 344 ARG A C 1
ATOM 2819 O O . ARG A 1 344 ? 7.476 1.365 0.262 1.00 89.81 344 ARG A O 1
ATOM 2826 N N . GLY A 1 345 ? 8.496 3.182 -0.590 1.00 92.31 345 GLY A N 1
ATOM 2827 C CA . GLY A 1 345 ? 8.629 3.907 0.668 1.00 92.31 345 GLY A CA 1
ATOM 2828 C C . GLY A 1 345 ? 7.305 4.422 1.231 1.00 92.31 345 GLY A C 1
ATOM 2829 O O . GLY A 1 345 ? 6.223 4.227 0.673 1.00 92.31 345 GLY A O 1
ATOM 2830 N N . ILE A 1 346 ? 7.407 5.085 2.385 1.00 94.44 346 ILE A N 1
ATOM 2831 C CA . ILE A 1 346 ? 6.263 5.592 3.160 1.00 94.44 346 ILE A CA 1
ATOM 2832 C C . ILE A 1 346 ? 6.280 7.117 3.328 1.00 94.44 346 ILE A C 1
ATOM 2834 O O . ILE A 1 346 ? 5.568 7.652 4.175 1.00 94.44 346 ILE A O 1
ATOM 2838 N N . ASP A 1 347 ? 7.065 7.837 2.524 1.00 94.19 347 ASP A N 1
ATOM 2839 C CA . ASP A 1 347 ? 7.219 9.293 2.645 1.00 94.19 347 ASP A CA 1
ATOM 2840 C C . ASP A 1 347 ? 5.896 10.050 2.514 1.00 94.19 347 ASP A C 1
ATOM 2842 O O . ASP A 1 347 ? 5.660 11.013 3.248 1.00 94.19 347 ASP A O 1
ATOM 2846 N N . ARG A 1 348 ? 4.995 9.566 1.646 1.00 92.88 348 ARG A N 1
ATOM 2847 C CA . ARG A 1 348 ? 3.615 10.058 1.560 1.00 92.88 348 ARG A CA 1
ATOM 2848 C C . ARG A 1 348 ? 2.910 9.935 2.914 1.00 92.88 348 ARG A C 1
ATOM 2850 O O . ARG A 1 348 ? 2.387 10.927 3.408 1.00 92.88 348 ARG A O 1
ATOM 2857 N N . HIS A 1 349 ? 2.898 8.739 3.499 1.00 93.88 349 HIS A N 1
ATOM 2858 C CA . HIS A 1 349 ? 2.210 8.443 4.759 1.00 93.88 349 HIS A CA 1
ATOM 2859 C C . HIS A 1 349 ? 2.722 9.330 5.897 1.00 93.88 349 HIS A C 1
ATOM 2861 O O . HIS A 1 349 ? 1.933 9.955 6.600 1.00 93.88 349 HIS A O 1
ATOM 2867 N N . ILE A 1 350 ? 4.046 9.470 6.016 1.00 92.94 350 ILE A N 1
ATOM 2868 C CA . ILE A 1 350 ? 4.669 10.325 7.032 1.00 92.94 350 ILE A CA 1
ATOM 2869 C C . ILE A 1 350 ? 4.257 11.786 6.839 1.00 92.94 350 ILE A C 1
ATOM 2871 O O . ILE A 1 350 ? 3.867 12.450 7.798 1.00 92.94 350 ILE A O 1
ATOM 2875 N N . LEU A 1 351 ? 4.331 12.295 5.607 1.00 91.38 351 LEU A N 1
ATOM 2876 C CA . LEU A 1 351 ? 3.987 13.682 5.310 1.00 91.38 351 LEU A CA 1
ATOM 2877 C C . LEU A 1 351 ? 2.512 13.974 5.617 1.00 91.38 351 LEU A C 1
ATOM 2879 O O . LEU A 1 351 ? 2.194 15.002 6.209 1.00 91.38 351 LEU A O 1
ATOM 2883 N N . LEU A 1 352 ? 1.620 13.053 5.264 1.00 91.00 352 LEU A N 1
ATOM 2884 C CA . LEU A 1 352 ? 0.191 13.167 5.532 1.00 91.00 352 LEU A CA 1
ATOM 2885 C C . LEU A 1 352 ? -0.120 13.152 7.020 1.00 91.00 352 LEU A C 1
ATOM 2887 O O . LEU A 1 352 ? -0.847 14.028 7.485 1.00 91.00 352 LEU A O 1
ATOM 2891 N N . THR A 1 353 ? 0.442 12.207 7.769 1.00 90.19 353 THR A N 1
ATOM 2892 C CA . THR A 1 353 ? 0.238 12.175 9.215 1.00 90.19 353 THR A CA 1
ATOM 2893 C C . THR A 1 353 ? 0.734 13.473 9.834 1.00 90.19 353 THR A C 1
ATOM 2895 O O . THR A 1 353 ? -0.034 14.150 10.499 1.00 90.19 353 THR A O 1
ATOM 2898 N N . LYS A 1 354 ? 1.945 13.935 9.522 1.00 89.19 354 LYS A N 1
ATOM 2899 C CA . LYS A 1 354 ? 2.483 15.165 10.127 1.00 89.19 354 LYS A CA 1
ATOM 2900 C C . LYS A 1 354 ? 1.679 16.423 9.809 1.00 89.19 354 LYS A C 1
ATOM 2902 O O . LYS A 1 354 ? 1.531 17.292 10.663 1.00 89.19 354 LYS A O 1
ATOM 2907 N N . LEU A 1 355 ? 1.156 16.536 8.591 1.00 88.75 355 LEU A N 1
ATOM 2908 C CA . LEU A 1 355 ? 0.354 17.695 8.206 1.00 88.75 355 LEU A CA 1
ATOM 2909 C C . LEU A 1 355 ? -1.035 17.660 8.846 1.00 88.75 355 LEU A C 1
ATOM 2911 O O . LEU A 1 355 ? -1.501 18.680 9.355 1.00 88.75 355 LEU A O 1
ATOM 2915 N N . PHE A 1 356 ? -1.686 16.499 8.856 1.00 88.06 356 PHE A N 1
ATOM 2916 C CA . PHE A 1 356 ? -3.102 16.386 9.199 1.00 88.06 356 PHE A CA 1
ATOM 2917 C C . PHE A 1 356 ? -3.376 15.875 10.623 1.00 88.06 356 PHE A C 1
ATOM 2919 O O . PHE A 1 356 ? -4.510 15.985 11.081 1.00 88.06 356 PHE A O 1
ATOM 2926 N N . GLN A 1 357 ? -2.383 15.341 11.341 1.00 80.12 357 GLN A N 1
ATOM 2927 C CA . GLN A 1 357 ? -2.507 14.905 12.738 1.00 80.12 357 GLN A CA 1
ATOM 2928 C C . GLN A 1 357 ? -2.614 16.149 13.614 1.00 80.12 357 GLN A C 1
ATOM 2930 O O . GLN A 1 357 ? -1.620 16.795 13.951 1.00 80.12 357 GLN A O 1
ATOM 2935 N N . SER A 1 358 ? -3.834 16.606 13.875 1.00 65.00 358 SER A N 1
ATOM 2936 C CA . SER A 1 358 ? -4.084 17.669 14.840 1.00 65.00 358 SER A CA 1
ATOM 2937 C C . SER A 1 358 ? -4.755 17.100 16.076 1.00 65.00 358 SER A C 1
ATOM 2939 O O . SER A 1 358 ? -5.696 16.320 15.982 1.00 65.00 358 SER A O 1
ATOM 2941 N N . ASN A 1 359 ? -4.287 17.560 17.237 1.00 53.00 359 ASN A N 1
ATOM 2942 C CA . ASN A 1 359 ? -4.895 17.278 18.538 1.00 53.00 359 ASN A CA 1
ATOM 2943 C C . ASN A 1 359 ? -6.273 17.961 18.700 1.00 53.00 359 ASN A C 1
ATOM 2945 O O . ASN A 1 359 ? -6.853 17.907 19.774 1.00 53.00 359 ASN A O 1
ATOM 2949 N N . ASP A 1 360 ? -6.758 18.647 17.655 1.00 52.06 360 ASP A N 1
ATOM 2950 C CA . ASP A 1 360 ? -7.931 19.524 17.659 1.00 52.06 360 ASP A CA 1
ATOM 2951 C C . ASP A 1 360 ? -8.966 19.136 16.587 1.00 52.06 360 ASP A C 1
ATOM 2953 O O . ASP A 1 360 ? -9.858 19.937 16.284 1.00 52.06 360 ASP A O 1
ATOM 2957 N N . LEU A 1 361 ? -8.893 17.934 15.994 1.00 55.22 361 LEU A N 1
ATOM 2958 C CA . LEU A 1 361 ? -9.966 17.392 15.143 1.00 55.22 361 LEU A CA 1
ATOM 2959 C C . LEU A 1 361 ? -11.205 17.039 15.988 1.00 55.22 361 LEU A C 1
ATOM 2961 O O . LEU A 1 361 ? -11.680 15.909 15.995 1.00 55.22 361 LEU A O 1
ATOM 2965 N N . LYS A 1 362 ? -11.783 18.045 16.650 1.00 53.94 362 LYS A N 1
ATOM 2966 C CA . LYS A 1 362 ? -13.124 17.966 17.221 1.00 53.94 362 LYS A CA 1
ATOM 2967 C C . LYS A 1 362 ? -14.089 17.606 16.085 1.00 53.94 362 LYS A C 1
ATOM 2969 O O . LYS A 1 362 ? -14.002 18.137 14.979 1.00 53.94 362 LYS A O 1
ATOM 2974 N N . HIS A 1 363 ? -15.002 16.678 16.340 1.00 62.88 363 HIS A N 1
ATOM 2975 C CA . HIS A 1 363 ? -15.886 16.065 15.336 1.00 62.88 363 HIS A CA 1
ATOM 2976 C C . HIS A 1 363 ? -16.999 16.980 14.804 1.00 62.88 363 HIS A C 1
ATOM 2978 O O . HIS A 1 363 ? -18.081 16.504 14.458 1.00 62.88 363 HIS A O 1
ATOM 2984 N N . SER A 1 364 ? -16.784 18.298 14.734 1.00 73.44 364 SER A N 1
ATOM 2985 C CA . SER A 1 364 ? -17.753 19.152 14.052 1.00 73.44 364 SER A CA 1
ATOM 2986 C C . SER A 1 364 ? -17.783 18.806 12.562 1.00 73.44 364 SER A C 1
ATOM 2988 O O . SER A 1 364 ? -16.764 18.472 11.943 1.00 73.44 364 SER A O 1
ATOM 2990 N N . LYS A 1 365 ? -18.974 18.881 11.965 1.00 79.75 365 LYS A N 1
ATOM 2991 C CA . LYS A 1 365 ? -19.158 18.625 10.530 1.00 79.75 365 LYS A CA 1
ATOM 2992 C C . LYS A 1 365 ? -18.302 19.576 9.693 1.00 79.75 365 LYS A C 1
ATOM 2994 O O . LYS A 1 365 ? -17.789 19.182 8.648 1.00 79.75 365 LYS A O 1
ATOM 2999 N N . GLU A 1 366 ? -18.109 20.796 10.180 1.00 84.12 366 GLU A N 1
ATOM 3000 C CA . GLU A 1 366 ? -17.292 21.843 9.581 1.00 84.12 366 GLU A CA 1
ATOM 3001 C C . GLU A 1 366 ? -15.809 21.451 9.545 1.00 84.12 366 GLU A C 1
ATOM 3003 O O . GLU A 1 366 ? -15.165 21.596 8.507 1.00 84.12 366 GLU A O 1
ATOM 3008 N N . GLN A 1 367 ? -15.271 20.892 10.633 1.00 83.19 367 GLN A N 1
ATOM 3009 C CA . GLN A 1 367 ? -13.877 20.433 10.685 1.00 83.19 367 GLN A CA 1
ATOM 3010 C C . GLN A 1 367 ? -13.637 19.226 9.777 1.00 83.19 367 GLN A C 1
ATOM 3012 O O . GLN A 1 367 ? -12.633 19.190 9.067 1.00 83.19 367 GLN A O 1
ATOM 3017 N N . ILE A 1 368 ? -14.577 18.276 9.726 1.00 84.81 368 ILE A N 1
ATOM 3018 C CA . ILE A 1 368 ? -14.510 17.146 8.785 1.00 84.81 368 ILE A CA 1
ATOM 3019 C C . ILE A 1 368 ? -14.557 17.654 7.340 1.00 84.81 368 ILE A C 1
ATOM 3021 O O . ILE A 1 368 ? -13.790 17.194 6.493 1.00 84.81 368 ILE A O 1
ATOM 3025 N N . HIS A 1 369 ? -15.428 18.622 7.043 1.00 87.75 369 HIS A N 1
ATOM 3026 C CA . HIS A 1 369 ? -15.501 19.220 5.715 1.00 87.75 369 HIS A CA 1
ATOM 3027 C C . HIS A 1 369 ? -14.185 19.906 5.327 1.00 87.75 369 HIS A C 1
ATOM 3029 O O . HIS A 1 369 ? -13.674 19.654 4.233 1.00 87.75 369 HIS A O 1
ATOM 3035 N N . GLN A 1 370 ? -13.607 20.700 6.234 1.00 89.50 370 GLN A N 1
ATOM 3036 C CA . GLN A 1 370 ? -12.321 21.359 6.018 1.00 89.50 370 GLN A CA 1
ATOM 3037 C C . GLN A 1 370 ? -11.190 20.343 5.820 1.00 89.50 370 GLN A C 1
ATOM 3039 O O . GLN A 1 370 ? -10.397 20.498 4.895 1.00 89.50 370 GLN A O 1
ATOM 3044 N N . TYR A 1 371 ? -11.146 19.272 6.620 1.00 89.81 371 TYR A N 1
ATOM 3045 C CA . TYR A 1 371 ? -10.192 18.175 6.443 1.00 89.81 371 TYR A CA 1
ATOM 3046 C C . TYR A 1 371 ? -10.310 17.555 5.046 1.00 89.81 371 TYR A C 1
ATOM 3048 O O . TYR A 1 371 ? -9.308 17.421 4.347 1.00 89.81 371 TYR A O 1
ATOM 3056 N N . ILE A 1 372 ? -11.528 17.209 4.610 1.00 91.88 372 ILE A N 1
ATOM 3057 C CA . ILE A 1 372 ? -11.764 16.596 3.294 1.00 91.88 372 ILE A CA 1
ATOM 3058 C C . ILE A 1 372 ? -11.319 17.545 2.180 1.00 91.88 372 ILE A C 1
ATOM 3060 O O . ILE A 1 372 ? -10.686 17.102 1.220 1.00 91.88 372 ILE A O 1
ATOM 3064 N N . GLN A 1 373 ? -11.620 18.840 2.300 1.00 92.44 373 GLN A N 1
ATOM 3065 C CA . GLN A 1 373 ? -11.152 19.850 1.358 1.00 92.44 373 GLN A CA 1
ATOM 3066 C C . GLN A 1 373 ? -9.619 19.878 1.313 1.00 92.44 373 GLN A C 1
ATOM 3068 O O . GLN A 1 373 ? -9.041 19.656 0.248 1.00 92.44 373 GLN A O 1
ATOM 3073 N N . ASP A 1 374 ? -8.965 20.093 2.454 1.00 92.38 374 ASP A N 1
ATOM 3074 C CA . ASP A 1 374 ? -7.508 20.208 2.553 1.00 92.38 374 ASP A CA 1
ATOM 3075 C C . ASP A 1 374 ? -6.811 18.955 2.011 1.00 92.38 374 ASP A C 1
ATOM 3077 O O . ASP A 1 374 ? -5.862 19.047 1.226 1.00 92.38 374 ASP A O 1
ATOM 3081 N N . ARG A 1 375 ? -7.335 17.773 2.354 1.00 92.69 375 ARG A N 1
ATOM 3082 C CA . ARG A 1 375 ? -6.837 16.482 1.878 1.00 92.69 375 ARG A CA 1
ATOM 3083 C C . ARG A 1 375 ? -7.022 16.322 0.371 1.00 92.69 375 ARG A C 1
ATOM 3085 O O . ARG A 1 375 ? -6.099 15.866 -0.291 1.00 92.69 375 ARG A O 1
ATOM 3092 N N . THR A 1 376 ? -8.143 16.768 -0.200 1.00 94.19 376 THR A N 1
ATOM 3093 C CA . THR A 1 376 ? -8.368 16.741 -1.660 1.00 94.19 376 THR A CA 1
ATOM 3094 C C . THR A 1 376 ? -7.325 17.581 -2.401 1.00 94.19 376 THR A C 1
ATOM 3096 O O . THR A 1 376 ? -6.721 17.110 -3.364 1.00 94.19 376 THR A O 1
ATOM 3099 N N . PHE A 1 377 ? -7.075 18.814 -1.945 1.00 92.06 377 PHE A N 1
ATOM 3100 C CA . PHE A 1 377 ? -6.065 19.698 -2.539 1.00 92.06 377 PHE A CA 1
ATOM 3101 C C . PHE A 1 377 ? -4.651 19.124 -2.413 1.00 92.06 377 PHE A C 1
ATOM 3103 O O . PHE A 1 377 ? -3.858 19.206 -3.352 1.00 92.06 377 PHE A O 1
ATOM 3110 N N . PHE A 1 378 ? -4.339 18.522 -1.269 1.00 91.50 378 PHE A N 1
ATOM 3111 C CA . PHE A 1 378 ? -3.024 17.952 -1.027 1.00 91.50 378 PHE A CA 1
ATOM 3112 C C . PHE A 1 378 ? -2.769 16.669 -1.836 1.00 91.50 378 PHE A C 1
ATOM 3114 O O . PHE A 1 378 ? -1.724 16.550 -2.470 1.00 91.50 378 PHE A O 1
ATOM 3121 N N . GLU A 1 379 ? -3.730 15.743 -1.906 1.00 92.81 379 GLU A N 1
ATOM 3122 C CA . GLU A 1 379 ? -3.614 14.521 -2.724 1.00 92.81 379 GLU A CA 1
ATOM 3123 C C . GLU A 1 379 ? -3.515 14.833 -4.221 1.00 92.81 379 GLU A C 1
ATOM 3125 O O . GLU A 1 379 ? -2.831 14.128 -4.965 1.00 92.81 379 GLU A O 1
ATOM 3130 N N . PHE A 1 380 ? -4.148 15.915 -4.678 1.00 91.25 380 PHE A N 1
ATOM 3131 C CA . PHE A 1 380 ? -3.972 16.401 -6.043 1.00 91.25 380 PHE A CA 1
ATOM 3132 C C . PHE A 1 380 ? -2.525 16.835 -6.315 1.00 91.25 380 PHE A C 1
ATOM 3134 O O . PHE A 1 380 ? -1.937 16.445 -7.325 1.00 91.25 380 PHE A O 1
ATOM 3141 N N . ALA A 1 381 ? -1.924 17.591 -5.389 1.00 87.69 381 ALA A N 1
ATOM 3142 C CA . ALA A 1 381 ? -0.521 17.985 -5.482 1.00 87.69 381 ALA A CA 1
ATOM 3143 C C . ALA A 1 381 ? 0.406 16.757 -5.474 1.00 87.69 381 ALA A C 1
ATOM 3145 O O . ALA A 1 381 ? 1.285 16.643 -6.326 1.00 87.69 381 ALA A O 1
ATOM 3146 N N . LEU A 1 382 ? 0.165 15.799 -4.572 1.00 89.31 382 LEU A N 1
ATOM 3147 C CA . LEU A 1 382 ? 0.905 14.534 -4.520 1.00 89.31 382 LEU A CA 1
ATOM 3148 C C . LEU A 1 382 ? 0.796 13.728 -5.814 1.00 89.31 382 LEU A C 1
ATOM 3150 O O . LEU A 1 382 ? 1.803 13.197 -6.279 1.00 89.31 382 LEU A O 1
ATOM 3154 N N . SER A 1 383 ? -0.391 13.673 -6.419 1.00 88.50 383 SER A N 1
ATOM 3155 C CA . SER A 1 383 ? -0.606 13.006 -7.709 1.00 88.50 383 SER A CA 1
ATOM 3156 C C . SER A 1 383 ? 0.246 13.646 -8.803 1.00 88.50 383 SER A C 1
ATOM 3158 O O . SER A 1 383 ? 0.895 12.951 -9.579 1.00 88.50 383 SER A O 1
ATOM 3160 N N . LEU A 1 384 ? 0.323 14.977 -8.826 1.00 83.31 384 LEU A N 1
ATOM 3161 C CA . LEU A 1 384 ? 1.146 15.698 -9.789 1.00 83.31 384 LEU A CA 1
ATOM 3162 C C . LEU A 1 384 ? 2.639 15.360 -9.652 1.00 83.31 384 LEU A C 1
ATOM 3164 O O . LEU A 1 384 ? 3.318 15.155 -10.663 1.00 83.31 384 LEU A O 1
ATOM 3168 N N . PHE A 1 385 ? 3.135 15.256 -8.416 1.00 84.62 385 PHE A N 1
ATOM 3169 C CA . PHE A 1 385 ? 4.516 14.859 -8.144 1.00 84.62 385 PHE A CA 1
ATOM 3170 C C . PHE A 1 385 ? 4.769 13.395 -8.518 1.00 84.62 385 PHE A C 1
ATOM 3172 O O . PHE A 1 385 ? 5.697 13.109 -9.273 1.00 84.62 385 PHE A O 1
ATOM 3179 N N . LYS A 1 386 ? 3.904 12.480 -8.064 1.00 86.94 386 LYS A N 1
ATOM 3180 C CA . LYS A 1 386 ? 3.964 11.043 -8.374 1.00 86.94 386 LYS A CA 1
ATOM 3181 C C . LYS A 1 386 ? 4.005 10.798 -9.880 1.00 86.94 386 LYS A C 1
ATOM 3183 O O . LYS A 1 386 ? 4.763 9.954 -10.339 1.00 86.94 386 LYS A O 1
ATOM 3188 N N . TYR A 1 387 ? 3.227 11.554 -10.653 1.00 83.75 387 TYR A N 1
ATOM 3189 C CA . TYR A 1 387 ? 3.087 11.362 -12.098 1.00 83.75 387 TYR A CA 1
ATOM 3190 C C . TYR A 1 387 ? 4.020 12.218 -12.956 1.00 83.75 387 TYR A C 1
ATOM 3192 O O . TYR A 1 387 ? 3.881 12.256 -14.186 1.00 83.75 387 TYR A O 1
ATOM 3200 N N . LYS A 1 388 ? 5.010 12.862 -12.326 1.00 82.81 388 LYS A N 1
ATOM 3201 C CA . LYS A 1 388 ? 6.033 13.681 -12.991 1.00 82.81 388 LYS A CA 1
ATOM 3202 C C . LYS A 1 388 ? 5.419 14.745 -13.915 1.00 82.81 388 LYS A C 1
ATOM 3204 O O . LYS A 1 388 ? 5.920 14.989 -15.011 1.00 82.81 388 LYS A O 1
ATOM 3209 N N . GLY A 1 389 ? 4.285 15.321 -13.506 1.00 78.44 389 GLY A N 1
ATOM 3210 C CA . GLY A 1 389 ? 3.535 16.325 -14.270 1.00 78.44 389 GLY A CA 1
ATOM 3211 C C . GLY A 1 389 ? 2.632 15.799 -15.399 1.00 78.44 389 GLY A C 1
ATOM 3212 O O . GLY A 1 389 ? 1.868 16.581 -15.962 1.00 78.44 389 GLY A O 1
ATOM 3213 N N . PHE A 1 390 ? 2.649 14.504 -15.730 1.00 78.50 390 PHE A N 1
ATOM 3214 C CA . PHE A 1 390 ? 1.738 13.931 -16.732 1.00 78.50 390 PHE A CA 1
ATOM 3215 C C . PHE A 1 390 ? 0.498 13.351 -16.050 1.00 78.50 390 PHE A C 1
ATOM 3217 O O . PHE A 1 390 ? 0.606 12.368 -15.329 1.00 78.50 390 PHE A O 1
ATOM 3224 N N . MET A 1 391 ? -0.688 13.917 -16.284 1.00 76.75 391 MET A N 1
ATOM 3225 C CA . MET A 1 391 ? -1.920 13.453 -15.636 1.00 76.75 391 MET A CA 1
ATOM 3226 C C . MET A 1 391 ? -3.049 13.262 -16.644 1.00 76.75 391 MET A C 1
ATOM 3228 O O . MET A 1 391 ? -3.284 14.131 -17.482 1.00 76.75 391 MET A O 1
ATOM 3232 N N . SER A 1 392 ? -3.790 12.161 -16.510 1.00 77.69 392 SER A N 1
ATOM 3233 C CA . SER A 1 392 ? -5.069 11.940 -17.193 1.00 77.69 392 SER A CA 1
ATOM 3234 C C . SER A 1 392 ? -6.239 11.968 -16.198 1.00 77.69 392 SER A C 1
ATOM 3236 O O . SER A 1 392 ? -6.057 11.735 -15.002 1.00 77.69 392 SER A O 1
ATOM 3238 N N . VAL A 1 393 ? -7.458 12.281 -16.670 1.00 78.38 393 VAL A N 1
ATOM 3239 C CA . VAL A 1 393 ? -8.637 12.372 -15.782 1.00 78.38 393 VAL A CA 1
ATOM 3240 C C . VAL A 1 393 ? -8.944 11.003 -15.194 1.00 78.38 393 VAL A C 1
ATOM 3242 O O . VAL A 1 393 ? -9.259 10.910 -14.014 1.00 78.38 393 VAL A O 1
ATOM 3245 N N . VAL A 1 394 ? -8.800 9.955 -16.010 1.00 78.69 394 VAL A N 1
ATOM 3246 C CA . VAL A 1 394 ? -9.002 8.563 -15.599 1.00 78.69 394 VAL A CA 1
ATOM 3247 C C . VAL A 1 394 ? -8.070 8.226 -14.437 1.00 78.69 394 VAL A C 1
ATOM 3249 O O . VAL A 1 394 ? -8.541 7.875 -13.361 1.00 78.69 394 VAL A O 1
ATOM 3252 N N . GLN A 1 395 ? -6.770 8.468 -14.602 1.00 80.56 395 GLN A N 1
ATOM 3253 C CA . GLN A 1 395 ? -5.766 8.224 -13.568 1.00 80.56 395 GLN A CA 1
ATOM 3254 C C . GLN A 1 395 ? -6.049 8.997 -12.274 1.00 80.56 395 GLN A C 1
ATOM 3256 O O . GLN A 1 395 ? -6.008 8.425 -11.190 1.00 80.56 395 GLN A O 1
ATOM 3261 N N . LEU A 1 396 ? -6.393 10.283 -12.375 1.00 84.88 396 LEU A N 1
ATOM 3262 C CA . LEU A 1 396 ? -6.759 11.099 -11.215 1.00 84.88 396 LEU A CA 1
ATOM 3263 C C . LEU A 1 396 ? -8.032 10.601 -10.519 1.00 84.88 396 LEU A C 1
ATOM 3265 O O . LEU A 1 396 ? -8.129 10.673 -9.296 1.00 84.88 396 LEU A O 1
ATOM 3269 N N . SER A 1 397 ? -9.005 10.106 -11.285 1.00 83.12 397 SER A N 1
ATOM 3270 C CA . SER A 1 397 ? -10.268 9.592 -10.751 1.00 83.12 397 SER A CA 1
ATOM 3271 C C . SER A 1 397 ? -10.131 8.236 -10.055 1.00 83.12 397 SER A C 1
ATOM 3273 O O . SER A 1 397 ? -10.881 7.969 -9.119 1.00 83.12 397 SER A O 1
ATOM 3275 N N . GLU A 1 398 ? -9.176 7.408 -10.488 1.00 82.00 398 GLU A N 1
ATOM 3276 C CA . GLU A 1 398 ? -8.903 6.082 -9.919 1.00 82.00 398 GLU A CA 1
ATOM 3277 C C . GLU A 1 398 ? -7.978 6.143 -8.687 1.00 82.00 398 GLU A C 1
ATOM 3279 O O . GLU A 1 398 ? -8.032 5.261 -7.824 1.00 82.00 398 GLU A O 1
ATOM 3284 N N . ASP A 1 399 ? -7.152 7.189 -8.578 1.00 86.56 399 ASP A N 1
ATOM 3285 C CA . ASP A 1 399 ? -6.241 7.405 -7.450 1.00 86.56 399 ASP A CA 1
ATOM 3286 C C . ASP A 1 399 ? -6.951 8.010 -6.217 1.00 86.56 399 ASP A C 1
ATOM 3288 O O . ASP A 1 399 ? -8.147 8.321 -6.207 1.00 86.56 399 ASP A O 1
ATOM 3292 N N . ARG A 1 400 ? -6.193 8.216 -5.138 1.00 90.31 400 ARG A N 1
ATOM 3293 C CA . ARG A 1 400 ? -6.660 8.779 -3.862 1.00 90.31 400 ARG A CA 1
ATOM 3294 C C . ARG A 1 400 ? -7.296 10.156 -4.013 1.00 90.31 400 ARG A C 1
ATOM 3296 O O . ARG A 1 400 ? -8.285 10.440 -3.338 1.00 90.31 400 ARG A O 1
ATOM 3303 N N . PHE A 1 401 ? -6.793 10.985 -4.929 1.00 92.88 401 PHE A N 1
ATOM 3304 C CA . PHE A 1 401 ? -7.420 12.265 -5.253 1.00 92.88 401 PHE A CA 1
ATOM 3305 C C . PHE A 1 401 ? -8.889 12.090 -5.664 1.00 92.88 401 PHE A C 1
ATOM 3307 O O . PHE A 1 401 ? -9.748 12.786 -5.130 1.00 92.88 401 PHE A O 1
ATOM 3314 N N . GLY A 1 402 ? -9.204 11.133 -6.541 1.00 92.25 402 GLY A N 1
ATOM 3315 C CA . GLY A 1 402 ? -10.576 10.838 -6.952 1.00 92.25 402 GLY A CA 1
ATOM 3316 C C . GLY A 1 402 ? -11.471 10.430 -5.780 1.00 92.25 402 GLY A C 1
ATOM 3317 O O . GLY A 1 402 ? -12.599 10.919 -5.662 1.00 92.25 402 GLY A O 1
ATOM 3318 N N . LYS A 1 403 ? -10.949 9.610 -4.854 1.00 91.88 403 LYS A N 1
ATOM 3319 C CA . LYS A 1 403 ? -11.655 9.217 -3.619 1.00 91.88 403 LYS A CA 1
ATOM 3320 C C . LYS A 1 403 ? -12.023 10.444 -2.775 1.00 91.88 403 LYS A C 1
ATOM 3322 O O . LYS A 1 403 ? -13.185 10.597 -2.394 1.00 91.88 403 LYS A O 1
ATOM 3327 N N . TYR A 1 404 ? -11.069 11.340 -2.521 1.00 94.25 404 TYR A N 1
ATOM 3328 C CA . TYR A 1 404 ? -11.308 12.553 -1.732 1.00 94.25 404 TYR A CA 1
ATOM 3329 C C . TYR A 1 404 ? -12.153 13.596 -2.471 1.00 94.25 404 TYR A C 1
ATOM 3331 O O . TYR A 1 404 ? -13.032 14.197 -1.858 1.00 94.25 404 TYR A O 1
ATOM 3339 N N . LEU A 1 405 ? -12.006 13.736 -3.791 1.00 95.06 405 LEU A N 1
ATOM 3340 C CA . LEU A 1 405 ? -12.858 14.599 -4.609 1.00 95.06 405 LEU A CA 1
ATOM 3341 C C . LEU A 1 405 ? -14.331 14.176 -4.523 1.00 95.06 405 LEU A C 1
ATOM 3343 O O . LEU A 1 405 ? -15.211 15.027 -4.402 1.00 95.06 405 LEU A O 1
ATOM 3347 N N . ASN A 1 406 ? -14.615 12.872 -4.535 1.00 93.94 406 ASN A N 1
ATOM 3348 C CA . ASN A 1 406 ? -15.978 12.363 -4.368 1.00 93.94 406 ASN A CA 1
ATOM 3349 C C . ASN A 1 406 ? -16.552 12.670 -2.976 1.00 93.94 406 ASN A C 1
ATOM 3351 O O . ASN A 1 406 ? -17.739 12.973 -2.857 1.00 93.94 406 ASN A O 1
ATOM 3355 N N . LEU A 1 407 ? -15.725 12.647 -1.927 1.00 92.69 407 LEU A N 1
ATOM 3356 C CA . LEU A 1 407 ? -16.135 13.085 -0.589 1.00 92.69 407 LEU A CA 1
ATOM 3357 C C . LEU A 1 407 ? -16.363 14.600 -0.535 1.00 92.69 407 LEU A C 1
ATOM 3359 O O . LEU A 1 407 ? -17.369 15.050 0.011 1.00 92.69 407 LEU A O 1
ATOM 3363 N N . TYR A 1 408 ? -15.476 15.385 -1.146 1.00 93.69 408 TYR A N 1
ATOM 3364 C CA . TYR A 1 408 ? -15.576 16.841 -1.220 1.00 93.69 408 TYR A CA 1
ATOM 3365 C C . TYR A 1 408 ? -16.852 17.284 -1.949 1.00 93.69 408 TYR A C 1
ATOM 3367 O O . TYR A 1 408 ? -17.571 18.167 -1.475 1.00 93.69 408 TYR A O 1
ATOM 3375 N N . ARG A 1 409 ? -17.216 16.591 -3.034 1.00 94.81 409 ARG A N 1
ATOM 3376 C CA . ARG A 1 409 ? -18.442 16.830 -3.812 1.00 94.81 409 ARG A CA 1
ATOM 3377 C C . ARG A 1 409 ? -19.733 16.712 -3.016 1.00 94.81 409 ARG A C 1
ATOM 3379 O O . ARG A 1 409 ? -20.704 17.365 -3.378 1.00 94.81 409 ARG A O 1
ATOM 3386 N N . LYS A 1 410 ? -19.752 15.961 -1.909 1.00 92.38 410 LYS A N 1
ATOM 3387 C CA . LYS A 1 410 ? -20.931 15.905 -1.025 1.00 92.38 410 LYS A CA 1
ATOM 3388 C C . LYS A 1 410 ? -21.308 17.283 -0.467 1.00 92.38 410 LYS A C 1
ATOM 3390 O O . LYS A 1 410 ? -22.477 17.520 -0.201 1.00 92.38 410 LYS A O 1
ATOM 3395 N N . ASN A 1 411 ? -20.332 18.182 -0.330 1.00 88.56 411 ASN A N 1
ATOM 3396 C CA . ASN A 1 411 ? -20.516 19.556 0.146 1.00 88.56 411 ASN A CA 1
ATOM 3397 C C . ASN A 1 411 ? -20.225 20.610 -0.939 1.00 88.56 411 ASN A C 1
ATOM 3399 O O . ASN A 1 411 ? -20.515 21.789 -0.767 1.00 88.56 411 ASN A O 1
ATOM 3403 N N . SER A 1 412 ? -19.635 20.211 -2.065 1.00 89.50 412 SER A N 1
ATOM 3404 C CA . SER A 1 412 ? -19.342 21.079 -3.211 1.00 89.50 412 SER A CA 1
ATOM 3405 C C . SER A 1 412 ? -19.682 20.359 -4.524 1.00 89.50 412 SER A C 1
ATOM 3407 O O . SER A 1 412 ? -18.772 19.938 -5.242 1.00 89.50 412 SER A O 1
ATOM 3409 N N . PRO A 1 413 ? -20.979 20.190 -4.859 1.00 90.31 413 PRO A N 1
ATOM 3410 C CA . PRO A 1 413 ? -21.432 19.274 -5.917 1.00 90.31 413 PRO A CA 1
ATOM 3411 C C . PRO A 1 413 ? -20.852 19.551 -7.306 1.00 90.31 413 PRO A C 1
ATOM 3413 O O . PRO A 1 413 ? -20.666 18.630 -8.095 1.00 90.31 413 PRO A O 1
ATOM 3416 N N . ASN A 1 414 ? -20.525 20.814 -7.584 1.00 90.44 414 ASN A N 1
ATOM 3417 C CA . ASN A 1 414 ? -20.011 21.251 -8.879 1.00 90.44 414 ASN A CA 1
ATOM 3418 C C . ASN A 1 414 ? -18.490 21.111 -9.016 1.00 90.44 414 ASN A C 1
ATOM 3420 O O . ASN A 1 414 ? -17.969 21.408 -10.082 1.00 90.44 414 ASN A O 1
ATOM 3424 N N . ALA A 1 415 ? -17.776 20.677 -7.970 1.00 91.19 415 ALA A N 1
ATOM 3425 C CA . ALA A 1 415 ? -16.327 20.543 -8.026 1.00 91.19 415 ALA A CA 1
ATOM 3426 C C . ALA A 1 415 ? -15.916 19.513 -9.092 1.00 91.19 415 ALA A C 1
ATOM 3428 O O . ALA A 1 415 ? -16.334 18.352 -9.056 1.00 91.19 415 ALA A O 1
ATOM 3429 N N . THR A 1 416 ? -15.068 19.899 -10.037 1.00 88.75 416 THR A N 1
ATOM 3430 C CA . THR A 1 416 ? -14.555 19.024 -11.099 1.00 88.75 416 THR A CA 1
ATOM 3431 C C . THR A 1 416 ? -13.042 18.902 -11.048 1.00 88.75 416 THR A C 1
ATOM 3433 O O . THR A 1 416 ? -12.368 19.755 -10.489 1.00 88.75 416 THR A O 1
ATOM 3436 N N . VAL A 1 417 ? -12.482 17.859 -11.671 1.00 85.88 417 VAL A N 1
ATOM 3437 C CA . VAL A 1 417 ? -11.021 17.737 -11.841 1.00 85.88 417 VAL A CA 1
ATOM 3438 C C . VAL A 1 417 ? -10.449 18.960 -12.575 1.00 85.88 417 VAL A C 1
ATOM 3440 O O . VAL A 1 417 ? -9.355 19.413 -12.244 1.00 85.88 417 VAL A O 1
ATOM 3443 N N . LEU A 1 418 ? -11.207 19.529 -13.522 1.00 81.31 418 LEU A N 1
ATOM 3444 C CA . LEU A 1 418 ? -10.814 20.727 -14.269 1.00 81.31 418 LEU A CA 1
ATOM 3445 C C . LEU A 1 418 ? -10.665 21.947 -13.355 1.00 81.31 418 LEU A C 1
ATOM 3447 O O . LEU A 1 418 ? -9.696 22.684 -13.496 1.00 81.31 418 LEU A O 1
ATOM 3451 N N . ASP A 1 419 ? -11.524 22.101 -12.346 1.00 85.56 419 ASP A N 1
ATOM 3452 C CA . ASP A 1 419 ? -11.415 23.212 -11.393 1.00 85.56 419 ASP A CA 1
ATOM 3453 C C . ASP A 1 419 ? -10.085 23.174 -10.630 1.00 85.56 419 ASP A C 1
ATOM 3455 O O . ASP A 1 419 ? -9.490 24.213 -10.346 1.00 85.56 419 ASP A O 1
ATOM 3459 N N . PHE A 1 420 ? -9.608 21.975 -10.276 1.00 86.38 420 PHE A N 1
ATOM 3460 C CA . PHE A 1 420 ? -8.316 21.804 -9.609 1.00 86.38 420 PHE A CA 1
ATOM 3461 C C . PHE A 1 420 ? -7.166 22.071 -10.579 1.00 86.38 420 PHE A C 1
ATOM 3463 O O . PHE A 1 420 ? -6.207 22.743 -10.208 1.00 86.38 420 PHE A O 1
ATOM 3470 N N . ILE A 1 421 ? -7.283 21.621 -11.830 1.00 78.94 421 ILE A N 1
ATOM 3471 C CA . ILE A 1 421 ? -6.316 21.921 -12.895 1.00 78.94 421 ILE A CA 1
ATOM 3472 C C . ILE A 1 421 ? -6.145 23.432 -13.066 1.00 78.94 421 ILE A C 1
ATOM 3474 O O . ILE A 1 421 ? -5.013 23.923 -13.041 1.00 78.94 421 ILE A O 1
ATOM 3478 N N . ASP A 1 422 ? -7.250 24.166 -13.164 1.00 79.69 422 ASP A N 1
ATOM 3479 C CA . ASP A 1 422 ? -7.248 25.614 -13.356 1.00 79.69 422 ASP A CA 1
ATOM 3480 C C . ASP A 1 422 ? -6.728 26.351 -12.114 1.00 79.69 422 ASP A C 1
ATOM 3482 O O . ASP A 1 422 ? -5.879 27.237 -12.228 1.00 79.69 422 ASP A O 1
ATOM 3486 N N . LYS A 1 423 ? -7.158 25.952 -10.907 1.00 82.81 423 LYS A N 1
ATOM 3487 C CA . LYS A 1 423 ? -6.680 26.541 -9.639 1.00 82.81 423 LYS A CA 1
ATOM 3488 C C . LYS A 1 423 ? -5.179 26.371 -9.454 1.00 82.81 423 LYS A C 1
ATOM 3490 O O . LYS A 1 423 ? -4.484 27.315 -9.083 1.00 82.81 423 LYS A O 1
ATOM 3495 N N . PHE A 1 424 ? -4.666 25.177 -9.725 1.00 77.25 424 PHE A N 1
ATOM 3496 C CA . PHE A 1 424 ? -3.235 24.926 -9.637 1.00 77.25 424 PHE A CA 1
ATOM 3497 C C . PHE A 1 424 ? -2.465 25.530 -10.797 1.00 77.25 424 PHE A C 1
ATOM 3499 O O . PHE A 1 424 ? -1.249 25.564 -10.697 1.00 77.25 424 PHE A O 1
ATOM 3506 N N . LYS A 1 425 ? -3.140 26.026 -11.843 1.00 76.69 425 LYS A N 1
ATOM 3507 C CA . LYS A 1 425 ? -2.539 26.487 -13.097 1.00 76.69 425 LYS A CA 1
ATOM 3508 C C . LYS A 1 425 ? -1.690 25.415 -13.768 1.00 76.69 425 LYS A C 1
ATOM 3510 O O . LYS A 1 425 ? -0.631 25.701 -14.311 1.00 76.69 425 LYS A O 1
ATOM 3515 N N . ILE A 1 426 ? -2.160 24.169 -13.736 1.00 70.69 426 ILE A N 1
ATOM 3516 C CA . ILE A 1 426 ? -1.430 23.016 -14.278 1.00 70.69 426 ILE A CA 1
ATOM 3517 C C . ILE A 1 426 ? -1.031 23.216 -15.728 1.00 70.69 426 ILE A C 1
ATOM 3519 O O . ILE A 1 426 ? 0.065 22.820 -16.091 1.00 70.69 426 ILE A O 1
ATOM 3523 N N . SER A 1 427 ? -1.853 23.893 -16.533 1.00 65.50 427 SER A N 1
ATOM 3524 C CA . SER A 1 427 ? -1.503 24.236 -17.915 1.00 65.50 427 SER A CA 1
ATOM 3525 C C . SER A 1 427 ? -0.171 24.967 -18.072 1.00 65.50 427 SER A C 1
ATOM 3527 O O . SER A 1 427 ? 0.406 24.910 -19.152 1.00 65.50 427 SER A O 1
ATOM 3529 N N . ASP A 1 428 ? 0.295 25.646 -17.026 1.00 63.47 428 ASP A N 1
ATOM 3530 C CA . ASP A 1 428 ? 1.504 26.460 -17.053 1.00 63.47 428 ASP A CA 1
ATOM 3531 C C . ASP A 1 428 ? 2.773 25.617 -16.811 1.00 63.47 428 ASP A C 1
ATOM 3533 O O . ASP A 1 428 ? 3.873 26.126 -17.001 1.00 63.47 428 ASP A O 1
ATOM 3537 N N . PHE A 1 429 ? 2.657 24.350 -16.378 1.00 62.25 429 PHE A N 1
ATOM 3538 C CA . PHE A 1 429 ? 3.820 23.532 -15.968 1.00 62.25 429 PHE A CA 1
ATOM 3539 C C . PHE A 1 429 ? 3.684 22.013 -16.137 1.00 62.25 429 PHE A C 1
ATOM 3541 O O . PHE A 1 429 ? 4.681 21.297 -16.110 1.00 62.25 429 PHE A O 1
ATOM 3548 N N . ALA A 1 430 ? 2.469 21.495 -16.267 1.00 58.97 430 ALA A N 1
ATOM 3549 C CA . ALA A 1 430 ? 2.160 20.081 -16.382 1.00 58.97 430 ALA A CA 1
ATOM 3550 C C . ALA A 1 430 ? 1.221 19.870 -17.579 1.00 58.97 430 ALA A C 1
ATOM 3552 O O . ALA A 1 430 ? 0.177 20.504 -17.730 1.00 58.97 430 ALA A O 1
ATOM 3553 N N . TYR A 1 431 ? 1.589 18.953 -18.469 1.00 61.50 431 TYR A N 1
ATOM 3554 C CA . TYR A 1 431 ? 1.043 18.876 -19.831 1.00 61.50 431 TYR A CA 1
ATOM 3555 C C . TYR A 1 431 ? -0.341 18.221 -19.937 1.00 61.50 431 TYR A C 1
ATOM 3557 O O . TYR A 1 431 ? -0.775 17.832 -21.026 1.00 61.50 431 TYR A O 1
ATOM 3565 N N . GLY A 1 432 ? -1.073 18.140 -18.821 1.00 52.06 432 GLY A N 1
ATOM 3566 C CA . GLY A 1 432 ? -2.404 17.548 -18.757 1.00 52.06 432 GLY A CA 1
ATOM 3567 C C . GLY A 1 432 ? -3.333 18.090 -19.844 1.00 52.06 432 GLY A C 1
ATOM 3568 O O . GLY A 1 432 ? -4.061 17.321 -20.453 1.00 52.06 432 GLY A O 1
ATOM 3569 N N . LYS A 1 433 ? -3.256 19.381 -20.201 1.00 48.50 433 LYS A N 1
ATOM 3570 C CA . LYS A 1 433 ? -4.165 20.004 -21.185 1.00 48.50 433 LYS A CA 1
ATOM 3571 C C . LYS A 1 433 ? -4.241 19.253 -22.531 1.00 48.50 433 LYS A C 1
ATOM 3573 O O . LYS A 1 433 ? -5.336 19.167 -23.079 1.00 48.50 433 LYS A O 1
ATOM 3578 N N . LYS A 1 434 ? -3.139 18.658 -23.020 1.00 53.50 434 LYS A N 1
ATOM 3579 C CA . LYS A 1 434 ? -3.124 17.803 -24.231 1.00 53.50 434 LYS A CA 1
ATOM 3580 C C . LYS A 1 434 ? -3.507 16.349 -23.939 1.00 53.50 434 LYS A C 1
ATOM 3582 O O . LYS A 1 434 ? -4.257 15.763 -24.711 1.00 53.50 434 LYS A O 1
ATOM 3587 N N . ALA A 1 435 ? -3.083 15.790 -22.802 1.00 53.41 435 ALA A N 1
ATOM 3588 C CA . ALA A 1 435 ? -3.552 14.474 -22.345 1.00 53.41 435 ALA A CA 1
ATOM 3589 C C . ALA A 1 435 ? -5.085 14.437 -22.129 1.00 53.41 435 ALA A C 1
ATOM 3591 O O . ALA A 1 435 ? -5.712 13.389 -22.269 1.00 53.41 435 ALA A O 1
ATOM 3592 N N . PHE A 1 436 ? -5.697 15.588 -21.831 1.00 55.00 436 PHE A N 1
ATOM 3593 C CA . PHE A 1 436 ? -7.140 15.778 -21.663 1.00 55.00 436 PHE A CA 1
ATOM 3594 C C . PHE A 1 436 ? -7.872 16.100 -22.974 1.00 55.00 436 PHE A C 1
ATOM 3596 O O . PHE A 1 436 ? -9.062 15.816 -23.092 1.00 55.00 436 PHE A O 1
ATOM 3603 N N . ARG A 1 437 ? -7.186 16.693 -23.960 1.00 52.09 437 ARG A N 1
ATOM 3604 C CA . ARG A 1 437 ? -7.729 17.055 -25.276 1.00 52.09 437 ARG A CA 1
ATOM 3605 C C . ARG A 1 437 ? -7.034 16.210 -26.337 1.00 52.09 437 ARG A C 1
ATOM 3607 O O . ARG A 1 437 ? -6.119 16.691 -26.995 1.00 52.09 437 ARG A O 1
ATOM 3614 N N . MET A 1 438 ? -7.473 14.963 -26.510 1.00 49.56 438 MET A N 1
ATOM 3615 C CA . MET A 1 438 ? -6.878 13.967 -27.424 1.00 49.56 438 MET A CA 1
ATOM 3616 C C . MET A 1 438 ? -6.714 14.400 -28.907 1.00 49.56 438 MET A C 1
ATOM 3618 O O . MET A 1 438 ? -6.287 13.586 -29.716 1.00 49.56 438 MET A O 1
ATOM 3622 N N . HIS A 1 439 ? -7.052 15.636 -29.299 1.00 45.66 439 HIS A N 1
ATOM 3623 C CA . HIS A 1 439 ? -7.225 16.024 -30.701 1.00 45.66 439 HIS A CA 1
ATOM 3624 C C . HIS A 1 439 ? -6.813 17.449 -31.115 1.00 45.66 439 HIS A C 1
ATOM 3626 O O . HIS A 1 439 ? -7.040 17.806 -32.270 1.00 45.66 439 HIS A O 1
ATOM 3632 N N . GLU A 1 440 ? -6.187 18.274 -30.270 1.00 46.84 440 GLU A N 1
ATOM 3633 C CA . GLU A 1 440 ? -5.735 19.598 -30.739 1.00 46.84 440 GLU A CA 1
ATOM 3634 C C . GLU A 1 440 ? -4.304 19.525 -31.299 1.00 46.84 440 GLU A C 1
ATOM 3636 O O . GLU A 1 440 ? -3.319 19.523 -30.563 1.00 46.84 440 GLU A O 1
ATOM 3641 N N . ASN A 1 441 ? -4.236 19.424 -32.634 1.00 47.25 441 ASN A N 1
ATOM 3642 C CA . ASN A 1 441 ? -3.042 19.481 -33.480 1.00 47.25 441 ASN A CA 1
ATOM 3643 C C . ASN A 1 441 ? -1.992 20.475 -32.956 1.00 47.25 441 ASN A C 1
ATOM 3645 O O . ASN A 1 441 ? -2.197 21.687 -32.995 1.00 47.25 441 ASN A O 1
ATOM 3649 N N . GLY A 1 442 ? -0.834 19.965 -32.543 1.00 46.62 442 GLY A N 1
ATOM 3650 C CA . GLY A 1 442 ? 0.318 20.791 -32.211 1.00 46.62 442 GLY A CA 1
ATOM 3651 C C . GLY A 1 442 ? 1.564 19.946 -31.991 1.00 46.62 442 GLY A C 1
ATOM 3652 O O . GLY A 1 442 ? 1.606 19.160 -31.050 1.00 46.62 442 GLY A O 1
ATOM 3653 N N . ASN A 1 443 ? 2.565 20.175 -32.844 1.00 44.81 443 ASN A N 1
ATOM 3654 C CA . ASN A 1 443 ? 3.922 19.604 -32.921 1.00 44.81 443 ASN A CA 1
ATOM 3655 C C . ASN A 1 443 ? 4.783 19.675 -31.636 1.00 44.81 443 ASN A C 1
ATOM 3657 O O . ASN A 1 443 ? 6.001 19.539 -31.715 1.00 44.81 443 ASN A O 1
ATOM 3661 N N . GLU A 1 444 ? 4.208 19.910 -30.457 1.00 51.94 444 GLU A N 1
ATOM 3662 C CA . GLU A 1 444 ? 4.979 19.922 -29.213 1.00 51.94 444 GLU A CA 1
ATOM 3663 C C . GLU A 1 444 ? 4.768 18.605 -28.479 1.00 51.94 444 GLU A C 1
ATOM 3665 O O . GLU A 1 444 ? 3.662 18.288 -28.021 1.00 51.94 444 GLU A O 1
ATOM 3670 N N . ASN A 1 445 ? 5.869 17.871 -28.393 1.00 54.88 445 ASN A N 1
ATOM 3671 C CA . ASN A 1 445 ? 6.058 16.650 -27.636 1.00 54.88 445 ASN A CA 1
ATOM 3672 C C . ASN A 1 445 ? 5.531 16.802 -26.201 1.00 54.88 445 ASN A C 1
ATOM 3674 O O . ASN A 1 445 ? 5.875 17.759 -25.509 1.00 54.88 445 ASN A O 1
ATOM 3678 N N . ALA A 1 446 ? 4.701 15.860 -25.745 1.00 56.72 446 ALA A N 1
ATOM 3679 C CA . ALA A 1 446 ? 4.412 15.738 -24.321 1.00 56.72 446 ALA A CA 1
ATOM 3680 C C . ALA A 1 446 ? 5.697 15.257 -23.634 1.00 56.72 446 ALA A C 1
ATOM 3682 O O . ALA A 1 446 ? 6.199 14.194 -23.994 1.00 56.72 446 ALA A O 1
ATOM 3683 N N . LEU A 1 447 ? 6.236 16.064 -22.718 1.00 65.31 447 LEU A N 1
ATOM 3684 C CA . LEU A 1 447 ? 7.457 15.763 -21.972 1.00 65.31 447 LEU A CA 1
ATOM 3685 C C . LEU A 1 447 ? 7.125 15.609 -20.489 1.00 65.31 447 LEU A C 1
ATOM 3687 O O . LEU A 1 447 ? 6.410 16.429 -19.912 1.00 65.31 447 LEU A O 1
ATOM 3691 N N . ILE A 1 448 ? 7.631 14.565 -19.853 1.00 76.44 448 ILE A N 1
ATOM 3692 C CA . ILE A 1 448 ? 7.616 14.434 -18.401 1.00 76.44 448 ILE A CA 1
ATOM 3693 C C . ILE A 1 448 ? 8.615 15.407 -17.776 1.00 76.44 448 ILE A C 1
ATOM 3695 O O . ILE A 1 448 ? 9.614 15.782 -18.383 1.00 76.44 448 ILE A O 1
ATOM 3699 N N . LEU A 1 449 ? 8.366 15.804 -16.528 1.00 78.12 449 LEU A N 1
ATOM 3700 C CA . LEU A 1 449 ? 9.351 16.585 -15.788 1.00 78.12 449 LEU A CA 1
ATOM 3701 C C . LEU A 1 449 ? 10.571 15.705 -15.500 1.00 78.12 449 LEU A C 1
ATOM 3703 O O . LEU A 1 449 ? 10.450 14.670 -14.837 1.00 78.12 449 LEU A O 1
ATOM 3707 N N . ASN A 1 450 ? 11.750 16.131 -15.954 1.00 80.12 450 ASN A N 1
ATOM 3708 C CA . ASN A 1 450 ? 13.007 15.590 -15.447 1.00 80.12 450 ASN A CA 1
ATOM 3709 C C . ASN A 1 450 ? 13.280 16.097 -14.024 1.00 80.12 450 ASN A C 1
ATOM 3711 O O . ASN A 1 450 ? 12.597 16.982 -13.508 1.00 80.12 450 ASN A O 1
ATOM 3715 N N . LYS A 1 451 ? 14.314 15.549 -13.381 1.00 80.75 451 LYS A N 1
ATOM 3716 C CA . LYS A 1 451 ? 14.673 15.896 -11.999 1.00 80.75 451 LYS A CA 1
ATOM 3717 C C . LYS A 1 451 ? 14.920 17.398 -11.791 1.00 80.75 451 LYS A C 1
ATOM 3719 O O . LYS A 1 451 ? 14.479 17.937 -10.783 1.00 80.75 451 LYS A O 1
ATOM 3724 N N . ASN A 1 452 ? 15.583 18.072 -12.731 1.00 82.50 452 ASN A N 1
ATOM 3725 C CA . ASN A 1 452 ? 15.913 19.495 -12.607 1.00 82.50 452 ASN A CA 1
ATOM 3726 C C . ASN A 1 452 ? 14.667 20.373 -12.777 1.00 82.50 452 ASN A C 1
ATOM 3728 O O . ASN A 1 452 ? 14.431 21.265 -11.968 1.00 82.50 452 ASN A O 1
ATOM 3732 N N . GLN A 1 453 ? 13.838 20.075 -13.782 1.00 80.25 453 GLN A N 1
ATOM 3733 C CA . GLN A 1 453 ? 12.551 20.742 -14.005 1.00 80.25 453 GLN A CA 1
ATOM 3734 C C . GLN A 1 453 ? 11.604 20.532 -12.821 1.00 80.25 453 GLN A C 1
ATOM 3736 O O . GLN A 1 453 ? 10.872 21.435 -12.431 1.00 80.25 453 GLN A O 1
ATOM 3741 N N . PHE A 1 454 ? 11.630 19.342 -12.225 1.00 78.88 454 PHE A N 1
ATOM 3742 C CA . PHE A 1 454 ? 10.878 19.030 -11.020 1.00 78.88 454 PHE A CA 1
ATOM 3743 C C . PHE A 1 454 ? 11.377 19.813 -9.796 1.00 78.88 454 PHE A C 1
ATOM 3745 O O . PHE A 1 454 ? 10.562 20.364 -9.058 1.00 78.88 454 PHE A O 1
ATOM 3752 N N . ASP A 1 455 ? 12.694 19.899 -9.586 1.00 79.69 455 ASP A N 1
ATOM 3753 C CA . ASP A 1 455 ? 13.277 20.684 -8.491 1.00 79.69 455 ASP A CA 1
ATOM 3754 C C . ASP A 1 455 ? 12.933 22.183 -8.649 1.00 79.69 455 ASP A C 1
ATOM 3756 O O . ASP A 1 455 ? 12.539 22.833 -7.681 1.00 79.69 455 ASP A O 1
ATOM 3760 N N . GLU A 1 456 ? 12.997 22.739 -9.863 1.00 80.19 456 GLU A N 1
ATOM 3761 C CA . GLU A 1 456 ? 12.524 24.103 -10.153 1.00 80.19 456 GLU A CA 1
ATOM 3762 C C . GLU A 1 456 ? 11.025 24.250 -9.849 1.00 80.19 456 GLU A C 1
ATOM 3764 O O . GLU A 1 456 ? 10.602 25.187 -9.163 1.00 80.19 456 GLU A O 1
ATOM 3769 N N . PHE A 1 457 ? 10.229 23.272 -10.288 1.00 74.25 457 PHE A N 1
ATOM 3770 C CA . PHE A 1 457 ? 8.788 23.250 -10.092 1.00 74.25 457 PHE A CA 1
ATOM 3771 C C . PHE A 1 457 ? 8.395 23.256 -8.611 1.00 74.25 457 PHE A C 1
ATOM 3773 O O . PHE A 1 457 ? 7.558 24.070 -8.211 1.00 74.25 457 PHE A O 1
ATOM 3780 N N . ILE A 1 458 ? 8.983 22.400 -7.769 1.00 74.00 458 ILE A N 1
ATOM 3781 C CA . ILE A 1 458 ? 8.647 22.413 -6.340 1.00 74.00 458 ILE A CA 1
ATOM 3782 C C . ILE A 1 458 ? 9.092 23.732 -5.695 1.00 74.00 458 ILE A C 1
ATOM 3784 O O . ILE A 1 458 ? 8.339 24.299 -4.898 1.00 74.00 458 ILE A O 1
ATOM 3788 N N . ASN A 1 459 ? 10.278 24.240 -6.036 1.00 75.00 459 ASN A N 1
ATOM 3789 C CA . ASN A 1 459 ? 10.835 25.430 -5.393 1.00 75.00 459 ASN A CA 1
ATOM 3790 C C . ASN A 1 459 ? 10.034 26.708 -5.693 1.00 75.00 459 ASN A C 1
ATOM 3792 O O . ASN A 1 459 ? 9.779 27.497 -4.777 1.00 75.00 459 ASN A O 1
ATOM 3796 N N . ASP A 1 460 ? 9.592 26.902 -6.937 1.00 71.44 460 ASP A N 1
ATOM 3797 C CA . ASP A 1 460 ? 8.793 28.067 -7.342 1.00 71.44 460 ASP A CA 1
ATOM 3798 C C . ASP A 1 460 ? 7.288 27.839 -7.101 1.00 71.44 460 ASP A C 1
ATOM 3800 O O . ASP A 1 460 ? 6.598 28.626 -6.441 1.00 71.44 460 ASP A O 1
ATOM 3804 N N . LYS A 1 461 ? 6.757 26.715 -7.593 1.00 62.75 461 LYS A N 1
ATOM 3805 C CA . LYS A 1 461 ? 5.311 26.461 -7.704 1.00 62.75 461 LYS A CA 1
ATOM 3806 C C . LYS A 1 461 ? 4.775 25.421 -6.719 1.00 62.75 461 LYS A C 1
ATOM 3808 O O . LYS A 1 461 ? 3.573 25.406 -6.452 1.00 62.75 461 LYS A O 1
ATOM 3813 N N . GLY A 1 462 ? 5.630 24.635 -6.070 1.00 60.78 462 GLY A N 1
ATOM 3814 C CA . GLY A 1 462 ? 5.251 23.670 -5.028 1.00 60.78 462 GLY A CA 1
ATOM 3815 C C . GLY A 1 462 ? 4.600 24.292 -3.787 1.00 60.78 462 GLY A C 1
ATOM 3816 O O . GLY A 1 462 ? 4.183 23.571 -2.888 1.00 60.78 462 GLY A O 1
ATOM 3817 N N . LYS A 1 463 ? 4.461 25.624 -3.730 1.00 67.38 463 LYS A N 1
ATOM 3818 C CA . LYS A 1 463 ? 3.706 26.363 -2.706 1.00 67.38 463 LYS A CA 1
ATOM 3819 C C . LYS A 1 463 ? 2.257 26.680 -3.106 1.00 67.38 463 LYS A C 1
ATOM 3821 O O . LYS A 1 463 ? 1.519 27.187 -2.270 1.00 67.38 463 LYS A O 1
ATOM 3826 N N . TYR A 1 464 ? 1.817 26.415 -4.341 1.00 72.94 464 TYR A N 1
ATOM 3827 C CA . TYR A 1 464 ? 0.477 26.824 -4.804 1.00 72.94 464 TYR A CA 1
ATOM 3828 C C . TYR A 1 464 ? -0.655 26.151 -4.034 1.00 72.94 464 TYR A C 1
ATOM 3830 O O . TYR A 1 464 ? -1.624 26.819 -3.682 1.00 72.94 464 TYR A O 1
ATOM 3838 N N . TRP A 1 465 ? -0.507 24.868 -3.699 1.00 77.38 465 TRP A N 1
ATOM 3839 C CA . TRP A 1 465 ? -1.498 24.147 -2.899 1.00 77.38 465 TRP A CA 1
ATOM 3840 C C . TRP A 1 465 ? -1.732 24.806 -1.530 1.00 77.38 465 TRP A C 1
ATOM 3842 O O . TRP A 1 465 ? -2.862 24.805 -1.051 1.00 77.38 465 TRP A O 1
ATOM 3852 N N . LYS A 1 466 ? -0.712 25.468 -0.952 1.00 82.50 466 LYS A N 1
ATOM 3853 C CA . LYS A 1 466 ? -0.810 26.195 0.329 1.00 82.50 466 LYS A CA 1
ATOM 3854 C C . LYS A 1 466 ? -1.836 27.327 0.303 1.00 82.50 466 LYS A C 1
ATOM 3856 O O . LYS A 1 466 ? -2.325 27.723 1.350 1.00 82.50 466 LYS A O 1
ATOM 3861 N N . ARG A 1 467 ? -2.170 27.851 -0.883 1.00 85.75 467 ARG A N 1
ATOM 3862 C CA . ARG A 1 467 ? -3.199 28.892 -1.059 1.00 85.75 467 ARG A CA 1
ATOM 3863 C C . ARG A 1 467 ? -4.623 28.347 -0.965 1.00 85.75 467 ARG A C 1
ATOM 3865 O O . ARG A 1 467 ? -5.553 29.135 -0.834 1.00 85.75 467 ARG A O 1
ATOM 3872 N N . TYR A 1 468 ? -4.787 27.034 -1.101 1.00 86.25 468 TYR A N 1
ATOM 3873 C CA . TYR A 1 468 ? -6.088 26.379 -1.220 1.00 86.25 468 TYR A CA 1
ATOM 3874 C C . TYR A 1 468 ? -6.414 25.434 -0.061 1.00 86.25 468 TYR A C 1
ATOM 3876 O O . TYR A 1 468 ? -7.566 25.018 0.066 1.00 86.25 468 TYR A O 1
ATOM 3884 N N . VAL A 1 469 ? -5.424 25.118 0.775 1.00 87.69 469 VAL A N 1
ATOM 3885 C CA . VAL A 1 469 ? -5.634 24.457 2.068 1.00 87.69 469 VAL A CA 1
ATOM 3886 C C . VAL A 1 469 ? -5.848 25.488 3.175 1.00 87.69 469 VAL A C 1
ATOM 3888 O O . VAL A 1 469 ? -5.537 26.672 3.015 1.00 87.69 469 VAL A O 1
ATOM 3891 N N . SER A 1 470 ? -6.350 25.039 4.321 1.00 89.38 470 SER A N 1
ATOM 3892 C CA . SER A 1 470 ? -6.446 25.870 5.513 1.00 89.38 470 SER A CA 1
ATOM 3893 C C . SER A 1 470 ? -5.079 26.394 5.965 1.00 89.38 470 SER A C 1
ATOM 3895 O O . SER A 1 470 ? -4.031 25.761 5.790 1.00 89.38 470 SER A O 1
ATOM 3897 N N . LYS A 1 471 ? -5.102 27.561 6.619 1.00 89.81 471 LYS A N 1
ATOM 3898 C CA . LYS A 1 471 ? -3.905 28.191 7.189 1.00 89.81 471 LYS A CA 1
ATOM 3899 C C . LYS A 1 471 ? -3.157 27.247 8.139 1.00 89.81 471 LYS A C 1
ATOM 3901 O O . LYS A 1 471 ? -1.936 27.208 8.103 1.00 89.81 471 LYS A O 1
ATOM 3906 N N . SER A 1 472 ? -3.883 26.445 8.922 1.00 88.56 472 SER A N 1
ATOM 3907 C CA . SER A 1 472 ? -3.287 25.479 9.852 1.00 88.56 472 SER A CA 1
ATOM 3908 C C . SER A 1 472 ? -2.391 24.459 9.140 1.00 88.56 472 SER A C 1
ATOM 3910 O O . SER A 1 472 ? -1.266 24.225 9.575 1.00 88.56 472 SER A O 1
ATOM 3912 N N . ILE A 1 473 ? -2.842 23.901 8.013 1.00 89.75 473 ILE A N 1
ATOM 3913 C CA . ILE A 1 473 ? -2.045 22.944 7.234 1.00 89.75 473 ILE A CA 1
ATOM 3914 C C . ILE A 1 473 ? -0.844 23.633 6.573 1.00 89.75 473 ILE A C 1
ATOM 3916 O O . ILE A 1 473 ? 0.258 23.082 6.557 1.00 89.75 473 ILE A O 1
ATOM 3920 N N . ALA A 1 474 ? -1.036 24.842 6.038 1.00 89.19 474 ALA A N 1
ATOM 3921 C CA . ALA A 1 474 ? 0.048 25.607 5.429 1.00 89.19 474 ALA A CA 1
ATOM 3922 C C . ALA A 1 474 ? 1.152 25.960 6.444 1.00 89.19 474 ALA A C 1
ATOM 3924 O O . ALA A 1 474 ? 2.331 25.762 6.143 1.00 89.19 474 ALA A O 1
ATOM 3925 N N . ASP A 1 475 ? 0.775 26.423 7.639 1.00 90.00 475 ASP A N 1
ATOM 3926 C CA . ASP A 1 475 ? 1.700 26.785 8.717 1.00 90.00 475 ASP A CA 1
ATOM 3927 C C . ASP A 1 475 ? 2.487 25.555 9.198 1.00 90.00 475 ASP A C 1
ATOM 3929 O O . ASP A 1 475 ? 3.713 25.604 9.273 1.00 90.00 475 ASP A O 1
ATOM 3933 N N . ARG A 1 476 ? 1.820 24.408 9.388 1.00 89.25 476 ARG A N 1
ATOM 3934 C CA . ARG A 1 476 ? 2.479 23.137 9.746 1.00 89.25 476 ARG A CA 1
ATOM 3935 C C . ARG A 1 476 ? 3.516 22.689 8.729 1.00 89.25 476 ARG A C 1
ATOM 3937 O O . ARG A 1 476 ? 4.575 22.195 9.099 1.00 89.25 476 ARG A O 1
ATOM 3944 N N . TYR A 1 477 ? 3.245 22.859 7.438 1.00 89.06 477 TYR A N 1
ATOM 3945 C CA . TYR A 1 477 ? 4.243 22.545 6.418 1.00 89.06 477 TYR A CA 1
ATOM 3946 C C . TYR A 1 477 ? 5.493 23.423 6.564 1.00 89.06 477 TYR A C 1
ATOM 3948 O O . TYR A 1 477 ? 6.609 22.937 6.391 1.00 89.06 477 TYR A O 1
ATOM 3956 N N . GLU A 1 478 ? 5.323 24.715 6.853 1.00 89.19 478 GLU A N 1
ATOM 3957 C CA . GLU A 1 478 ? 6.443 25.637 7.084 1.00 89.19 478 GLU A CA 1
ATOM 3958 C C . GLU A 1 478 ? 7.194 25.319 8.384 1.00 89.19 478 GLU A C 1
ATOM 3960 O O . GLU A 1 478 ? 8.413 25.456 8.431 1.00 89.19 478 GLU A O 1
ATOM 3965 N N . GLU A 1 479 ? 6.498 24.866 9.427 1.00 90.31 479 GLU A N 1
ATOM 3966 C CA . GLU A 1 479 ? 7.115 24.380 10.666 1.00 90.31 479 GLU A CA 1
ATOM 3967 C C . GLU A 1 479 ? 7.977 23.142 10.405 1.00 90.31 479 GLU A C 1
ATOM 3969 O O . GLU A 1 479 ? 9.160 23.141 10.744 1.00 90.31 479 GLU A O 1
ATOM 3974 N N . LEU A 1 480 ? 7.436 22.141 9.703 1.00 88.50 480 LEU A N 1
ATOM 3975 C CA . LEU A 1 480 ? 8.179 20.941 9.300 1.00 88.50 480 LEU A CA 1
ATOM 3976 C C . LEU A 1 480 ? 9.388 21.266 8.415 1.00 88.50 480 LEU A C 1
ATOM 3978 O O . LEU A 1 480 ? 10.400 20.581 8.477 1.00 88.50 480 LEU A O 1
ATOM 3982 N N . ALA A 1 481 ? 9.296 22.306 7.587 1.00 87.56 481 ALA A N 1
ATOM 3983 C CA . ALA A 1 481 ? 10.411 22.774 6.768 1.00 87.56 481 ALA A CA 1
ATOM 3984 C C . ALA A 1 481 ? 11.533 23.443 7.587 1.00 87.56 481 ALA A C 1
ATOM 3986 O O . ALA A 1 481 ? 12.668 23.531 7.120 1.00 87.56 481 ALA A O 1
ATOM 3987 N N . ARG A 1 482 ? 11.239 23.936 8.797 1.00 90.00 482 ARG A N 1
ATOM 3988 C CA . ARG A 1 482 ? 12.219 24.584 9.688 1.00 90.00 482 ARG A CA 1
ATOM 3989 C C . ARG A 1 482 ? 12.815 23.632 10.721 1.00 90.00 482 ARG A C 1
ATOM 3991 O O . ARG A 1 482 ? 13.869 23.951 11.275 1.00 90.00 482 ARG A O 1
ATOM 3998 N N . ASP A 1 483 ? 12.154 22.513 10.996 1.00 86.88 483 ASP A N 1
ATOM 3999 C CA . ASP A 1 483 ? 12.635 21.517 11.947 1.00 86.88 483 ASP A CA 1
ATOM 4000 C C . ASP A 1 483 ? 13.875 20.793 11.401 1.00 86.88 483 ASP A C 1
ATOM 4002 O O . ASP A 1 483 ? 13.828 20.105 10.385 1.00 86.88 483 ASP A O 1
ATOM 4006 N N . ARG A 1 484 ? 15.011 20.964 12.086 1.00 84.44 484 ARG A N 1
ATOM 4007 C CA . ARG A 1 484 ? 16.298 20.368 11.691 1.00 84.44 484 ARG A CA 1
ATOM 4008 C C . ARG A 1 484 ? 16.410 18.886 12.036 1.00 84.44 484 ARG A C 1
ATOM 4010 O O . ARG A 1 484 ? 17.305 18.227 11.516 1.00 84.44 484 ARG A O 1
ATOM 4017 N N . ASN A 1 485 ? 15.554 18.384 12.922 1.00 83.19 485 ASN A N 1
ATOM 4018 C CA . ASN A 1 485 ? 15.545 16.978 13.321 1.00 83.19 485 ASN A CA 1
ATOM 4019 C C . ASN A 1 485 ? 14.691 16.123 12.381 1.00 83.19 485 ASN A C 1
ATOM 4021 O O . ASN A 1 485 ? 14.657 14.901 12.508 1.00 83.19 485 ASN A O 1
ATOM 4025 N N . GLU A 1 486 ? 14.005 16.763 11.438 1.00 81.25 486 GLU A N 1
ATOM 4026 C CA . GLU A 1 486 ? 13.061 16.126 10.548 1.00 81.25 486 GLU A CA 1
ATOM 4027 C C . GLU A 1 486 ? 13.497 16.229 9.096 1.00 81.25 486 GLU A C 1
ATOM 4029 O O . GLU A 1 486 ? 14.093 17.209 8.652 1.00 81.25 486 GLU A O 1
ATOM 4034 N N . MET A 1 487 ? 13.176 15.189 8.327 1.00 86.62 487 MET A N 1
ATOM 4035 C CA . MET A 1 487 ? 13.370 15.250 6.885 1.00 86.62 487 MET A CA 1
ATOM 4036 C C . MET A 1 487 ? 12.449 16.321 6.310 1.00 86.62 487 MET A C 1
ATOM 4038 O O . MET A 1 487 ? 11.225 16.261 6.490 1.00 86.62 487 MET A O 1
ATOM 4042 N N . HIS A 1 488 ? 13.047 17.263 5.586 1.00 89.31 488 HIS A N 1
ATOM 4043 C CA . HIS A 1 488 ? 12.338 18.392 5.017 1.00 89.31 488 HIS A CA 1
ATOM 4044 C C . HIS A 1 488 ? 11.199 17.896 4.100 1.00 89.31 488 HIS A C 1
ATOM 4046 O O . HIS A 1 488 ? 11.415 16.990 3.287 1.00 89.31 488 HIS A O 1
ATOM 4052 N N . PRO A 1 489 ? 9.985 18.483 4.155 1.00 87.25 489 PRO A N 1
ATOM 4053 C CA . PRO A 1 489 ? 8.858 18.054 3.322 1.00 87.25 489 PRO A CA 1
ATOM 4054 C C . PRO A 1 489 ? 9.174 17.993 1.819 1.00 87.25 489 PRO A C 1
ATOM 4056 O O . PRO A 1 489 ? 8.706 17.099 1.121 1.00 87.25 489 PRO A O 1
ATOM 4059 N N . HIS A 1 490 ? 10.017 18.910 1.333 1.00 86.69 490 HIS A N 1
ATOM 4060 C CA . HIS A 1 490 ? 10.532 18.904 -0.044 1.00 86.69 490 HIS A CA 1
ATOM 4061 C C . HIS A 1 490 ? 11.245 17.594 -0.405 1.00 86.69 490 HIS A C 1
ATOM 4063 O O . HIS A 1 490 ? 11.013 17.045 -1.479 1.00 86.69 490 HIS A O 1
ATOM 4069 N N . ASP A 1 491 ? 12.083 17.070 0.490 1.00 89.56 491 ASP A N 1
ATOM 4070 C CA . ASP A 1 491 ? 12.844 15.847 0.232 1.00 89.56 491 ASP A CA 1
ATOM 4071 C C . ASP A 1 491 ? 11.928 14.623 0.222 1.00 89.56 491 ASP A C 1
ATOM 4073 O O .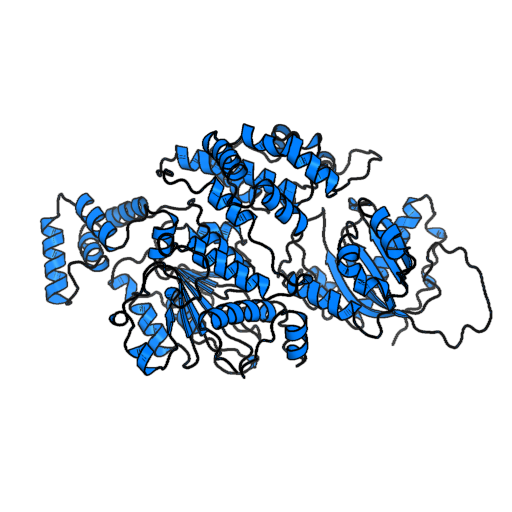 ASP A 1 491 ? 12.095 13.734 -0.608 1.00 89.56 491 ASP A O 1
ATOM 4077 N N . ARG A 1 492 ? 10.880 14.620 1.055 1.00 90.81 492 ARG A N 1
ATOM 4078 C CA . ARG A 1 492 ? 9.834 13.586 1.012 1.00 90.81 492 ARG A CA 1
ATOM 4079 C C . ARG A 1 492 ? 9.083 13.596 -0.315 1.00 90.81 492 ARG A C 1
ATOM 4081 O O . ARG A 1 492 ? 8.891 12.552 -0.930 1.00 90.81 492 ARG A O 1
ATOM 4088 N N . VAL A 1 493 ? 8.696 14.777 -0.796 1.00 89.06 493 VAL A N 1
ATOM 4089 C CA . VAL A 1 493 ? 8.055 14.926 -2.113 1.00 89.06 493 VAL A CA 1
ATOM 4090 C C . VAL A 1 493 ? 8.998 14.482 -3.237 1.00 89.06 493 VAL A C 1
ATOM 4092 O O . VAL A 1 493 ? 8.566 13.829 -4.188 1.00 89.06 493 VAL A O 1
ATOM 4095 N N . LYS A 1 494 ? 10.296 14.766 -3.109 1.00 88.81 494 LYS A N 1
ATOM 4096 C CA . LYS A 1 494 ? 11.319 14.293 -4.042 1.00 88.81 494 LYS A CA 1
ATOM 4097 C C . LYS A 1 494 ? 11.448 12.775 -4.045 1.00 88.81 494 LYS A C 1
ATOM 4099 O O . LYS A 1 494 ? 11.511 12.191 -5.124 1.00 88.81 494 LYS A O 1
ATOM 4104 N N . ASN A 1 495 ? 11.417 12.128 -2.884 1.00 90.19 495 ASN A N 1
ATOM 4105 C CA . ASN A 1 495 ? 11.403 10.669 -2.804 1.00 90.19 495 ASN A CA 1
ATOM 4106 C C . ASN A 1 495 ? 10.170 10.085 -3.507 1.00 90.19 495 ASN A C 1
ATOM 4108 O O . ASN A 1 495 ? 10.326 9.196 -4.340 1.00 90.19 495 ASN A O 1
ATOM 4112 N N . ILE A 1 496 ? 8.976 10.652 -3.287 1.00 89.69 496 ILE A N 1
ATOM 4113 C CA . ILE A 1 496 ? 7.736 10.230 -3.970 1.00 89.69 496 ILE A CA 1
ATOM 4114 C C . ILE A 1 496 ? 7.875 10.309 -5.501 1.00 89.69 496 ILE A C 1
ATOM 4116 O O . ILE A 1 496 ? 7.412 9.417 -6.209 1.00 89.69 496 ILE A O 1
ATOM 4120 N N . PHE A 1 497 ? 8.530 11.347 -6.025 1.00 87.38 497 PHE A N 1
ATOM 4121 C CA . PHE A 1 497 ? 8.813 11.478 -7.459 1.00 87.38 497 PHE A CA 1
ATOM 4122 C C . PHE A 1 497 ? 9.828 10.440 -7.969 1.00 87.38 497 PHE A C 1
ATOM 4124 O O . PHE A 1 497 ? 9.683 9.913 -9.075 1.00 87.38 497 PHE A O 1
ATOM 4131 N N . LEU A 1 498 ? 10.865 10.141 -7.180 1.00 85.31 498 LEU A N 1
ATOM 4132 C CA . LEU A 1 498 ? 11.939 9.212 -7.553 1.00 85.31 498 LEU A CA 1
ATOM 4133 C C . LEU A 1 498 ? 11.516 7.736 -7.500 1.00 85.31 498 LEU A C 1
ATOM 4135 O O . LEU A 1 498 ? 12.044 6.931 -8.274 1.00 85.31 498 LEU A O 1
ATOM 4139 N N . GLU A 1 499 ? 10.567 7.386 -6.628 1.00 82.44 499 GLU A N 1
ATOM 4140 C CA . GLU A 1 499 ? 10.001 6.034 -6.501 1.00 82.44 499 GLU A CA 1
ATOM 4141 C C . GLU A 1 499 ? 9.308 5.539 -7.778 1.00 82.44 499 GLU A C 1
ATOM 4143 O O . GLU A 1 499 ? 9.219 4.331 -8.001 1.00 82.44 499 GLU A O 1
ATOM 4148 N N . GLY A 1 500 ? 8.863 6.458 -8.634 1.00 75.94 500 GLY A N 1
ATOM 4149 C CA . GLY A 1 500 ? 8.183 6.146 -9.884 1.00 75.94 500 GLY A CA 1
ATOM 4150 C C . GLY A 1 500 ? 6.658 6.191 -9.784 1.00 75.94 500 GLY A C 1
ATOM 4151 O O . GLY A 1 500 ? 6.046 6.205 -8.709 1.00 75.94 500 GLY A O 1
ATOM 4152 N N . ASP A 1 501 ? 6.039 6.240 -10.957 1.00 77.25 501 ASP A N 1
ATOM 4153 C CA . ASP A 1 501 ? 4.604 6.423 -11.130 1.00 77.25 501 ASP A CA 1
ATOM 4154 C C . ASP A 1 501 ? 3.823 5.110 -11.234 1.00 77.25 501 ASP A C 1
ATOM 4156 O O . ASP A 1 501 ? 2.593 5.136 -11.142 1.00 77.25 501 ASP A O 1
ATOM 4160 N N . GLU A 1 502 ? 4.504 3.975 -11.408 1.00 83.56 502 GLU A N 1
ATOM 4161 C CA . GLU A 1 502 ? 3.839 2.695 -11.628 1.00 83.56 502 GLU A CA 1
ATOM 4162 C C . GLU A 1 502 ? 3.428 1.997 -10.323 1.00 83.56 502 GLU A C 1
ATOM 4164 O O . GLU A 1 502 ? 4.181 1.908 -9.351 1.00 83.56 502 GLU A O 1
ATOM 4169 N N . GLU A 1 503 ? 2.231 1.424 -10.335 1.00 84.50 503 GLU A N 1
ATOM 4170 C CA . GLU A 1 503 ? 1.702 0.494 -9.348 1.00 84.50 503 GLU A CA 1
ATOM 4171 C C . GLU A 1 503 ? 1.435 -0.840 -10.042 1.00 84.50 503 GLU A C 1
ATOM 4173 O O . GLU A 1 503 ? 0.655 -0.928 -10.987 1.00 84.50 503 GLU A O 1
ATOM 4178 N N . VAL A 1 504 ? 2.111 -1.896 -9.597 1.00 86.00 504 VAL A N 1
ATOM 4179 C CA . VAL A 1 504 ? 1.862 -3.237 -10.127 1.00 86.00 504 VAL A CA 1
ATOM 4180 C C . VAL A 1 504 ? 0.593 -3.774 -9.483 1.00 86.00 504 VAL A C 1
ATOM 4182 O O . VAL A 1 504 ? 0.540 -3.902 -8.261 1.00 86.00 504 VAL A O 1
ATOM 4185 N N . SER A 1 505 ? -0.416 -4.074 -10.296 1.00 78.62 505 SER A N 1
ATOM 4186 C CA . SER A 1 505 ? -1.669 -4.660 -9.837 1.00 78.62 505 SER A CA 1
ATOM 4187 C C . SER A 1 505 ? -1.668 -6.177 -10.078 1.00 78.62 505 SER A C 1
ATOM 4189 O O . SER A 1 505 ? -1.188 -6.659 -11.108 1.00 78.62 505 SER A O 1
ATOM 4191 N N . PRO A 1 506 ? -2.217 -6.970 -9.141 1.00 70.94 506 PRO A N 1
ATOM 4192 C CA . PRO A 1 506 ? -2.327 -8.418 -9.292 1.00 70.94 506 PRO A CA 1
ATOM 4193 C C . PRO A 1 506 ? -3.504 -8.834 -10.196 1.00 70.94 506 PRO A C 1
ATOM 4195 O O . PRO A 1 506 ? -3.871 -10.010 -10.236 1.00 70.94 506 PRO A O 1
ATOM 4198 N N . LYS A 1 507 ? -4.155 -7.898 -10.901 1.00 73.88 507 LYS A N 1
ATOM 4199 C CA . LYS A 1 507 ? -5.340 -8.196 -11.708 1.00 73.88 507 LYS A CA 1
ATOM 4200 C C . LYS A 1 507 ? -4.952 -8.866 -13.024 1.00 73.88 507 LYS A C 1
ATOM 4202 O O . LYS A 1 507 ? -4.324 -8.268 -13.896 1.00 73.88 507 LYS A O 1
ATOM 4207 N N . TYR A 1 508 ? -5.419 -10.097 -13.212 1.00 67.69 508 TYR A N 1
ATOM 4208 C CA . TYR A 1 508 ? -5.300 -10.779 -14.494 1.00 67.69 508 TYR A CA 1
ATOM 4209 C C . TYR A 1 508 ? -6.175 -10.081 -15.541 1.00 67.69 508 TYR A C 1
ATOM 4211 O O . TYR A 1 508 ? -7.393 -9.980 -15.387 1.00 67.69 508 TYR A O 1
ATOM 4219 N N . SER A 1 509 ? -5.560 -9.582 -16.612 1.00 74.31 509 SER A N 1
ATOM 4220 C CA . SER A 1 509 ? -6.308 -9.103 -17.770 1.00 74.31 509 SER A CA 1
ATOM 4221 C C . SER A 1 509 ? -6.721 -10.298 -18.623 1.00 74.31 509 SER A C 1
ATOM 4223 O O . SER A 1 509 ? -5.858 -11.054 -19.071 1.00 74.31 509 SER A O 1
ATOM 4225 N N . ASN A 1 510 ? -8.018 -10.439 -18.910 1.00 78.56 510 ASN A N 1
ATOM 4226 C CA . ASN A 1 510 ? -8.533 -11.474 -19.821 1.00 78.56 510 ASN A CA 1
ATOM 4227 C C . ASN A 1 510 ? -7.863 -11.410 -21.205 1.00 78.56 510 ASN A C 1
ATOM 4229 O O . ASN A 1 510 ? -7.772 -12.414 -21.903 1.00 78.56 510 ASN A O 1
ATOM 4233 N N . ILE A 1 511 ? -7.343 -10.238 -21.589 1.00 82.56 511 ILE A N 1
ATOM 4234 C CA . ILE A 1 511 ? -6.596 -10.048 -22.836 1.00 82.56 511 ILE A CA 1
ATOM 4235 C C . ILE A 1 511 ? -5.372 -10.972 -22.884 1.00 82.56 511 ILE A C 1
ATOM 4237 O O . ILE A 1 511 ? -5.102 -11.564 -23.923 1.00 82.56 511 ILE A O 1
ATOM 4241 N N . TYR A 1 512 ? -4.653 -11.149 -21.773 1.00 86.81 512 TYR A N 1
ATOM 4242 C CA . TYR A 1 512 ? -3.435 -11.962 -21.765 1.00 86.81 512 TYR A CA 1
ATOM 4243 C C . TYR A 1 512 ? -3.720 -13.450 -21.942 1.00 86.81 512 TYR A C 1
ATOM 4245 O O . TYR A 1 512 ? -2.957 -14.119 -22.624 1.00 86.81 512 TYR A O 1
ATOM 4253 N N . GLN A 1 513 ? -4.831 -13.950 -21.396 1.00 81.88 513 GLN A N 1
ATOM 4254 C CA . GLN A 1 513 ? -5.246 -15.348 -21.574 1.00 81.88 513 GLN A CA 1
ATOM 4255 C C . GLN A 1 513 ? -5.634 -15.664 -23.025 1.00 81.88 513 GLN A C 1
ATOM 4257 O O . GLN A 1 513 ? -5.526 -16.806 -23.455 1.00 81.88 513 GLN A O 1
ATOM 4262 N N . ASN A 1 514 ? -6.064 -14.651 -23.781 1.00 86.38 514 ASN A N 1
ATOM 4263 C CA . ASN A 1 514 ? -6.379 -14.791 -25.201 1.00 86.38 514 ASN A CA 1
ATOM 4264 C C . ASN A 1 514 ? -5.149 -14.612 -26.103 1.00 86.38 514 ASN A C 1
ATOM 4266 O O . ASN A 1 514 ? -5.118 -15.160 -27.201 1.00 86.38 514 ASN A O 1
ATOM 4270 N N . LEU A 1 515 ? -4.161 -13.821 -25.670 1.00 87.06 515 LEU A N 1
ATOM 4271 C CA . LEU A 1 515 ? -2.946 -13.550 -26.443 1.00 87.06 515 LEU A CA 1
ATOM 4272 C C . LEU A 1 515 ? -1.856 -14.603 -26.232 1.00 87.06 515 LEU A C 1
ATOM 4274 O O . LEU A 1 515 ? -1.114 -14.898 -27.163 1.00 87.06 515 LEU A O 1
ATOM 4278 N N . PHE A 1 516 ? -1.733 -15.144 -25.022 1.00 91.00 516 PHE A N 1
ATOM 4279 C CA . PHE A 1 516 ? -0.614 -15.994 -24.625 1.00 91.00 516 PHE A CA 1
ATOM 4280 C C . PHE A 1 516 ? -1.115 -17.339 -24.117 1.00 91.00 516 PHE A C 1
ATOM 4282 O O . PHE A 1 516 ? -2.127 -17.419 -23.423 1.00 91.00 516 PHE A O 1
ATOM 4289 N N . SER A 1 517 ? -0.380 -18.402 -24.434 1.00 89.56 517 SER A N 1
ATOM 4290 C CA . SER A 1 517 ? -0.753 -19.755 -24.028 1.00 89.56 517 SER A CA 1
ATOM 4291 C C . SER A 1 517 ? -0.524 -20.012 -22.537 1.00 89.56 517 SER A C 1
ATOM 4293 O O . SER A 1 517 ? -1.320 -20.713 -21.911 1.00 89.56 517 SER A O 1
ATOM 4295 N N . LYS A 1 518 ? 0.553 -19.462 -21.958 1.00 88.12 518 LYS A N 1
ATOM 4296 C CA . LYS A 1 518 ? 0.936 -19.637 -20.547 1.00 88.12 518 LYS A CA 1
ATOM 4297 C C . LYS A 1 518 ? 1.587 -18.372 -19.955 1.00 88.12 518 LYS A C 1
ATOM 4299 O O . LYS A 1 518 ? 2.756 -18.414 -19.565 1.00 88.12 518 LYS A O 1
ATOM 4304 N N . PRO A 1 519 ? 0.866 -17.240 -19.865 1.00 90.19 519 PRO A N 1
ATOM 4305 C CA . PRO A 1 519 ? 1.405 -16.047 -19.225 1.00 90.19 519 PRO A CA 1
ATOM 4306 C C . PRO A 1 519 ? 1.612 -16.268 -17.719 1.00 90.19 519 PRO A C 1
ATOM 4308 O O . PRO A 1 519 ? 0.770 -16.847 -17.033 1.00 90.19 519 PRO A O 1
ATOM 4311 N N . ILE A 1 520 ? 2.725 -15.773 -17.180 1.00 89.25 520 ILE A N 1
ATOM 4312 C CA . ILE A 1 520 ? 3.012 -15.796 -15.742 1.00 89.25 520 ILE A CA 1
ATOM 4313 C C . ILE A 1 520 ? 2.837 -14.375 -15.209 1.00 89.25 520 ILE A C 1
ATOM 4315 O O . ILE A 1 520 ? 3.614 -13.490 -15.546 1.00 89.25 520 ILE A O 1
ATOM 4319 N N . LEU A 1 521 ? 1.821 -14.128 -14.381 1.00 88.81 521 LEU A N 1
ATOM 4320 C CA . LEU A 1 521 ? 1.616 -12.804 -13.784 1.00 88.81 521 LEU A CA 1
ATOM 4321 C C . LEU A 1 521 ? 2.761 -12.465 -12.821 1.00 88.81 521 LEU A C 1
ATOM 4323 O O . LEU A 1 521 ? 3.159 -13.303 -12.011 1.00 88.81 521 LEU A O 1
ATOM 4327 N N . LEU A 1 522 ? 3.241 -11.224 -12.887 1.00 90.25 522 LEU A N 1
ATOM 4328 C CA . LEU A 1 522 ? 4.203 -10.646 -11.953 1.00 90.25 522 LEU A CA 1
ATOM 4329 C C . LEU A 1 522 ? 3.433 -9.715 -10.998 1.00 90.25 522 LEU A C 1
ATOM 4331 O O . LEU A 1 522 ? 3.158 -8.572 -11.356 1.00 90.25 522 LEU A O 1
ATOM 4335 N N . PRO A 1 523 ? 3.022 -10.185 -9.805 1.00 85.19 523 PRO A N 1
ATOM 4336 C CA . PRO A 1 523 ? 1.996 -9.513 -9.001 1.00 85.19 523 PRO A CA 1
ATOM 4337 C C . PRO A 1 523 ? 2.502 -8.301 -8.209 1.00 85.19 523 PRO A C 1
ATOM 4339 O O . PRO A 1 523 ? 1.702 -7.601 -7.595 1.00 85.19 523 PRO A O 1
ATOM 4342 N N . THR A 1 524 ? 3.815 -8.055 -8.175 1.00 89.00 524 THR A N 1
ATOM 4343 C CA . THR A 1 524 ? 4.426 -6.967 -7.398 1.00 89.00 524 THR A CA 1
ATOM 4344 C C . THR A 1 524 ? 5.580 -6.310 -8.154 1.00 89.00 524 THR A C 1
ATOM 4346 O O . THR A 1 524 ? 6.169 -6.897 -9.068 1.00 89.00 524 THR A O 1
ATOM 4349 N N . LYS A 1 525 ? 5.967 -5.096 -7.732 1.00 90.12 525 LYS A N 1
ATOM 4350 C CA . LYS A 1 525 ? 7.163 -4.411 -8.256 1.00 90.12 525 LYS A CA 1
ATOM 4351 C C . LYS A 1 525 ? 8.443 -5.204 -7.972 1.00 90.12 525 LYS A C 1
ATOM 4353 O O . LYS A 1 525 ? 9.318 -5.240 -8.828 1.00 90.12 525 LYS A O 1
ATOM 4358 N N . LEU A 1 526 ? 8.527 -5.889 -6.825 1.00 92.19 526 LEU A N 1
ATOM 4359 C CA . LEU A 1 526 ? 9.643 -6.791 -6.526 1.00 92.19 526 LEU A CA 1
ATOM 4360 C C . LEU A 1 526 ? 9.750 -7.909 -7.568 1.00 92.19 526 LEU A C 1
ATOM 4362 O O . LEU A 1 526 ? 10.837 -8.143 -8.083 1.00 92.19 526 LEU A O 1
ATOM 4366 N N . SER A 1 527 ? 8.633 -8.556 -7.912 1.00 90.81 527 SER A N 1
ATOM 4367 C CA . SER A 1 527 ? 8.593 -9.609 -8.934 1.00 90.81 527 SER A CA 1
ATOM 4368 C C . SER A 1 527 ? 9.079 -9.092 -10.292 1.00 90.81 527 SER A C 1
ATOM 4370 O O . SER A 1 527 ? 9.967 -9.680 -10.909 1.00 90.81 527 SER A O 1
ATOM 4372 N N . LEU A 1 528 ? 8.568 -7.929 -10.714 1.00 92.44 528 LEU A N 1
ATOM 4373 C CA . LEU A 1 528 ? 8.989 -7.258 -11.944 1.00 92.44 528 LEU A CA 1
ATOM 4374 C C . LEU A 1 528 ? 10.497 -6.962 -11.956 1.00 92.44 528 LEU A C 1
ATOM 4376 O O . LEU A 1 528 ? 11.186 -7.319 -12.914 1.00 92.44 528 LEU A O 1
ATOM 4380 N N . ASN A 1 529 ? 11.016 -6.342 -10.894 1.00 92.00 529 ASN A N 1
ATOM 4381 C CA . ASN A 1 529 ? 12.430 -5.985 -10.790 1.00 92.00 529 ASN A CA 1
ATOM 4382 C C . ASN A 1 529 ? 13.319 -7.236 -10.744 1.00 92.00 529 ASN A C 1
ATOM 4384 O O . ASN A 1 529 ? 14.337 -7.286 -11.433 1.00 92.00 529 ASN A O 1
ATOM 4388 N N . TYR A 1 530 ? 12.931 -8.255 -9.968 1.00 92.00 530 TYR A N 1
ATOM 4389 C CA . TYR A 1 530 ? 13.678 -9.506 -9.838 1.00 92.00 530 TYR A CA 1
ATOM 4390 C C . TYR A 1 530 ? 13.800 -10.217 -11.181 1.00 92.00 530 TYR A C 1
ATOM 4392 O O . TYR A 1 530 ? 14.912 -10.493 -11.619 1.00 92.00 530 TYR A O 1
ATOM 4400 N N . HIS A 1 531 ? 12.684 -10.451 -11.878 1.00 91.31 531 HIS A N 1
ATOM 4401 C CA . HIS A 1 531 ? 12.716 -11.125 -13.174 1.00 91.31 531 HIS A CA 1
ATOM 4402 C C . HIS A 1 531 ? 13.477 -10.315 -14.226 1.00 91.31 531 HIS A C 1
ATOM 4404 O O . HIS A 1 531 ? 14.242 -10.893 -14.994 1.00 91.31 531 HIS A O 1
ATOM 4410 N N . THR A 1 532 ? 13.337 -8.986 -14.228 1.00 91.69 532 THR A N 1
ATOM 4411 C CA . THR A 1 532 ? 14.122 -8.116 -15.116 1.00 91.69 532 THR A CA 1
ATOM 4412 C C . THR A 1 532 ? 15.621 -8.299 -14.868 1.00 91.69 532 THR A C 1
ATOM 4414 O O . THR A 1 532 ? 16.365 -8.602 -15.798 1.00 91.69 532 THR A O 1
ATOM 4417 N N . ALA A 1 533 ? 16.070 -8.197 -13.614 1.00 90.38 533 ALA A N 1
ATOM 4418 C CA . ALA A 1 533 ? 17.476 -8.375 -13.259 1.00 90.38 533 ALA A CA 1
ATOM 4419 C C . ALA A 1 533 ? 17.979 -9.802 -13.540 1.00 90.38 533 ALA A C 1
ATOM 4421 O O . ALA A 1 533 ? 19.089 -9.971 -14.044 1.00 90.38 533 ALA A O 1
ATOM 4422 N N . HIS A 1 534 ? 17.162 -10.818 -13.253 1.00 88.88 534 HIS A N 1
ATOM 4423 C CA . HIS A 1 534 ? 17.479 -12.226 -13.483 1.00 88.88 534 HIS A CA 1
ATOM 4424 C C . HIS A 1 534 ? 17.766 -12.507 -14.962 1.00 88.88 534 HIS A C 1
ATOM 4426 O O . HIS A 1 534 ? 18.798 -13.092 -15.284 1.00 88.88 534 HIS A O 1
ATOM 4432 N N . PHE A 1 535 ? 16.904 -12.045 -15.875 1.00 89.62 535 PHE A N 1
ATOM 4433 C CA . PHE A 1 535 ? 17.098 -12.288 -17.306 1.00 89.62 535 PHE A CA 1
ATOM 4434 C C . PHE A 1 535 ? 18.209 -11.436 -17.925 1.00 89.62 535 PHE A C 1
ATOM 4436 O O . PHE A 1 535 ? 18.885 -11.920 -18.828 1.00 89.62 535 PHE A O 1
ATOM 4443 N N . ILE A 1 536 ? 18.471 -10.227 -17.414 1.00 88.62 536 ILE A N 1
ATOM 4444 C CA . ILE A 1 536 ? 19.643 -9.435 -17.834 1.00 88.62 536 ILE A CA 1
ATOM 4445 C C . ILE A 1 536 ? 20.948 -10.146 -17.453 1.00 88.62 536 ILE A C 1
ATOM 4447 O O . ILE A 1 536 ? 21.894 -10.151 -18.233 1.00 88.62 536 ILE A O 1
ATOM 4451 N N . LYS A 1 537 ? 21.009 -10.753 -16.260 1.00 85.69 537 LYS A N 1
ATOM 4452 C CA . LYS A 1 537 ? 22.182 -11.510 -15.792 1.00 85.69 537 LYS A CA 1
ATOM 4453 C C . LYS A 1 537 ? 22.331 -12.880 -16.463 1.00 85.69 537 LYS A C 1
ATOM 4455 O O . LYS A 1 537 ? 23.350 -13.534 -16.249 1.00 85.69 537 LYS A O 1
ATOM 4460 N N . HIS A 1 538 ? 21.337 -13.338 -17.226 1.00 80.62 538 HIS A N 1
ATOM 4461 C CA . HIS A 1 538 ? 21.382 -14.652 -17.853 1.00 80.62 538 HIS A CA 1
ATOM 4462 C C . HIS A 1 538 ? 22.569 -14.732 -18.817 1.00 80.62 538 HIS A C 1
ATOM 4464 O O . HIS A 1 538 ? 22.710 -13.897 -19.704 1.00 80.62 538 HIS A O 1
ATOM 4470 N N . GLU A 1 539 ? 23.374 -15.790 -18.698 1.00 75.06 539 GLU A N 1
ATOM 4471 C CA . GLU A 1 539 ? 24.632 -15.975 -19.446 1.00 75.06 539 GLU A CA 1
ATOM 4472 C C . GLU A 1 539 ? 24.503 -15.917 -20.981 1.00 75.06 539 GLU A C 1
ATOM 4474 O O . GLU A 1 539 ? 25.488 -15.722 -21.687 1.00 75.06 539 GLU A O 1
ATOM 4479 N N . PHE A 1 540 ? 23.284 -16.068 -21.501 1.00 82.19 540 PHE A N 1
ATOM 4480 C CA . PHE A 1 540 ? 22.985 -16.108 -22.928 1.00 82.19 540 PHE A CA 1
ATOM 4481 C C . PHE A 1 540 ? 22.322 -14.830 -23.442 1.00 82.19 540 PHE A C 1
ATOM 4483 O O . PHE A 1 540 ? 22.174 -14.682 -24.652 1.00 82.19 540 PHE A O 1
ATOM 4490 N N . CYS A 1 541 ? 21.902 -13.921 -22.560 1.00 89.00 541 CYS A N 1
ATOM 4491 C CA . CYS A 1 541 ? 21.300 -12.666 -22.982 1.00 89.00 541 CYS A CA 1
ATOM 4492 C C . CYS A 1 541 ? 22.400 -11.732 -23.492 1.00 89.00 541 CYS A C 1
ATOM 4494 O O . CYS A 1 541 ? 23.250 -11.291 -22.723 1.00 89.00 541 CYS A O 1
ATOM 4496 N N . ASP A 1 542 ? 22.375 -11.406 -24.782 1.00 92.25 542 ASP A N 1
ATOM 4497 C CA . ASP A 1 542 ? 23.311 -10.451 -25.381 1.00 92.25 542 ASP A CA 1
ATOM 4498 C C . ASP A 1 542 ? 22.616 -9.263 -26.055 1.00 92.25 542 ASP A C 1
ATOM 4500 O O . ASP A 1 542 ? 23.269 -8.260 -26.347 1.00 92.25 542 ASP A O 1
ATOM 4504 N N . THR A 1 543 ? 21.299 -9.339 -26.253 1.00 93.88 543 THR A N 1
ATOM 4505 C CA . THR A 1 543 ? 20.506 -8.299 -26.910 1.00 93.88 543 THR A CA 1
ATOM 4506 C C . THR A 1 543 ? 19.194 -8.066 -26.159 1.00 93.88 543 THR A C 1
ATOM 4508 O O . THR A 1 543 ? 18.533 -9.013 -25.735 1.00 93.88 543 THR A O 1
ATOM 4511 N N . LEU A 1 544 ? 18.786 -6.802 -26.017 1.00 96.00 544 LEU A N 1
ATOM 4512 C CA . LEU A 1 544 ? 17.512 -6.409 -25.404 1.00 96.00 544 LEU A CA 1
ATOM 4513 C C . LEU A 1 544 ? 16.681 -5.582 -26.389 1.00 96.00 544 LEU A C 1
ATOM 4515 O O . LEU A 1 544 ? 17.132 -4.534 -26.853 1.00 96.00 544 LEU A O 1
ATOM 4519 N N . PHE A 1 545 ? 15.450 -6.010 -26.667 1.00 96.94 545 PHE A N 1
ATOM 4520 C CA . PHE A 1 545 ? 14.444 -5.144 -27.294 1.00 96.94 545 PHE A CA 1
ATOM 4521 C C . PHE A 1 545 ? 13.542 -4.568 -26.207 1.00 96.94 545 PHE A C 1
ATOM 4523 O O . PHE A 1 545 ? 13.030 -5.310 -25.370 1.00 96.94 545 PHE A O 1
ATOM 4530 N N . CYS A 1 546 ? 13.345 -3.253 -26.207 1.00 97.19 546 CYS A N 1
ATOM 4531 C CA . CYS A 1 546 ? 12.598 -2.564 -25.168 1.00 97.19 546 CYS A CA 1
ATOM 4532 C C . CYS A 1 546 ? 11.645 -1.514 -25.745 1.00 97.19 546 CYS A C 1
ATOM 4534 O O . CYS A 1 546 ? 12.033 -0.688 -26.569 1.00 97.19 546 CYS A O 1
ATOM 4536 N N . VAL A 1 547 ? 10.401 -1.525 -25.271 1.00 96.44 547 VAL A N 1
ATOM 4537 C CA . VAL A 1 547 ? 9.425 -0.445 -25.451 1.00 96.44 547 VAL A CA 1
ATOM 4538 C C . VAL A 1 547 ? 9.080 0.079 -24.065 1.00 96.44 547 VAL A C 1
ATOM 4540 O O . VAL A 1 547 ? 8.548 -0.667 -23.237 1.00 96.44 547 VAL A O 1
ATOM 4543 N N . ALA A 1 548 ? 9.425 1.332 -23.790 1.00 93.56 548 ALA A N 1
ATOM 4544 C CA . ALA A 1 548 ? 9.264 1.951 -22.480 1.00 93.56 548 ALA A CA 1
ATOM 4545 C C . ALA A 1 548 ? 8.969 3.439 -22.631 1.00 93.56 548 ALA A C 1
ATOM 4547 O O . ALA A 1 548 ? 9.503 4.064 -23.529 1.00 93.56 548 ALA A O 1
ATOM 4548 N N . GLU A 1 549 ? 8.194 4.030 -21.721 1.00 88.44 549 GLU A N 1
ATOM 4549 C CA . GLU A 1 549 ? 7.796 5.439 -21.841 1.00 88.44 549 GLU A CA 1
ATOM 4550 C C . GLU A 1 549 ? 8.998 6.378 -22.057 1.00 88.44 549 GLU A C 1
ATOM 4552 O O . GLU A 1 549 ? 9.016 7.147 -23.013 1.00 88.44 549 GLU A O 1
ATOM 4557 N N . THR A 1 550 ? 10.024 6.272 -21.205 1.00 88.88 550 THR A N 1
ATOM 4558 C CA . THR A 1 550 ? 11.178 7.194 -21.192 1.00 88.88 550 THR A CA 1
ATOM 4559 C C . THR A 1 550 ? 12.536 6.496 -21.258 1.00 88.88 550 THR A C 1
ATOM 4561 O O . THR A 1 550 ? 13.559 7.139 -21.470 1.00 88.88 550 THR A O 1
ATOM 4564 N N . GLY A 1 551 ? 12.579 5.186 -20.995 1.00 91.75 551 GLY A N 1
ATOM 4565 C CA . GLY A 1 551 ? 13.825 4.426 -20.857 1.00 91.75 551 GLY A CA 1
ATOM 4566 C C . GLY A 1 551 ? 14.642 4.703 -19.582 1.00 91.75 551 GLY A C 1
ATOM 4567 O O . GLY A 1 551 ? 15.687 4.084 -19.416 1.00 91.75 551 GLY A O 1
ATOM 4568 N N . GLU A 1 552 ? 14.180 5.555 -18.652 1.00 91.38 552 GLU A N 1
ATOM 4569 C CA . GLU A 1 552 ? 14.927 5.951 -17.433 1.00 91.38 552 GLU A CA 1
ATOM 4570 C C . GLU A 1 552 ? 15.445 4.751 -16.619 1.00 91.38 552 GLU A C 1
ATOM 4572 O O . GLU A 1 552 ? 16.536 4.789 -16.053 1.00 91.38 552 GLU A O 1
ATOM 4577 N N . TRP A 1 553 ? 14.681 3.658 -16.561 1.00 90.94 553 TRP A N 1
ATOM 4578 C CA . TRP A 1 553 ? 15.063 2.467 -15.802 1.00 90.94 553 TRP A CA 1
ATOM 4579 C C . TRP A 1 553 ? 16.348 1.799 -16.326 1.00 90.94 553 TRP A C 1
ATOM 4581 O O . TRP A 1 553 ? 17.073 1.197 -15.538 1.00 90.94 553 TRP A O 1
ATOM 4591 N N . LEU A 1 554 ? 16.681 1.953 -17.614 1.00 93.81 554 LEU A N 1
ATOM 4592 C CA . LEU A 1 554 ? 17.922 1.425 -18.190 1.00 93.81 554 LEU A CA 1
ATOM 4593 C C . LEU A 1 554 ? 19.159 2.120 -17.603 1.00 93.81 554 LEU A C 1
ATOM 4595 O O . LEU A 1 554 ? 20.197 1.484 -17.447 1.00 93.81 554 LEU A O 1
ATOM 4599 N N . LEU A 1 555 ? 19.045 3.401 -17.230 1.00 92.50 555 LEU A N 1
ATOM 4600 C CA . LEU A 1 555 ? 20.116 4.131 -16.543 1.00 92.50 555 LEU A CA 1
ATOM 4601 C C . LEU A 1 555 ? 20.353 3.571 -15.136 1.00 92.50 555 LEU A C 1
ATOM 4603 O O . LEU A 1 555 ? 21.495 3.466 -14.696 1.00 92.50 555 LEU A O 1
ATOM 4607 N N . LYS A 1 556 ? 19.280 3.169 -14.441 1.00 88.38 556 LYS A N 1
ATOM 4608 C CA . LYS A 1 556 ? 19.362 2.578 -13.094 1.00 88.38 556 LYS A CA 1
ATOM 4609 C C . LYS A 1 556 ? 20.053 1.210 -13.109 1.00 88.38 556 LYS A C 1
ATOM 4611 O O . LYS A 1 556 ? 20.744 0.869 -12.156 1.00 88.38 556 LYS A O 1
ATOM 4616 N N . GLU A 1 557 ? 19.911 0.463 -14.203 1.00 90.00 557 GLU A N 1
ATOM 4617 C CA . GLU A 1 557 ? 20.495 -0.873 -14.385 1.00 90.00 557 GLU A CA 1
ATOM 4618 C C . GLU A 1 557 ? 21.739 -0.877 -15.299 1.00 90.00 557 GLU A C 1
ATOM 4620 O O . GLU A 1 557 ? 22.158 -1.933 -15.788 1.00 90.00 557 GLU A O 1
ATOM 4625 N N . PHE A 1 558 ? 22.350 0.293 -15.525 1.00 92.06 558 PHE A N 1
ATOM 4626 C CA . PHE A 1 558 ? 23.453 0.486 -16.472 1.00 92.06 558 PHE A CA 1
ATOM 4627 C C . PHE A 1 558 ? 24.614 -0.497 -16.263 1.00 92.06 558 PHE A C 1
ATOM 4629 O O . PHE A 1 558 ? 25.119 -1.073 -17.225 1.00 92.06 558 PHE A O 1
ATOM 4636 N N . GLU A 1 559 ? 25.015 -0.749 -15.015 1.00 90.06 559 GLU A N 1
ATOM 4637 C CA . GLU A 1 559 ? 26.142 -1.640 -14.705 1.00 90.06 559 GLU A CA 1
ATOM 4638 C C . GLU A 1 559 ? 25.951 -3.056 -15.278 1.00 90.06 559 GLU A C 1
ATOM 4640 O O . GLU A 1 559 ? 26.894 -3.671 -15.775 1.00 90.06 559 GLU A O 1
ATOM 4645 N N . MET A 1 560 ? 24.723 -3.578 -15.258 1.00 88.81 560 MET A N 1
ATOM 4646 C CA . MET A 1 560 ? 24.433 -4.894 -15.829 1.00 88.81 560 MET A CA 1
ATOM 4647 C C . MET A 1 560 ? 24.217 -4.815 -17.337 1.00 88.81 560 MET A C 1
ATOM 4649 O O . MET A 1 560 ? 24.745 -5.638 -18.080 1.00 88.81 560 MET A O 1
ATOM 4653 N N . LEU A 1 561 ? 23.461 -3.815 -17.789 1.00 91.94 561 LEU A N 1
ATOM 4654 C CA . LEU A 1 561 ? 23.080 -3.658 -19.192 1.00 91.94 561 LEU A CA 1
ATOM 4655 C C . LEU A 1 561 ? 24.262 -3.301 -20.099 1.00 91.94 561 LEU A C 1
ATOM 4657 O O . LEU A 1 561 ? 24.275 -3.693 -21.261 1.00 91.94 561 LEU A O 1
ATOM 4661 N N . SER A 1 562 ? 25.282 -2.622 -19.575 1.00 90.69 562 SER A N 1
ATOM 4662 C CA . SER A 1 562 ? 26.513 -2.275 -20.304 1.00 90.69 562 SER A CA 1
ATOM 4663 C C . SER A 1 562 ? 27.324 -3.493 -20.771 1.00 90.69 562 SER A C 1
ATOM 4665 O O . SER A 1 562 ? 28.207 -3.347 -21.618 1.00 90.69 562 SER A O 1
ATOM 4667 N N . LYS A 1 563 ? 27.017 -4.692 -20.248 1.00 90.31 563 LYS A N 1
ATOM 4668 C CA . LYS A 1 563 ? 27.614 -5.977 -20.650 1.00 90.31 563 LYS A CA 1
ATOM 4669 C C . LYS A 1 563 ? 26.912 -6.625 -21.843 1.00 90.31 563 LYS A C 1
ATOM 4671 O O . LYS A 1 563 ? 27.480 -7.536 -22.443 1.00 90.31 563 LYS A O 1
ATOM 4676 N N . LEU A 1 564 ? 25.697 -6.187 -22.176 1.00 91.94 564 LEU A N 1
ATOM 4677 C CA . LEU A 1 564 ? 25.009 -6.627 -23.387 1.00 91.94 564 LEU A CA 1
ATOM 4678 C C . LEU A 1 564 ? 25.767 -6.128 -24.621 1.00 91.94 564 LEU A C 1
ATOM 4680 O O . LEU A 1 564 ? 26.554 -5.188 -24.547 1.00 91.94 564 LEU A O 1
ATOM 4684 N N . LYS A 1 565 ? 25.520 -6.734 -25.780 1.00 92.19 565 LYS A N 1
ATOM 4685 C CA . LYS A 1 565 ? 26.040 -6.227 -27.053 1.00 92.19 565 LYS A CA 1
ATOM 4686 C C . LYS A 1 565 ? 25.197 -5.059 -27.546 1.00 92.19 565 LYS A C 1
ATOM 4688 O O . LYS A 1 565 ? 25.745 -4.072 -28.037 1.00 92.19 565 LYS A O 1
ATOM 4693 N N . GLN A 1 566 ? 23.870 -5.192 -27.487 1.00 93.75 566 GLN A N 1
ATOM 4694 C CA . GLN A 1 566 ? 22.958 -4.228 -28.102 1.00 93.75 566 GLN A CA 1
ATOM 4695 C C . GLN A 1 566 ? 21.649 -4.053 -27.326 1.00 93.75 566 GLN A C 1
ATOM 4697 O O . GLN A 1 566 ? 21.063 -5.012 -26.824 1.00 93.75 566 GLN A O 1
ATOM 4702 N N . ILE A 1 567 ? 21.152 -2.818 -27.307 1.00 96.00 567 ILE A N 1
ATOM 4703 C CA . ILE A 1 567 ? 19.811 -2.466 -26.835 1.00 96.00 567 ILE A CA 1
ATOM 4704 C C . ILE A 1 567 ? 19.088 -1.731 -27.959 1.00 96.00 567 ILE A C 1
ATOM 4706 O O . ILE A 1 567 ? 19.580 -0.726 -28.471 1.00 96.00 567 ILE A O 1
ATOM 4710 N N . TYR A 1 568 ? 17.895 -2.197 -28.308 1.00 96.38 568 TYR A N 1
ATOM 4711 C CA . TYR A 1 568 ? 16.984 -1.505 -29.212 1.00 96.38 568 TYR A CA 1
ATOM 4712 C C . TYR A 1 568 ? 15.806 -0.979 -28.412 1.00 96.38 568 TYR A C 1
ATOM 4714 O O . TYR A 1 568 ? 15.028 -1.753 -27.860 1.00 96.38 568 TYR A O 1
ATOM 4722 N N . LEU A 1 569 ? 15.696 0.340 -28.333 1.00 97.25 569 LEU A N 1
ATOM 4723 C CA . LEU A 1 569 ? 14.771 1.032 -27.456 1.00 97.25 569 LEU A CA 1
ATOM 4724 C C . LEU A 1 569 ? 13.795 1.885 -28.268 1.00 97.25 569 LEU A C 1
ATOM 4726 O O . LEU A 1 569 ? 14.202 2.692 -29.102 1.00 97.25 569 LEU A O 1
ATOM 4730 N N . ILE A 1 570 ? 12.508 1.740 -27.976 1.00 95.88 570 ILE A N 1
ATOM 4731 C CA . ILE A 1 570 ? 11.445 2.636 -28.428 1.00 95.88 570 ILE A CA 1
ATOM 4732 C C . ILE A 1 570 ? 10.928 3.395 -27.207 1.00 95.88 570 ILE A C 1
ATOM 4734 O O . ILE A 1 570 ? 10.533 2.762 -26.227 1.00 95.88 570 ILE A O 1
ATOM 4738 N N . ILE A 1 571 ? 10.935 4.726 -27.283 1.00 92.94 571 ILE A N 1
ATOM 4739 C CA . ILE A 1 571 ? 10.424 5.625 -26.242 1.00 92.94 571 ILE A CA 1
ATOM 4740 C C . ILE A 1 571 ? 9.262 6.484 -26.728 1.00 92.94 571 ILE A C 1
ATOM 4742 O O . ILE A 1 571 ? 9.191 6.840 -27.906 1.00 92.94 571 ILE A O 1
ATOM 4746 N N . ALA A 1 572 ? 8.366 6.832 -25.808 1.00 86.19 572 ALA A N 1
ATOM 4747 C CA . ALA A 1 572 ? 7.328 7.842 -26.013 1.00 86.19 572 ALA A CA 1
ATOM 4748 C C . ALA A 1 572 ? 7.853 9.270 -25.788 1.00 86.19 572 ALA A C 1
ATOM 4750 O O . ALA A 1 572 ? 7.406 10.242 -26.412 1.00 86.19 572 ALA A O 1
ATOM 4751 N N . ASP A 1 573 ? 8.824 9.372 -24.885 1.00 85.12 573 ASP A N 1
ATOM 4752 C CA . ASP A 1 573 ? 9.304 10.603 -24.288 1.00 85.12 573 ASP A CA 1
ATOM 4753 C C . ASP A 1 573 ? 10.839 10.623 -24.284 1.00 85.12 573 ASP A C 1
ATOM 4755 O O . ASP A 1 573 ? 11.489 9.736 -23.730 1.00 85.12 573 ASP A O 1
ATOM 4759 N N . ASP A 1 574 ? 11.419 11.638 -24.922 1.00 88.00 574 ASP A N 1
ATOM 4760 C CA . ASP A 1 574 ? 12.857 11.819 -25.125 1.00 88.00 574 ASP A CA 1
ATOM 4761 C C . ASP A 1 574 ? 13.571 12.525 -23.966 1.00 88.00 574 ASP A C 1
ATOM 4763 O O . ASP A 1 574 ? 14.763 12.810 -24.073 1.00 88.00 574 ASP A O 1
ATOM 4767 N N . THR A 1 575 ? 12.896 12.742 -22.831 1.00 87.00 575 THR A N 1
ATOM 4768 C CA . THR A 1 575 ? 13.454 13.413 -21.645 1.00 87.00 575 THR A CA 1
ATOM 4769 C C . THR A 1 575 ? 14.818 12.860 -21.217 1.00 87.00 575 THR A C 1
ATOM 4771 O O . THR A 1 575 ? 15.686 13.634 -20.822 1.00 87.00 575 THR A O 1
ATOM 4774 N N . TYR A 1 576 ? 15.024 11.541 -21.313 1.00 90.62 576 TYR A N 1
ATOM 4775 C CA . TYR A 1 576 ? 16.271 10.868 -20.918 1.00 90.62 576 TYR A CA 1
ATOM 4776 C C . TYR A 1 576 ? 17.098 10.362 -22.110 1.00 90.62 576 TYR A C 1
ATOM 4778 O O . TYR A 1 576 ? 18.062 9.621 -21.919 1.00 90.62 576 TYR A O 1
ATOM 4786 N N . GLN A 1 577 ? 16.749 10.731 -23.348 1.00 92.81 577 GLN A N 1
ATOM 4787 C CA . GLN A 1 577 ? 17.427 10.213 -24.539 1.00 92.81 577 GLN A CA 1
ATOM 4788 C C . GLN A 1 577 ? 18.924 10.558 -24.535 1.00 92.81 577 GLN A C 1
ATOM 4790 O O . GLN A 1 577 ? 19.750 9.674 -24.749 1.00 92.81 577 GLN A O 1
ATOM 4795 N N . SER A 1 578 ? 19.276 11.815 -24.241 1.00 92.75 578 SER A N 1
ATOM 4796 C CA . SER A 1 578 ? 20.678 12.255 -24.196 1.00 92.75 578 SER A CA 1
ATOM 4797 C C . SER A 1 578 ? 21.478 11.521 -23.118 1.00 92.75 578 SER A C 1
ATOM 4799 O O . SER A 1 578 ? 22.613 11.121 -23.364 1.00 92.75 578 SER A O 1
ATOM 4801 N N . ASP A 1 579 ? 20.888 11.313 -21.937 1.00 94.12 579 ASP A N 1
ATOM 4802 C CA . ASP A 1 579 ? 21.544 10.606 -20.832 1.00 94.12 579 ASP A CA 1
ATOM 4803 C C . ASP A 1 579 ? 21.800 9.135 -21.193 1.00 94.12 579 ASP A C 1
ATOM 4805 O O . ASP A 1 579 ? 22.865 8.590 -20.905 1.00 94.12 579 ASP A O 1
ATOM 4809 N N . LEU A 1 580 ? 20.841 8.494 -21.871 1.00 95.19 580 LEU A N 1
ATOM 4810 C CA . LEU A 1 580 ? 20.964 7.123 -22.368 1.00 95.19 580 LEU A CA 1
ATOM 4811 C C . LEU A 1 580 ? 22.053 7.006 -23.439 1.00 95.19 580 LEU A C 1
ATOM 4813 O O . LEU A 1 580 ? 22.905 6.120 -23.359 1.00 95.19 580 LEU A O 1
ATOM 4817 N N . GLU A 1 581 ? 22.056 7.899 -24.427 1.00 95.00 581 GLU A N 1
ATOM 4818 C CA . GLU A 1 581 ? 23.075 7.925 -25.481 1.00 95.00 581 GLU A CA 1
ATOM 4819 C C . GLU A 1 581 ? 24.473 8.170 -24.903 1.00 95.00 581 GLU A C 1
ATOM 4821 O O . GLU A 1 581 ? 25.426 7.500 -25.300 1.00 95.00 581 GLU A O 1
ATOM 4826 N N . GLN A 1 582 ? 24.598 9.061 -23.916 1.00 94.88 582 GLN A N 1
ATOM 4827 C CA . GLN A 1 582 ? 25.860 9.321 -23.231 1.00 94.88 582 GLN A CA 1
ATOM 4828 C C . GLN A 1 582 ? 26.334 8.112 -22.416 1.00 94.88 582 GLN A C 1
ATOM 4830 O O . GLN A 1 582 ? 27.500 7.731 -22.516 1.00 94.88 582 GLN A O 1
ATOM 4835 N N . ALA A 1 583 ? 25.454 7.502 -21.616 1.00 94.56 583 ALA A N 1
ATOM 4836 C CA . ALA A 1 583 ? 25.812 6.377 -20.756 1.00 94.56 583 ALA A CA 1
ATOM 4837 C C . ALA A 1 583 ? 26.260 5.159 -21.578 1.00 94.56 583 ALA A C 1
ATOM 4839 O O . ALA A 1 583 ? 27.334 4.608 -21.342 1.00 94.56 583 ALA A O 1
ATOM 4840 N N . PHE A 1 584 ? 25.475 4.767 -22.584 1.00 93.94 584 PHE A N 1
ATOM 4841 C CA . PHE A 1 584 ? 25.764 3.592 -23.412 1.00 93.94 584 PHE A CA 1
ATOM 4842 C C . PHE A 1 584 ? 26.752 3.870 -24.555 1.00 93.94 584 PHE A C 1
ATOM 4844 O O . PHE A 1 584 ? 27.308 2.930 -25.113 1.00 93.94 584 PHE A O 1
ATOM 4851 N N . GLY A 1 585 ? 27.010 5.137 -24.890 1.00 89.56 585 GLY A N 1
ATOM 4852 C CA . GLY A 1 585 ? 28.072 5.549 -25.814 1.00 89.56 585 GLY A CA 1
ATOM 4853 C C . GLY A 1 585 ? 29.442 5.740 -25.153 1.00 89.56 585 GLY A C 1
ATOM 4854 O O . GLY A 1 585 ? 30.432 5.950 -25.856 1.00 89.56 585 GLY A O 1
ATOM 4855 N N . ALA A 1 586 ? 29.520 5.686 -23.819 1.00 89.31 586 ALA A N 1
ATOM 4856 C CA . ALA A 1 586 ? 30.773 5.834 -23.091 1.00 89.31 586 ALA A CA 1
ATOM 4857 C C . ALA A 1 586 ? 31.755 4.687 -23.417 1.00 89.31 586 ALA A C 1
ATOM 4859 O O . ALA A 1 586 ? 31.322 3.546 -23.578 1.00 89.31 586 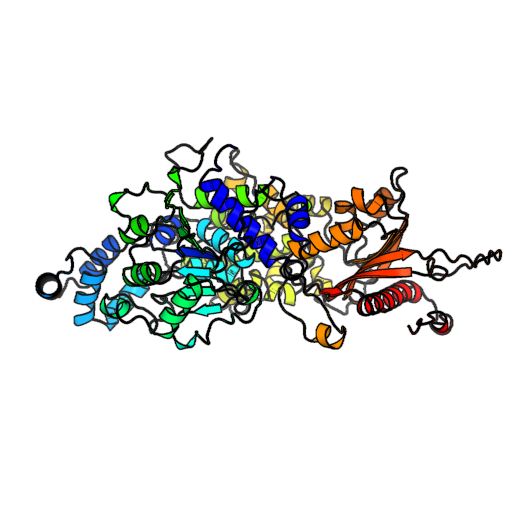ALA A O 1
ATOM 4860 N N . PRO A 1 587 ? 33.083 4.931 -23.421 1.00 85.56 587 PRO A N 1
ATOM 4861 C CA . PRO A 1 587 ? 34.090 3.889 -23.675 1.00 85.56 587 PRO A CA 1
ATOM 4862 C C . PRO A 1 587 ? 34.034 2.695 -22.711 1.00 85.56 587 PRO A C 1
ATOM 4864 O O . PRO A 1 587 ? 34.601 1.645 -22.988 1.00 85.56 587 PRO A O 1
ATOM 4867 N N . THR A 1 588 ? 33.389 2.872 -21.558 1.00 84.56 588 THR A N 1
ATOM 4868 C CA . THR A 1 588 ? 33.181 1.844 -20.535 1.00 84.56 588 THR A CA 1
ATOM 4869 C C . THR A 1 588 ? 32.012 0.904 -20.844 1.00 84.56 588 THR A C 1
ATOM 4871 O O . THR A 1 588 ? 31.860 -0.102 -20.154 1.00 84.56 588 THR A O 1
ATOM 4874 N N . SER A 1 589 ? 31.187 1.207 -21.850 1.00 86.75 589 SER A N 1
ATOM 4875 C CA . SER A 1 589 ? 30.055 0.384 -22.277 1.00 86.75 589 SER A CA 1
ATOM 4876 C C . SER A 1 589 ? 30.444 -0.495 -23.464 1.00 86.75 589 SER A C 1
ATOM 4878 O O . SER A 1 589 ? 30.857 0.005 -24.508 1.00 86.75 589 SER A O 1
ATOM 4880 N N . ASN A 1 590 ? 30.240 -1.808 -23.339 1.00 89.06 590 ASN A N 1
ATOM 4881 C CA . ASN A 1 590 ? 30.318 -2.735 -24.476 1.00 89.06 590 ASN A CA 1
ATOM 4882 C C . ASN A 1 590 ? 28.986 -2.823 -25.241 1.00 89.06 590 ASN A C 1
ATOM 4884 O O . ASN A 1 590 ? 28.900 -3.501 -26.266 1.00 89.06 590 ASN A O 1
ATOM 4888 N N . CYS A 1 591 ? 27.957 -2.137 -24.743 1.00 93.00 591 CYS A N 1
ATOM 4889 C CA . CYS A 1 591 ? 26.608 -2.181 -25.267 1.00 93.00 591 CYS A CA 1
ATOM 4890 C C . CYS A 1 591 ? 26.321 -0.974 -26.154 1.00 93.00 591 CYS A C 1
ATOM 4892 O O . CYS A 1 591 ? 26.392 0.168 -25.702 1.00 93.00 591 CYS A O 1
ATOM 4894 N N . LYS A 1 592 ? 25.889 -1.222 -27.392 1.00 92.75 592 LYS A N 1
ATOM 4895 C CA . LYS A 1 592 ? 25.380 -0.182 -28.287 1.00 92.75 592 LYS A CA 1
ATOM 4896 C C . LYS A 1 592 ? 23.874 -0.003 -28.111 1.00 92.75 592 LYS A C 1
ATOM 4898 O O . LYS A 1 592 ? 23.115 -0.951 -28.302 1.00 92.75 592 LYS A O 1
ATOM 4903 N N . ILE A 1 593 ? 23.431 1.216 -27.809 1.00 94.88 593 ILE A N 1
ATOM 4904 C CA . ILE A 1 593 ? 22.003 1.545 -27.737 1.00 94.88 593 ILE A CA 1
ATOM 4905 C C . ILE A 1 593 ? 21.498 2.168 -29.045 1.00 94.88 593 ILE A C 1
ATOM 4907 O O . ILE A 1 593 ? 22.176 2.978 -29.677 1.00 94.88 593 ILE A O 1
ATOM 4911 N N . HIS A 1 594 ? 20.293 1.784 -29.455 1.00 94.38 594 HIS A N 1
ATOM 4912 C CA . HIS A 1 594 ? 19.590 2.300 -30.622 1.00 94.38 594 HIS A CA 1
ATOM 4913 C C . HIS A 1 594 ? 18.218 2.808 -30.194 1.00 94.38 594 HIS A C 1
ATOM 4915 O O . HIS A 1 594 ? 17.348 2.004 -29.868 1.00 94.38 594 HIS A O 1
ATOM 4921 N N . ILE A 1 595 ? 18.019 4.125 -30.213 1.00 94.69 595 ILE A N 1
ATOM 4922 C CA . ILE A 1 595 ? 16.798 4.751 -29.698 1.00 94.69 595 ILE A CA 1
ATOM 4923 C C . ILE A 1 595 ? 15.916 5.230 -30.853 1.00 94.69 595 ILE A C 1
ATOM 4925 O O . ILE A 1 595 ? 16.378 5.860 -31.809 1.00 94.69 595 ILE A O 1
ATOM 4929 N N . ARG A 1 596 ? 14.621 4.934 -30.766 1.00 92.62 596 ARG A N 1
ATOM 4930 C CA . ARG A 1 596 ? 13.572 5.473 -31.631 1.00 92.62 596 ARG A CA 1
ATOM 4931 C C . ARG A 1 596 ? 12.464 6.072 -30.791 1.00 92.62 596 ARG A C 1
ATOM 4933 O O . ARG A 1 596 ? 12.208 5.632 -29.677 1.00 92.62 596 ARG A O 1
ATOM 4940 N N . ARG A 1 597 ? 11.777 7.047 -31.375 1.00 89.12 597 ARG A N 1
ATOM 4941 C CA . ARG A 1 597 ? 10.636 7.704 -30.754 1.00 89.12 597 ARG A CA 1
ATOM 4942 C C . ARG A 1 597 ? 9.345 7.282 -31.436 1.00 89.12 597 ARG A C 1
ATOM 4944 O O . ARG A 1 597 ? 9.256 7.327 -32.664 1.00 89.12 597 ARG A O 1
ATOM 4951 N N . LEU A 1 598 ? 8.356 6.923 -30.634 1.00 86.25 598 LEU A N 1
ATOM 4952 C CA . LEU A 1 598 ? 6.967 6.767 -31.036 1.00 86.25 598 LEU A CA 1
ATOM 4953 C C . LEU A 1 598 ? 6.131 7.815 -30.300 1.00 86.25 598 LEU A C 1
ATOM 4955 O O . LEU A 1 598 ? 6.444 8.162 -29.171 1.00 86.25 598 LEU A O 1
ATOM 4959 N N . ASP A 1 599 ? 5.066 8.328 -30.906 1.00 77.81 599 ASP A N 1
ATOM 4960 C CA . ASP A 1 599 ? 4.199 9.266 -30.191 1.00 77.81 599 ASP A CA 1
ATOM 4961 C C . ASP A 1 599 ? 3.482 8.571 -29.028 1.00 77.81 599 ASP A C 1
ATOM 4963 O O . ASP A 1 599 ? 3.015 7.437 -29.167 1.00 77.81 599 ASP A O 1
ATOM 4967 N N . TRP A 1 600 ? 3.336 9.265 -27.897 1.00 75.44 600 TRP A N 1
ATOM 4968 C CA . TRP A 1 600 ? 2.799 8.688 -26.660 1.00 75.44 600 TRP A CA 1
ATOM 4969 C C . TRP A 1 600 ? 1.392 8.077 -26.824 1.00 75.44 600 TRP A C 1
ATOM 4971 O O . TRP A 1 600 ? 1.102 7.024 -26.263 1.00 75.44 600 TRP A O 1
ATOM 4981 N N . TRP A 1 601 ? 0.518 8.658 -27.661 1.00 74.25 601 TRP A N 1
ATOM 4982 C CA . TRP A 1 601 ? -0.821 8.101 -27.938 1.00 74.25 601 TRP A CA 1
ATOM 4983 C C . TRP A 1 601 ? -0.779 6.793 -28.739 1.00 74.25 601 TRP A C 1
ATOM 4985 O O . TRP A 1 601 ? -1.752 6.044 -28.774 1.00 74.25 601 TRP A O 1
ATOM 4995 N N . SER A 1 602 ? 0.346 6.515 -29.398 1.00 79.56 602 SER A N 1
ATOM 4996 C CA . SER A 1 602 ? 0.632 5.255 -30.084 1.00 79.56 602 SER A CA 1
ATOM 4997 C C . SER A 1 602 ? 1.447 4.285 -29.222 1.00 79.56 602 SER A C 1
ATOM 4999 O O . SER A 1 602 ? 1.716 3.171 -29.667 1.00 79.56 602 SER A O 1
ATOM 5001 N N . HIS A 1 603 ? 1.830 4.689 -28.010 1.00 83.31 603 HIS A N 1
ATOM 5002 C CA . HIS A 1 603 ? 2.716 3.969 -27.102 1.00 83.31 603 HIS A CA 1
ATOM 5003 C C . HIS A 1 603 ? 1.927 3.361 -25.925 1.00 83.31 603 HIS A C 1
ATOM 5005 O O . HIS A 1 603 ? 2.026 3.776 -24.775 1.00 83.31 603 HIS A O 1
ATOM 5011 N N . ASN A 1 604 ? 1.081 2.373 -26.217 1.00 87.00 604 ASN A N 1
ATOM 5012 C CA . ASN A 1 604 ? 0.205 1.715 -25.233 1.00 87.00 604 ASN A CA 1
ATOM 5013 C C . ASN A 1 604 ? 0.691 0.328 -24.770 1.00 87.00 604 ASN A C 1
ATOM 5015 O O . ASN A 1 604 ? 0.093 -0.256 -23.863 1.00 87.00 604 ASN A O 1
ATOM 5019 N N . GLN A 1 605 ? 1.755 -0.201 -25.374 1.00 91.31 605 GLN A N 1
ATOM 5020 C CA . GLN A 1 605 ? 2.357 -1.489 -25.034 1.00 91.31 605 GLN A CA 1
ATOM 5021 C C . GLN A 1 605 ? 3.773 -1.264 -24.533 1.00 91.31 605 GLN A C 1
ATOM 5023 O O . GLN A 1 605 ? 4.514 -0.476 -25.110 1.00 91.31 605 GLN A O 1
ATOM 5028 N N . HIS A 1 606 ? 4.133 -1.959 -23.466 1.00 94.38 606 HIS A N 1
ATOM 5029 C CA . HIS A 1 606 ? 5.458 -1.922 -22.874 1.00 94.38 606 HIS A CA 1
ATOM 5030 C C . HIS A 1 606 ? 6.010 -3.335 -22.846 1.00 94.38 606 HIS A C 1
ATOM 5032 O O . HIS A 1 606 ? 5.296 -4.289 -22.519 1.00 94.38 606 HIS A O 1
ATOM 5038 N N . MET A 1 607 ? 7.280 -3.473 -23.206 1.00 95.94 607 MET A N 1
ATOM 5039 C CA . MET A 1 607 ? 7.915 -4.780 -23.250 1.00 95.94 607 MET A CA 1
ATOM 5040 C C . MET A 1 607 ? 9.421 -4.698 -23.061 1.00 95.94 607 MET A C 1
ATOM 5042 O O . MET A 1 607 ? 10.056 -3.749 -23.514 1.00 95.94 607 MET A O 1
ATOM 5046 N N . SER A 1 608 ? 9.974 -5.733 -22.441 1.00 96.88 608 SER A N 1
ATOM 5047 C CA . SER A 1 608 ? 11.406 -6.013 -22.372 1.00 96.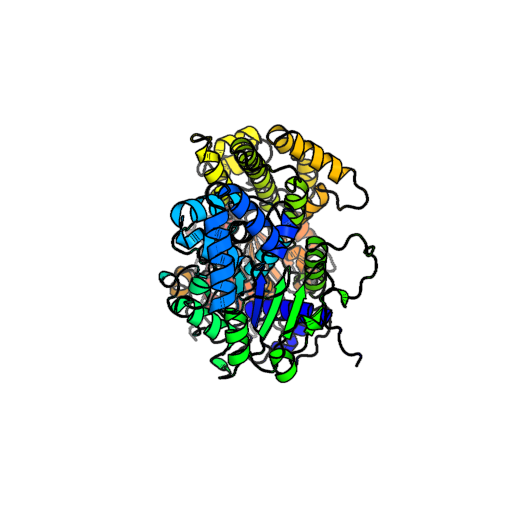88 608 SER A CA 1
ATOM 5048 C C . SER A 1 608 ? 11.612 -7.446 -22.839 1.00 96.88 608 SER A C 1
ATOM 5050 O O . SER A 1 608 ? 11.134 -8.376 -22.192 1.00 96.88 608 SER A O 1
ATOM 5052 N N . ILE A 1 609 ? 12.268 -7.624 -23.982 1.00 96.50 609 ILE A N 1
ATOM 5053 C CA . ILE A 1 609 ? 12.469 -8.918 -24.635 1.00 96.50 609 ILE A CA 1
ATOM 5054 C C . ILE A 1 609 ? 13.955 -9.250 -24.579 1.00 96.50 609 ILE A C 1
ATOM 5056 O O . ILE A 1 609 ? 14.779 -8.550 -25.171 1.00 96.50 609 ILE A O 1
ATOM 5060 N N . PHE A 1 610 ? 14.279 -10.323 -23.868 1.00 94.94 610 PHE A N 1
ATOM 5061 C CA . PHE A 1 610 ? 15.642 -10.780 -23.635 1.00 94.94 610 PHE A CA 1
ATOM 5062 C C . PHE A 1 610 ? 16.018 -11.796 -24.711 1.00 94.94 610 PHE A C 1
ATOM 5064 O O . PHE A 1 610 ? 15.365 -12.836 -24.853 1.00 94.94 610 PHE A O 1
ATOM 5071 N N . LEU A 1 611 ? 17.045 -11.478 -25.495 1.00 92.81 611 LEU A N 1
ATOM 5072 C CA . LEU A 1 611 ? 17.408 -12.205 -26.705 1.00 92.81 611 LEU A CA 1
ATOM 5073 C C . LEU A 1 611 ? 18.848 -12.721 -26.632 1.00 92.81 611 LEU A C 1
ATOM 5075 O O . LEU A 1 611 ? 19.744 -12.064 -26.098 1.00 92.81 611 LEU A O 1
ATOM 5079 N N . GLN A 1 612 ? 19.053 -13.882 -27.247 1.00 90.44 612 GLN A N 1
ATOM 5080 C CA . GLN A 1 612 ? 20.361 -14.447 -27.551 1.00 90.44 612 GLN A CA 1
ATOM 5081 C C . GLN A 1 612 ? 20.594 -14.396 -29.062 1.00 90.44 612 GLN A C 1
ATOM 5083 O O . GLN A 1 612 ? 19.809 -14.964 -29.830 1.00 90.44 612 GLN A O 1
ATOM 5088 N N . GLY A 1 613 ? 21.678 -13.758 -29.498 1.00 83.19 613 GLY A N 1
ATOM 5089 C CA . GLY A 1 613 ? 22.147 -13.843 -30.876 1.00 83.19 613 GLY A CA 1
ATOM 5090 C C . GLY A 1 613 ? 22.559 -15.271 -31.252 1.00 83.19 613 GLY A C 1
ATOM 5091 O O . GLY A 1 613 ? 23.338 -15.917 -30.552 1.00 83.19 613 GLY A O 1
ATOM 5092 N N . ILE A 1 614 ? 22.052 -15.764 -32.380 1.00 79.44 614 ILE A N 1
ATOM 5093 C CA . ILE A 1 614 ? 22.459 -17.034 -32.983 1.00 79.44 614 ILE A CA 1
ATOM 5094 C C . ILE A 1 614 ? 23.525 -16.712 -34.033 1.00 79.44 614 ILE A C 1
ATOM 5096 O O . ILE A 1 614 ? 23.233 -16.085 -35.051 1.00 79.44 614 ILE A O 1
ATOM 5100 N N . GLU A 1 615 ? 24.772 -17.126 -33.794 1.00 64.75 615 GLU A N 1
ATOM 5101 C CA . GLU A 1 615 ? 25.818 -17.029 -34.813 1.00 64.75 615 GLU A CA 1
ATOM 5102 C C . GLU A 1 615 ? 25.502 -17.973 -35.975 1.00 64.75 615 GLU A C 1
ATOM 5104 O O . GLU A 1 615 ? 25.597 -19.201 -35.871 1.00 64.75 615 GLU A O 1
ATOM 5109 N N . ASP A 1 616 ? 25.143 -17.388 -37.111 1.00 56.81 616 ASP A N 1
ATOM 5110 C CA . ASP A 1 616 ? 24.919 -18.129 -38.338 1.00 56.81 616 ASP A CA 1
ATOM 5111 C C . ASP A 1 616 ? 26.263 -18.632 -38.884 1.00 56.81 616 ASP A C 1
ATOM 5113 O O . ASP A 1 616 ? 26.982 -17.931 -39.593 1.00 56.81 616 ASP A O 1
ATOM 5117 N N . LYS A 1 617 ? 26.602 -19.899 -38.615 1.00 49.75 617 LYS A N 1
ATOM 5118 C CA . LYS A 1 617 ? 27.813 -20.564 -39.150 1.00 49.75 617 LYS A CA 1
ATOM 5119 C C . LYS A 1 617 ? 27.862 -20.656 -40.691 1.00 49.75 617 LYS A C 1
ATOM 5121 O O . LYS A 1 617 ? 28.765 -21.289 -41.233 1.00 49.75 617 LYS A O 1
ATOM 5126 N N . LYS A 1 618 ? 26.889 -20.090 -41.418 1.00 46.59 618 LYS A N 1
ATOM 5127 C CA . LYS A 1 618 ? 26.744 -20.203 -42.881 1.00 46.59 618 LYS A CA 1
ATOM 5128 C C . LYS A 1 618 ? 26.715 -18.881 -43.646 1.00 46.59 618 LYS A C 1
ATOM 5130 O O . LYS A 1 618 ? 26.656 -18.933 -44.876 1.00 46.59 618 LYS A O 1
ATOM 5135 N N . SER A 1 619 ? 26.838 -17.719 -43.008 1.00 48.59 619 SER A N 1
ATOM 5136 C CA . SER A 1 619 ? 26.997 -16.441 -43.722 1.00 48.59 619 SER A CA 1
ATOM 5137 C C . SER A 1 619 ? 28.441 -16.251 -44.218 1.00 48.59 619 SER A C 1
ATOM 5139 O O . SER A 1 619 ? 29.106 -15.250 -43.969 1.00 48.59 619 SER A O 1
ATOM 5141 N N . ASN A 1 620 ? 28.936 -17.225 -44.988 1.00 39.44 620 ASN A N 1
ATOM 5142 C CA . ASN A 1 620 ? 30.151 -17.076 -45.779 1.00 39.44 620 ASN A CA 1
ATOM 5143 C C . ASN A 1 620 ? 29.932 -15.981 -46.838 1.00 39.44 620 ASN A C 1
ATOM 5145 O O . ASN A 1 620 ? 29.340 -16.209 -47.893 1.00 39.44 620 ASN A O 1
ATOM 5149 N N . GLY A 1 621 ? 30.460 -14.790 -46.563 1.00 45.72 621 GLY A N 1
ATOM 5150 C CA . GLY A 1 621 ? 31.130 -13.987 -47.584 1.00 45.72 621 GLY A CA 1
ATOM 5151 C C . GLY A 1 621 ? 30.264 -13.236 -48.594 1.00 45.72 621 GLY A C 1
ATOM 5152 O O . GLY A 1 621 ? 30.704 -13.047 -49.727 1.00 45.72 621 GLY A O 1
ATOM 5153 N N . LYS A 1 622 ? 29.081 -12.734 -48.224 1.00 43.75 622 LYS A N 1
ATOM 5154 C CA . LYS A 1 622 ? 28.455 -11.640 -48.988 1.00 43.75 622 LYS A CA 1
ATOM 5155 C C . LYS A 1 622 ? 28.066 -10.493 -48.065 1.00 43.75 622 LYS A C 1
ATOM 5157 O O . LYS A 1 622 ? 26.927 -10.409 -47.625 1.00 43.75 622 LYS A O 1
ATOM 5162 N N . ASN A 1 623 ? 29.023 -9.587 -47.846 1.00 42.78 623 ASN A N 1
ATOM 5163 C CA . ASN A 1 623 ? 28.774 -8.220 -47.386 1.00 42.78 623 ASN A CA 1
ATOM 5164 C C . ASN A 1 623 ? 27.849 -7.522 -48.393 1.00 42.78 623 ASN A C 1
ATOM 5166 O O . ASN A 1 623 ? 28.303 -6.840 -49.311 1.00 42.78 623 ASN A O 1
ATOM 5170 N N . LYS A 1 624 ? 26.537 -7.709 -48.253 1.00 46.44 624 LYS A N 1
ATOM 5171 C CA . LYS A 1 624 ? 25.580 -6.741 -48.772 1.00 46.44 624 LYS A CA 1
ATOM 5172 C C . LYS A 1 624 ? 25.406 -5.701 -47.685 1.00 46.44 624 LYS A C 1
ATOM 5174 O O . LYS A 1 624 ? 24.706 -5.924 -46.708 1.00 46.44 624 LYS A O 1
ATOM 5179 N N . GLN A 1 625 ? 26.087 -4.578 -47.870 1.00 40.03 625 GLN A N 1
ATOM 5180 C CA . GLN A 1 625 ? 25.859 -3.359 -47.113 1.00 40.03 625 GLN A CA 1
ATOM 5181 C C . GLN A 1 625 ? 24.441 -2.889 -47.451 1.00 40.03 625 GLN A C 1
ATOM 5183 O O . GLN A 1 625 ? 24.205 -2.201 -48.443 1.00 40.03 625 GLN A O 1
ATOM 5188 N N . HIS A 1 626 ? 23.461 -3.383 -46.709 1.00 44.66 626 HIS A N 1
ATOM 5189 C CA . HIS A 1 626 ? 22.093 -2.959 -46.882 1.00 44.66 626 HIS A CA 1
ATOM 5190 C C . HIS A 1 626 ? 21.809 -1.789 -45.937 1.00 44.66 626 HIS A C 1
ATOM 5192 O O . HIS A 1 626 ? 21.852 -1.934 -44.720 1.00 44.66 626 HIS A O 1
ATOM 5198 N N . ASN A 1 627 ? 21.498 -0.628 -46.518 1.00 41.62 627 ASN A N 1
ATOM 5199 C CA . ASN A 1 627 ? 20.951 0.553 -45.838 1.00 41.62 627 ASN A CA 1
ATOM 5200 C C . ASN A 1 627 ? 19.504 0.294 -45.364 1.00 41.62 627 ASN A C 1
ATOM 5202 O O . ASN A 1 627 ? 18.590 1.014 -45.756 1.00 41.62 627 ASN A O 1
ATOM 5206 N N . TYR A 1 628 ? 19.245 -0.764 -44.592 1.00 49.00 628 TYR A N 1
ATOM 5207 C CA . TYR A 1 628 ? 17.894 -0.999 -44.081 1.00 49.00 628 TYR A CA 1
ATOM 5208 C C . TYR A 1 628 ? 17.660 -0.236 -42.777 1.00 49.00 628 TYR A C 1
ATOM 5210 O O . TYR A 1 628 ? 18.487 -0.221 -41.868 1.00 49.00 628 TYR A O 1
ATOM 5218 N N . GLU A 1 629 ? 16.467 0.344 -42.667 1.00 59.97 629 GLU A N 1
ATOM 5219 C CA . GLU A 1 629 ? 15.927 1.038 -41.489 1.00 59.97 629 GLU A CA 1
ATOM 5220 C C . GLU A 1 629 ? 15.717 0.102 -40.270 1.00 59.97 629 GLU A C 1
ATOM 5222 O O . GLU A 1 629 ? 15.329 0.548 -39.183 1.00 59.97 629 GLU A O 1
ATOM 5227 N N . LEU A 1 630 ? 16.030 -1.190 -40.447 1.00 63.47 630 LEU A N 1
ATOM 5228 C CA . LEU A 1 630 ? 15.949 -2.293 -39.490 1.00 63.47 630 LEU A CA 1
ATOM 5229 C C . LEU A 1 630 ? 17.340 -2.948 -39.321 1.00 63.47 630 LEU A C 1
ATOM 5231 O O . LEU A 1 630 ? 17.629 -3.959 -39.961 1.00 63.47 630 LEU A O 1
ATOM 5235 N N . PRO A 1 631 ? 18.222 -2.381 -38.481 1.00 59.44 631 PRO A N 1
ATOM 5236 C CA . PRO A 1 631 ? 19.623 -2.808 -38.351 1.00 59.44 631 PRO A CA 1
ATOM 5237 C C . PRO A 1 631 ? 19.839 -4.243 -37.836 1.00 59.44 631 PRO A C 1
ATOM 5239 O O . PRO A 1 631 ? 20.944 -4.765 -37.948 1.00 59.44 631 PRO A O 1
ATOM 5242 N N . TRP A 1 632 ? 18.804 -4.893 -37.298 1.00 67.75 632 TRP A N 1
ATOM 5243 C CA . TRP A 1 632 ? 18.877 -6.255 -36.761 1.00 67.75 632 TRP A CA 1
ATOM 5244 C C . TRP A 1 632 ? 18.291 -7.331 -37.688 1.00 67.75 632 TRP A C 1
ATOM 5246 O O . TRP A 1 632 ? 18.244 -8.497 -37.305 1.00 67.75 632 TRP A O 1
ATOM 5256 N N . LEU A 1 633 ? 17.804 -6.973 -38.881 1.00 63.53 633 LEU A N 1
ATOM 5257 C CA . LEU A 1 633 ? 17.051 -7.899 -39.742 1.00 63.53 633 LEU A CA 1
ATOM 5258 C C . LEU A 1 633 ? 17.895 -9.057 -40.303 1.00 63.53 633 LEU A C 1
ATOM 5260 O O . LEU A 1 633 ? 17.342 -10.075 -40.710 1.00 63.53 633 LEU A O 1
ATOM 5264 N N . ASP A 1 634 ? 19.218 -8.894 -40.304 1.00 59.31 634 ASP A N 1
ATOM 5265 C CA . ASP A 1 634 ? 20.185 -9.912 -40.727 1.00 59.31 634 ASP A CA 1
ATOM 5266 C C . ASP A 1 634 ? 20.639 -10.827 -39.568 1.00 59.31 634 ASP A C 1
ATOM 5268 O O . ASP A 1 634 ? 21.447 -11.731 -39.776 1.00 59.31 634 ASP A O 1
ATOM 5272 N N . TYR A 1 635 ? 20.129 -10.615 -38.348 1.00 64.12 635 TYR A N 1
ATOM 5273 C CA . TYR A 1 635 ? 20.451 -11.423 -37.172 1.00 64.12 635 TYR A CA 1
ATOM 5274 C C . TYR A 1 635 ? 19.328 -12.411 -36.853 1.00 64.12 635 TYR A C 1
ATOM 5276 O O . TYR A 1 635 ? 18.146 -12.065 -36.806 1.00 64.12 635 TYR A O 1
ATOM 5284 N N . HIS A 1 636 ? 19.711 -13.652 -36.559 1.00 76.00 636 HIS A N 1
ATOM 5285 C CA . HIS A 1 636 ? 18.810 -14.635 -35.976 1.00 76.00 636 HIS A CA 1
ATOM 5286 C C . HIS A 1 636 ? 18.862 -14.525 -34.452 1.00 76.00 636 HIS A C 1
ATOM 5288 O O . HIS A 1 636 ? 19.927 -14.664 -33.855 1.00 76.00 636 HIS A O 1
ATOM 5294 N N . PHE A 1 637 ? 17.713 -14.286 -33.819 1.00 81.81 637 PHE A N 1
ATOM 5295 C CA . PHE A 1 637 ? 17.599 -14.226 -32.363 1.00 81.81 637 PHE A CA 1
ATOM 5296 C C . PHE A 1 637 ? 16.799 -15.406 -31.829 1.00 81.81 637 PHE A C 1
ATOM 5298 O O . PHE A 1 637 ? 15.774 -15.789 -32.400 1.00 81.81 637 PHE A O 1
ATOM 5305 N N . ASN A 1 638 ? 17.234 -15.933 -30.689 1.00 85.69 638 ASN A N 1
ATOM 5306 C CA . ASN A 1 638 ? 16.414 -16.781 -29.842 1.00 85.69 638 ASN A CA 1
ATOM 5307 C C . ASN A 1 638 ? 15.856 -15.947 -28.681 1.00 85.69 638 ASN A C 1
ATOM 5309 O O . ASN A 1 638 ? 16.623 -15.305 -27.963 1.00 85.69 638 ASN A O 1
ATOM 5313 N N . ALA A 1 639 ? 14.536 -15.953 -28.492 1.00 87.62 639 ALA A N 1
ATOM 5314 C CA . ALA A 1 639 ? 13.915 -15.272 -27.362 1.00 87.62 639 ALA A CA 1
ATOM 5315 C C . ALA A 1 639 ? 14.020 -16.137 -26.106 1.00 87.62 639 ALA A C 1
ATOM 5317 O O . ALA A 1 639 ? 13.445 -17.224 -26.048 1.00 87.62 639 ALA A O 1
ATOM 5318 N N . ILE A 1 640 ? 14.745 -15.641 -25.105 1.00 89.50 640 ILE A N 1
ATOM 5319 C CA . ILE A 1 640 ? 14.903 -16.305 -23.807 1.00 89.50 640 ILE A CA 1
ATOM 5320 C C . ILE A 1 640 ? 13.608 -16.128 -23.009 1.00 89.50 640 ILE A C 1
ATOM 5322 O O . ILE A 1 640 ? 12.989 -17.095 -22.566 1.00 89.50 640 ILE A O 1
ATOM 5326 N N . ALA A 1 641 ? 13.184 -14.873 -22.864 1.00 93.75 641 ALA A N 1
ATOM 5327 C CA . ALA A 1 641 ? 11.976 -14.477 -22.160 1.00 93.75 641 ALA A CA 1
ATOM 5328 C C . ALA A 1 641 ? 11.526 -13.082 -22.609 1.00 93.75 641 ALA A C 1
ATOM 5330 O O . ALA A 1 641 ? 12.297 -12.320 -23.196 1.00 93.75 641 ALA A O 1
ATOM 5331 N N . ALA A 1 642 ? 10.288 -12.727 -22.287 1.00 95.62 642 ALA A N 1
ATOM 5332 C CA . ALA A 1 642 ? 9.788 -11.370 -22.423 1.00 95.62 642 ALA A CA 1
ATOM 5333 C C . ALA A 1 642 ? 8.957 -10.977 -21.202 1.00 95.62 642 ALA A C 1
ATOM 5335 O O . ALA A 1 642 ? 8.169 -11.772 -20.697 1.00 95.62 642 ALA A O 1
ATOM 5336 N N . ILE A 1 643 ? 9.103 -9.737 -20.752 1.00 96.00 643 ILE A N 1
ATOM 5337 C CA . ILE A 1 643 ? 8.174 -9.098 -19.820 1.00 96.00 643 ILE A CA 1
ATOM 5338 C C . ILE A 1 643 ? 7.304 -8.155 -20.639 1.00 96.00 643 ILE A C 1
ATOM 5340 O O . ILE A 1 643 ? 7.834 -7.365 -21.415 1.00 96.00 643 ILE A O 1
ATOM 5344 N N . TYR A 1 644 ? 5.987 -8.243 -20.480 1.00 95.00 644 TYR A N 1
ATOM 5345 C CA . TYR A 1 644 ? 5.017 -7.492 -21.273 1.00 95.00 644 TYR A CA 1
ATOM 5346 C C . TYR A 1 644 ? 3.907 -6.915 -20.393 1.00 95.00 644 TYR A C 1
ATOM 5348 O O . TYR A 1 644 ? 3.420 -7.583 -19.481 1.00 95.00 644 TYR A O 1
ATOM 5356 N N . PHE A 1 645 ? 3.472 -5.691 -20.685 1.00 93.75 645 PHE A N 1
ATOM 5357 C CA . PHE A 1 645 ? 2.231 -5.136 -20.152 1.00 93.75 645 PHE A CA 1
ATOM 5358 C C . PHE A 1 645 ? 1.643 -4.060 -21.054 1.00 93.75 645 PHE A C 1
ATOM 5360 O O . PHE A 1 645 ? 2.345 -3.348 -21.771 1.00 93.75 645 PHE A O 1
ATOM 5367 N N . ASN A 1 646 ? 0.329 -3.890 -20.942 1.00 89.75 646 ASN A N 1
ATOM 5368 C CA . ASN A 1 646 ? -0.362 -2.749 -21.521 1.00 89.75 646 ASN A CA 1
ATOM 5369 C C . ASN A 1 646 ? -0.421 -1.599 -20.522 1.00 89.75 646 ASN A C 1
ATOM 5371 O O . ASN A 1 646 ? -0.746 -1.793 -19.350 1.00 89.75 646 ASN A O 1
ATOM 5375 N N . ARG A 1 647 ? -0.165 -0.390 -21.014 1.00 85.31 647 ARG A N 1
ATOM 5376 C CA . ARG A 1 647 ? -0.267 0.853 -20.253 1.00 85.31 647 ARG A CA 1
ATOM 5377 C C . ARG A 1 647 ? -0.831 1.933 -21.165 1.00 85.31 647 ARG A C 1
ATOM 5379 O O . ARG A 1 647 ? -0.107 2.564 -21.923 1.00 85.31 647 ARG A O 1
ATOM 5386 N N . SER A 1 648 ? -2.146 2.117 -21.124 1.00 77.75 648 SER A N 1
ATOM 5387 C CA . SER A 1 648 ? -2.818 3.160 -21.911 1.00 77.75 648 SER A CA 1
ATOM 5388 C C . SER A 1 648 ? -2.838 4.474 -21.141 1.00 77.75 648 SER A C 1
ATOM 5390 O O . SER A 1 648 ? -3.058 4.461 -19.931 1.00 77.75 648 SER A O 1
ATOM 5392 N N . PHE A 1 649 ? -2.621 5.598 -21.831 1.00 74.06 649 PHE A N 1
ATOM 5393 C CA . PHE A 1 649 ? -2.679 6.950 -21.248 1.00 74.06 649 PHE A CA 1
ATOM 5394 C C . PHE A 1 649 ? -1.838 7.110 -19.974 1.00 74.06 649 PHE A C 1
ATOM 5396 O O . PHE A 1 649 ? -2.233 7.822 -19.051 1.00 74.06 649 PHE A O 1
ATOM 5403 N N . LYS A 1 650 ? -0.700 6.405 -19.913 1.00 74.81 650 LYS A N 1
ATOM 5404 C CA . LYS A 1 650 ? 0.207 6.397 -18.762 1.00 74.81 650 LYS A CA 1
ATOM 5405 C C . LYS A 1 650 ? -0.468 5.994 -17.439 1.00 74.81 650 LYS A C 1
ATOM 5407 O O . LYS A 1 650 ? -0.012 6.416 -16.377 1.00 74.81 650 LYS A O 1
ATOM 5412 N N . ASN A 1 651 ? -1.511 5.150 -17.487 1.00 78.88 651 ASN A N 1
ATOM 5413 C CA . ASN A 1 651 ? -2.148 4.614 -16.277 1.00 78.88 651 ASN A CA 1
ATOM 5414 C C . ASN A 1 651 ? -1.065 4.109 -15.310 1.00 78.88 651 ASN A C 1
ATOM 5416 O O . ASN A 1 651 ? -0.122 3.433 -15.729 1.00 78.88 651 ASN A O 1
ATOM 5420 N N . SER A 1 652 ? -1.151 4.516 -14.049 1.00 80.75 652 SER A N 1
ATOM 5421 C CA . SER A 1 652 ? -0.215 4.102 -13.012 1.00 80.75 652 SER A CA 1
ATOM 5422 C C . SER A 1 652 ? -0.315 2.606 -12.753 1.00 80.75 652 SER A C 1
ATOM 5424 O O . SER A 1 652 ? 0.707 1.967 -12.538 1.00 80.75 652 SER A O 1
ATOM 5426 N N . PHE A 1 653 ? -1.506 2.023 -12.859 1.00 85.38 653 PHE A N 1
ATOM 5427 C CA . PHE A 1 653 ? -1.703 0.596 -12.669 1.00 85.38 653 PHE A CA 1
ATOM 5428 C C . PHE A 1 653 ? -1.252 -0.204 -13.894 1.00 85.38 653 PHE A C 1
ATOM 5430 O O . PHE A 1 653 ? -1.780 -0.042 -14.997 1.00 85.38 653 PHE A O 1
ATOM 5437 N N . ILE A 1 654 ? -0.292 -1.106 -13.688 1.00 89.50 654 ILE A N 1
ATOM 5438 C CA . ILE A 1 654 ? 0.214 -2.031 -14.705 1.00 89.50 654 ILE A CA 1
ATOM 5439 C C . ILE A 1 654 ? 0.046 -3.480 -14.249 1.00 89.50 654 ILE A C 1
ATOM 5441 O O . ILE A 1 654 ? 0.197 -3.793 -13.071 1.00 89.50 654 ILE A O 1
ATOM 5445 N N . ASN A 1 655 ? -0.214 -4.376 -15.203 1.00 90.62 655 ASN A N 1
ATOM 5446 C CA . ASN A 1 655 ? -0.330 -5.820 -14.967 1.00 90.62 655 ASN A CA 1
ATOM 5447 C C . ASN A 1 655 ? 0.741 -6.545 -15.802 1.00 90.62 655 ASN A C 1
ATOM 5449 O O . ASN A 1 655 ? 0.435 -6.972 -16.919 1.00 90.62 655 ASN A O 1
ATOM 5453 N N . PRO A 1 656 ? 2.002 -6.601 -15.341 1.00 93.25 656 PRO A N 1
ATOM 5454 C CA . PRO A 1 656 ? 3.094 -7.244 -16.055 1.00 93.25 656 PRO A CA 1
ATOM 5455 C C . PRO A 1 656 ? 2.970 -8.760 -16.049 1.00 93.25 656 PRO A C 1
ATOM 5457 O O . PRO A 1 656 ? 2.687 -9.381 -15.026 1.00 93.25 656 PRO A O 1
ATOM 5460 N N . VAL A 1 657 ? 3.217 -9.353 -17.213 1.00 93.44 657 VAL A N 1
ATOM 5461 C CA . VAL A 1 657 ? 3.329 -10.798 -17.393 1.00 93.44 657 VAL A CA 1
ATOM 5462 C C . VAL A 1 657 ? 4.716 -11.155 -17.904 1.00 93.44 657 VAL A C 1
ATOM 5464 O O . VAL A 1 657 ? 5.282 -10.465 -18.752 1.00 93.44 657 VAL A O 1
ATOM 5467 N N . LEU A 1 658 ? 5.252 -12.248 -17.382 1.00 93.38 658 LEU A N 1
ATOM 5468 C CA . LEU A 1 658 ? 6.415 -12.938 -17.898 1.00 93.38 658 LEU A CA 1
ATOM 5469 C C . LEU A 1 658 ? 5.964 -13.990 -18.915 1.00 93.38 658 LEU A C 1
ATOM 5471 O O . LEU A 1 658 ? 5.051 -14.779 -18.665 1.00 93.38 658 LEU A O 1
ATOM 5475 N N . LEU A 1 659 ? 6.638 -13.996 -20.056 1.00 93.44 659 LEU A N 1
ATOM 5476 C CA . LEU A 1 659 ? 6.404 -14.871 -21.193 1.00 93.44 659 LEU A CA 1
ATOM 5477 C C . LEU A 1 659 ? 7.696 -15.626 -21.496 1.00 93.44 659 LEU A C 1
ATOM 5479 O O . LEU A 1 659 ? 8.777 -15.037 -21.527 1.00 93.44 659 LEU A O 1
ATOM 5483 N N . THR A 1 660 ? 7.588 -16.928 -21.740 1.00 88.88 660 THR A N 1
ATOM 5484 C CA . THR A 1 660 ? 8.729 -17.792 -22.073 1.00 88.88 660 THR A CA 1
ATOM 5485 C C . THR A 1 660 ? 8.388 -18.698 -23.255 1.00 88.88 660 THR A C 1
ATOM 5487 O O . THR A 1 660 ? 7.229 -18.815 -23.666 1.00 88.88 660 THR A O 1
ATOM 5490 N N . GLY A 1 661 ? 9.404 -19.330 -23.846 1.00 84.12 661 GLY A N 1
ATOM 5491 C CA . GLY A 1 661 ? 9.214 -20.283 -24.939 1.00 84.12 661 GLY A CA 1
ATOM 5492 C C . GLY A 1 661 ? 8.530 -19.658 -26.160 1.00 84.12 661 GLY A C 1
ATOM 5493 O O . GLY A 1 661 ? 8.985 -18.647 -26.691 1.00 84.12 661 GLY A O 1
ATOM 5494 N N . LYS A 1 662 ? 7.436 -20.271 -26.635 1.00 84.62 662 LYS A N 1
ATOM 5495 C CA . LYS A 1 662 ? 6.723 -19.802 -27.838 1.00 84.62 662 LYS A CA 1
ATOM 5496 C C . LYS A 1 662 ? 6.049 -18.440 -27.639 1.00 84.62 662 LYS A C 1
ATOM 5498 O O . LYS A 1 662 ? 6.038 -17.654 -28.582 1.00 84.62 662 LYS A O 1
ATOM 5503 N N . ASP A 1 663 ? 5.557 -18.142 -26.437 1.00 89.38 663 ASP A N 1
ATOM 5504 C CA . ASP A 1 663 ? 4.832 -16.893 -26.162 1.00 89.38 663 ASP A CA 1
ATOM 5505 C C . ASP A 1 663 ? 5.751 -15.664 -26.224 1.00 89.38 663 ASP A C 1
ATOM 5507 O O . ASP A 1 663 ? 5.306 -14.580 -26.591 1.00 89.38 663 ASP A O 1
ATOM 5511 N N . ALA A 1 664 ? 7.053 -15.828 -25.954 1.00 87.62 664 ALA A N 1
ATOM 5512 C CA . ALA A 1 664 ? 8.034 -14.745 -26.052 1.00 87.62 664 ALA A CA 1
ATOM 5513 C C . ALA A 1 664 ? 8.238 -14.230 -27.495 1.00 87.62 664 ALA A C 1
ATOM 5515 O O . ALA A 1 664 ? 8.805 -13.154 -27.685 1.00 87.62 664 ALA A O 1
ATOM 5516 N N . LYS A 1 665 ? 7.745 -14.953 -28.514 1.00 85.56 665 LYS A N 1
ATOM 5517 C CA . LYS A 1 665 ? 7.796 -14.524 -29.923 1.00 85.56 665 LYS A CA 1
ATOM 5518 C C . LYS A 1 665 ? 6.774 -13.436 -30.260 1.00 85.56 665 LYS A C 1
ATOM 5520 O O . LYS A 1 665 ? 7.071 -12.568 -31.071 1.00 85.56 665 LYS A O 1
ATOM 5525 N N . ILE A 1 666 ? 5.605 -13.440 -29.620 1.00 89.75 666 ILE A N 1
ATOM 5526 C CA . ILE A 1 666 ? 4.521 -12.484 -29.910 1.00 89.75 666 ILE A CA 1
ATOM 5527 C C . ILE A 1 666 ? 4.944 -11.030 -29.600 1.00 89.75 666 ILE A C 1
ATOM 5529 O O . ILE A 1 666 ? 4.728 -10.145 -30.436 1.00 89.75 666 ILE A O 1
ATOM 5533 N N . PRO A 1 667 ? 5.613 -10.740 -28.463 1.00 92.62 667 PRO A N 1
ATOM 5534 C CA . PRO A 1 667 ? 6.194 -9.421 -28.226 1.00 92.62 667 PRO A CA 1
ATOM 5535 C C . PRO A 1 667 ? 7.211 -8.981 -29.285 1.00 92.62 667 PRO A C 1
ATOM 5537 O O . PRO A 1 667 ? 7.295 -7.791 -29.560 1.00 92.62 667 PRO A O 1
ATOM 5540 N N . ILE A 1 668 ? 7.959 -9.896 -29.920 1.00 91.06 668 ILE A N 1
ATOM 5541 C CA . ILE A 1 668 ? 8.927 -9.526 -30.970 1.00 91.06 668 ILE A CA 1
ATOM 5542 C C . ILE A 1 668 ? 8.201 -8.940 -32.182 1.00 91.06 668 ILE A C 1
ATOM 5544 O O . ILE A 1 668 ? 8.611 -7.904 -32.701 1.00 91.06 668 ILE A O 1
ATOM 5548 N N . GLU A 1 669 ? 7.105 -9.564 -32.613 1.00 89.06 669 GLU A N 1
ATOM 5549 C CA . GLU A 1 669 ? 6.287 -9.055 -33.721 1.00 89.06 669 GLU A CA 1
ATOM 5550 C C . GLU A 1 669 ? 5.715 -7.670 -33.391 1.00 89.06 669 GLU A C 1
ATOM 5552 O O . GLU A 1 669 ? 5.764 -6.756 -34.217 1.00 89.06 669 GLU A O 1
ATOM 5557 N N . SER A 1 670 ? 5.261 -7.488 -32.147 1.00 91.62 670 SER A N 1
ATOM 5558 C CA . SER A 1 670 ? 4.766 -6.199 -31.649 1.00 91.62 670 SER A CA 1
ATOM 5559 C C . SER A 1 670 ? 5.871 -5.135 -31.640 1.00 91.62 670 SER A C 1
ATOM 5561 O O . SER A 1 670 ? 5.664 -4.023 -32.126 1.00 91.62 670 SER A O 1
ATOM 5563 N N . PHE A 1 671 ? 7.073 -5.482 -31.171 1.00 94.31 671 PHE A N 1
ATOM 5564 C CA . PHE A 1 671 ? 8.240 -4.601 -31.191 1.00 94.31 671 PHE A CA 1
ATOM 5565 C C . PHE A 1 671 ? 8.605 -4.170 -32.616 1.00 94.31 671 PHE A C 1
ATOM 5567 O O . PHE A 1 671 ? 8.807 -2.984 -32.874 1.00 94.31 671 PHE A O 1
ATOM 5574 N N . VAL A 1 672 ? 8.650 -5.114 -33.561 1.00 91.12 672 VAL A N 1
ATOM 5575 C CA . VAL A 1 672 ? 8.951 -4.834 -34.973 1.00 91.12 672 VAL A CA 1
ATOM 5576 C C . VAL A 1 672 ? 7.905 -3.901 -35.577 1.00 91.12 672 VAL A C 1
ATOM 5578 O O . VAL A 1 672 ? 8.271 -2.938 -36.249 1.00 91.12 672 VAL A O 1
ATOM 5581 N N . ALA A 1 673 ? 6.618 -4.134 -35.306 1.00 89.94 673 ALA A N 1
ATOM 5582 C CA . ALA A 1 673 ? 5.546 -3.254 -35.758 1.00 89.94 673 ALA A CA 1
ATOM 5583 C C . ALA A 1 673 ? 5.702 -1.830 -35.198 1.00 89.94 673 ALA A C 1
ATOM 5585 O O . ALA A 1 673 ? 5.549 -0.855 -35.937 1.00 89.94 673 ALA A O 1
ATOM 5586 N N . TYR A 1 674 ? 6.065 -1.696 -33.919 1.00 92.19 674 TYR A N 1
ATOM 5587 C CA . TYR A 1 674 ? 6.306 -0.394 -33.292 1.00 92.19 674 TYR A CA 1
ATOM 5588 C C . TYR A 1 674 ? 7.502 0.297 -33.927 1.00 92.19 674 TYR A C 1
ATOM 5590 O O . TYR A 1 674 ? 7.409 1.470 -34.289 1.00 92.19 674 TYR A O 1
ATOM 5598 N N . TRP A 1 675 ? 8.600 -0.428 -34.130 1.00 91.56 675 TRP A N 1
ATOM 5599 C CA . TRP A 1 675 ? 9.788 0.133 -34.753 1.00 91.56 675 TRP A CA 1
ATOM 5600 C C . TRP A 1 675 ? 9.501 0.614 -36.171 1.00 91.56 675 TRP A C 1
ATOM 5602 O O . TRP A 1 675 ? 9.809 1.757 -36.504 1.00 91.56 675 TRP A O 1
ATOM 5612 N N . LEU A 1 676 ? 8.845 -0.212 -36.988 1.00 88.31 676 LEU A N 1
ATOM 5613 C CA . LEU A 1 676 ? 8.405 0.162 -38.330 1.00 88.31 676 LEU A CA 1
ATOM 5614 C C . LEU A 1 676 ? 7.523 1.408 -38.306 1.00 88.31 676 LEU A C 1
ATOM 5616 O O . LEU A 1 676 ? 7.713 2.306 -39.118 1.00 88.31 676 LEU A O 1
ATOM 5620 N N . LYS A 1 677 ? 6.607 1.524 -37.343 1.00 87.00 677 LYS A N 1
ATOM 5621 C CA . LYS A 1 677 ? 5.775 2.721 -37.191 1.00 87.00 677 LYS A CA 1
ATOM 5622 C C . LYS A 1 677 ? 6.604 3.976 -36.901 1.00 87.00 677 LYS A C 1
ATOM 5624 O O . LYS A 1 677 ? 6.322 5.022 -37.481 1.00 87.00 677 LYS A O 1
ATOM 5629 N N . THR A 1 678 ? 7.660 3.878 -36.084 1.00 86.12 678 THR A N 1
ATOM 5630 C CA . THR A 1 678 ? 8.586 5.010 -35.853 1.00 86.12 678 THR A CA 1
ATOM 5631 C C . THR A 1 678 ? 9.328 5.448 -37.119 1.00 86.12 678 THR A C 1
ATOM 5633 O O . THR A 1 678 ? 9.725 6.607 -37.239 1.00 86.12 678 THR A O 1
ATOM 5636 N N . VAL A 1 679 ? 9.504 4.529 -38.071 1.00 80.62 679 VAL A N 1
ATOM 5637 C CA . VAL A 1 679 ? 10.138 4.776 -39.369 1.00 80.62 679 VAL A CA 1
ATOM 5638 C C . VAL A 1 679 ? 9.130 5.372 -40.362 1.00 80.62 679 VAL A C 1
ATOM 5640 O O . VAL A 1 679 ? 9.392 6.417 -40.952 1.00 80.62 679 VAL A O 1
ATOM 5643 N N . LEU A 1 680 ? 7.941 4.774 -40.486 1.00 70.50 680 LEU A N 1
ATOM 5644 C CA . LEU A 1 680 ? 6.881 5.190 -41.417 1.00 70.50 680 LEU A CA 1
ATOM 5645 C C . LEU A 1 680 ? 6.305 6.577 -41.097 1.00 70.50 680 LEU A C 1
ATOM 5647 O O . LEU A 1 680 ? 6.018 7.341 -42.020 1.00 70.50 680 LEU A O 1
ATOM 5651 N N . ASN A 1 681 ? 6.220 6.952 -39.812 1.00 62.25 681 ASN A N 1
ATOM 5652 C CA . ASN A 1 681 ? 5.829 8.304 -39.384 1.00 62.25 681 ASN A CA 1
ATOM 5653 C C . ASN A 1 681 ? 6.776 9.410 -39.913 1.00 62.25 681 ASN A C 1
ATOM 5655 O O . ASN A 1 681 ? 6.472 10.590 -39.762 1.00 62.25 681 ASN A O 1
ATOM 5659 N N . ARG A 1 682 ? 7.901 9.060 -40.561 1.00 53.94 682 ARG A N 1
ATOM 5660 C CA . ARG A 1 682 ? 8.843 9.989 -41.209 1.00 53.94 682 ARG A CA 1
ATOM 5661 C C . ARG A 1 682 ? 8.691 10.102 -42.741 1.00 53.94 682 ARG A C 1
ATOM 5663 O O . ARG A 1 682 ? 9.636 10.533 -43.391 1.00 53.94 682 ARG A O 1
ATOM 5670 N N . ASN A 1 683 ? 7.514 9.803 -43.309 1.00 45.62 683 ASN A N 1
ATOM 5671 C CA . ASN A 1 683 ? 7.196 9.831 -44.757 1.00 45.62 683 ASN A CA 1
ATOM 5672 C C . ASN A 1 683 ? 7.744 8.650 -45.589 1.00 45.62 683 ASN A C 1
ATOM 5674 O O . ASN A 1 683 ? 8.233 8.857 -46.700 1.00 45.62 683 ASN A O 1
ATOM 5678 N N . VAL A 1 684 ? 7.626 7.409 -45.109 1.00 42.12 684 VAL A N 1
ATOM 5679 C CA . VAL A 1 684 ? 7.926 6.215 -45.929 1.00 42.12 684 VAL A CA 1
ATOM 5680 C C . VAL A 1 684 ? 6.617 5.528 -46.340 1.00 42.12 684 VAL A C 1
ATOM 5682 O O . VAL A 1 684 ? 5.723 5.337 -45.516 1.00 42.12 684 VAL A O 1
ATOM 5685 N N . LYS A 1 685 ? 6.468 5.185 -47.628 1.00 40.41 685 LYS A N 1
ATOM 5686 C CA . LYS A 1 685 ? 5.297 4.454 -48.141 1.00 40.41 685 LYS A CA 1
ATOM 5687 C C . LYS A 1 685 ? 5.377 2.987 -47.703 1.00 40.41 685 LYS A C 1
ATOM 5689 O O . LYS A 1 685 ? 6.390 2.330 -47.905 1.00 40.41 685 LYS A O 1
ATOM 5694 N N . LEU A 1 686 ? 4.281 2.465 -47.145 1.00 40.22 686 LEU A N 1
ATOM 5695 C CA . LEU A 1 686 ? 4.146 1.082 -46.649 1.00 40.22 686 LEU A CA 1
ATOM 5696 C C . LEU A 1 686 ? 4.457 -0.011 -47.692 1.00 40.22 686 LEU A C 1
ATOM 5698 O O . LEU A 1 686 ? 4.733 -1.147 -47.319 1.00 40.22 686 LEU A O 1
ATOM 5702 N N . GLU A 1 687 ? 4.433 0.329 -48.980 1.00 42.72 687 GLU A N 1
ATOM 5703 C CA . GLU A 1 687 ? 4.628 -0.593 -50.106 1.00 42.72 687 GLU A CA 1
ATOM 5704 C C . GLU A 1 687 ? 6.065 -1.154 -50.211 1.00 42.72 687 GLU A C 1
ATOM 5706 O O . GLU A 1 687 ? 6.267 -2.187 -50.850 1.00 42.72 687 GLU A O 1
ATOM 5711 N N . ASP A 1 688 ? 7.048 -0.547 -49.532 1.00 42.75 688 ASP A N 1
ATOM 5712 C CA . ASP A 1 688 ? 8.462 -0.955 -49.592 1.00 42.75 688 ASP A CA 1
ATOM 5713 C C . ASP A 1 688 ? 8.892 -1.942 -48.482 1.00 42.75 688 ASP A C 1
ATOM 5715 O O . ASP A 1 688 ? 9.972 -2.540 -48.553 1.00 42.75 688 ASP A O 1
ATOM 5719 N N . VAL A 1 689 ? 8.051 -2.184 -47.466 1.00 42.19 689 VAL A N 1
ATOM 5720 C CA . VAL A 1 689 ? 8.369 -3.096 -46.351 1.00 42.19 689 VAL A CA 1
ATOM 5721 C C . VAL A 1 689 ? 7.846 -4.503 -46.650 1.00 42.19 689 VAL A C 1
ATOM 5723 O O . VAL A 1 689 ? 6.732 -4.876 -46.287 1.00 42.19 689 VAL A O 1
ATOM 5726 N N . LYS A 1 690 ? 8.671 -5.334 -47.298 1.00 39.34 690 LYS A N 1
ATOM 5727 C CA . LYS A 1 690 ? 8.372 -6.766 -47.475 1.00 39.34 690 LYS A CA 1
ATOM 5728 C C . LYS A 1 690 ? 8.553 -7.528 -46.156 1.00 39.34 690 LYS A C 1
ATOM 5730 O O . LYS A 1 690 ? 9.665 -7.939 -45.824 1.00 39.34 690 LYS A O 1
ATOM 5735 N N . LEU A 1 691 ? 7.453 -7.753 -45.434 1.00 43.47 691 LEU A N 1
ATOM 5736 C CA . LEU A 1 691 ? 7.388 -8.570 -44.208 1.00 43.47 691 LEU A CA 1
ATOM 5737 C C . LEU A 1 691 ? 7.675 -10.070 -44.443 1.00 43.47 691 LEU A C 1
ATOM 5739 O O . LEU A 1 691 ? 7.943 -10.797 -43.489 1.00 43.47 691 LEU A O 1
ATOM 5743 N N . ASP A 1 692 ? 7.739 -10.516 -45.702 1.00 39.56 692 ASP A N 1
ATOM 5744 C CA . ASP A 1 692 ? 8.002 -11.907 -46.118 1.00 39.56 692 ASP A CA 1
ATOM 5745 C C . ASP A 1 692 ? 9.371 -12.478 -45.675 1.00 39.56 692 ASP A C 1
ATOM 5747 O O . ASP A 1 692 ? 9.670 -13.649 -45.919 1.00 39.56 692 ASP A O 1
ATOM 5751 N N . ARG A 1 693 ? 10.242 -11.671 -45.048 1.00 37.97 693 ARG A N 1
ATOM 5752 C CA . ARG A 1 693 ? 11.557 -12.108 -44.538 1.00 37.97 693 ARG A CA 1
ATOM 5753 C C . ARG A 1 693 ? 11.562 -12.581 -43.089 1.00 37.97 693 ARG A C 1
ATOM 5755 O O . ARG A 1 693 ? 12.554 -13.175 -42.672 1.00 37.97 693 ARG A O 1
ATOM 5762 N N . PHE A 1 694 ? 10.463 -12.435 -42.352 1.00 38.75 694 PHE A N 1
ATOM 5763 C CA . PHE A 1 694 ? 10.278 -13.207 -41.127 1.00 38.75 694 PHE A CA 1
ATOM 5764 C C . PHE A 1 694 ? 9.876 -14.627 -41.517 1.00 38.75 694 PHE A C 1
ATOM 5766 O O . PHE A 1 694 ? 8.699 -14.976 -41.555 1.00 38.75 694 PHE A O 1
ATOM 5773 N N . LYS A 1 695 ? 10.859 -15.480 -41.828 1.00 33.41 695 LYS A N 1
ATOM 5774 C CA . LYS A 1 695 ? 10.610 -16.920 -41.784 1.00 33.41 695 LYS A CA 1
ATOM 5775 C C . LYS A 1 695 ? 10.277 -17.265 -40.338 1.00 33.41 695 LYS A C 1
ATOM 5777 O O . LYS A 1 695 ? 11.170 -17.432 -39.511 1.00 33.41 695 LYS A O 1
ATOM 5782 N N . VAL A 1 696 ? 8.982 -17.378 -40.056 1.00 31.16 696 VAL A N 1
ATOM 5783 C CA . VAL A 1 696 ? 8.463 -18.154 -38.938 1.00 31.16 696 VAL A CA 1
ATOM 5784 C C . VAL A 1 696 ? 9.062 -19.546 -39.104 1.00 31.16 696 VAL A C 1
ATOM 5786 O O . VAL A 1 696 ? 8.629 -20.335 -39.943 1.00 31.16 696 VAL A O 1
ATOM 5789 N N . LEU A 1 697 ? 10.139 -19.819 -38.368 1.00 26.44 697 LEU A N 1
ATOM 5790 C CA . LEU A 1 697 ? 10.633 -21.173 -38.182 1.00 26.44 697 LEU A CA 1
ATOM 5791 C C . LEU A 1 697 ? 9.512 -21.924 -37.462 1.00 26.44 697 LEU A C 1
ATOM 5793 O O . LEU A 1 697 ? 9.359 -21.819 -36.240 1.00 26.44 697 LEU A O 1
ATOM 5797 N N . HIS A 1 698 ? 8.689 -22.617 -38.249 1.00 24.75 698 HIS A N 1
ATOM 5798 C CA . HIS A 1 698 ? 7.976 -23.793 -37.786 1.00 24.75 698 HIS A CA 1
ATOM 5799 C C . HIS A 1 698 ? 9.023 -24.700 -37.131 1.00 24.75 698 HIS A C 1
ATOM 5801 O O . HIS A 1 698 ? 9.976 -25.117 -37.791 1.00 24.75 698 HIS A O 1
ATOM 5807 N N . LEU A 1 699 ? 8.882 -24.899 -35.817 1.00 28.62 699 LEU A N 1
ATOM 5808 C CA . LEU A 1 699 ? 9.443 -26.069 -35.148 1.00 28.62 699 LEU A CA 1
ATOM 5809 C C . LEU A 1 699 ? 8.671 -27.294 -35.621 1.00 28.62 699 LEU A C 1
ATOM 5811 O O . LEU A 1 699 ? 7.418 -27.203 -35.589 1.00 28.62 699 LEU A O 1
#

Sequence (699 aa):
MKEKTAYETLVNALSLNYINNSLKNIIIDNKHHEAYGDILNKPTPMHSYPFSRNIVIVGAGASHNACGEIKLAKQAGEHLLGQFSKIKDLIDGEIKSLSRIYQLKEEDFETKLLAINKFYPKDLKRELKELYDHRYYPSLTYEIIAHLFKHRFIDAIVNFNFDEILDRAIEDELQPYEYDKIISDGDYDQLDTTSEIGLKRPIYIKPHGTISHESTLRFTRVDYFLMPQGIESALIELIKAHVNLVNTQVPVNLIVVGYNMQSAEFNHILQDNLPNNSRIFHLTPEKLAESVLPDWQKEKGIKYIHSSEFPYTGIEKESYNLDGVMHRLWNDISDNFETRFKPRGIDRHILLTKLFQSNDLKHSKEQIHQYIQDRTFFEFALSLFKYKGFMSVVQLSEDRFGKYLNLYRKNSPNATVLDFIDKFKISDFAYGKKAFRMHENGNENALILNKNQFDEFINDKGKYWKRYVSKSIADRYEELARDRNEMHPHDRVKNIFLEGDEEVSPKYSNIYQNLFSKPILLPTKLSLNYHTAHFIKHEFCDTLFCVAETGEWLLKEFEMLSKLKQIYLIIADDTYQSDLEQAFGAPTSNCKIHIRRLDWWSHNQHMSIFLQGIEDKKSNGKNKQHNYELPWLDYHFNAIAAIYFNRSFKNSFINPVLLTGKDAKIPIESFVAYWLKTVLNRNVKLEDVKLDRFKVLHL